Protein 7X8L (pdb70)

Structure (mmCIF, N/CA/C/O backbone):
data_7X8L
#
_entry.id   7X8L
#
_cell.length_a   44.850
_cell.length_b   91.670
_cell.length_c   110.820
_cell.angle_alpha   90.000
_cell.angle_beta   90.000
_cell.angle_gamma   90.000
#
_symmetry.space_group_name_H-M   'P 21 21 21'
#
loop_
_entity.id
_entity.type
_entity.pdbx_description
1 polymer 'Carboxylic ester hydrolase'
2 water water
#
loop_
_atom_site.group_PDB
_atom_site.id
_atom_site.type_symbol
_atom_site.label_atom_id
_atom_site.label_alt_id
_atom_site.label_comp_id
_atom_site.label_asym_id
_atom_site.label_entity_id
_atom_site.label_seq_id
_atom_site.pdbx_PDB_ins_code
_atom_site.Cartn_x
_atom_site.Cartn_y
_atom_site.Cartn_z
_atom_site.occupancy
_atom_site.B_iso_or_equiv
_atom_site.auth_seq_id
_atom_site.auth_comp_id
_atom_site.auth_asym_id
_atom_site.auth_atom_id
_atom_site.pdbx_PDB_model_num
ATOM 1 N N . PRO A 1 1 ? 28.23490 -34.53174 -13.97954 1.000 29.08363 0 PRO A N 1
ATOM 2 C CA . PRO A 1 1 ? 26.94322 -35.12749 -13.62781 1.000 30.48540 0 PRO A CA 1
ATOM 3 C C . PRO A 1 1 ? 26.09780 -35.42936 -14.86195 1.000 29.61309 0 PRO A C 1
ATOM 4 O O . PRO A 1 1 ? 25.89542 -34.52576 -15.67292 1.000 25.96382 0 PRO A O 1
ATOM 8 N N . MET A 1 2 ? 25.61341 -36.66382 -15.00370 1.000 24.38169 1 MET A N 1
ATOM 9 C CA . MET A 1 2 ? 24.82813 -37.0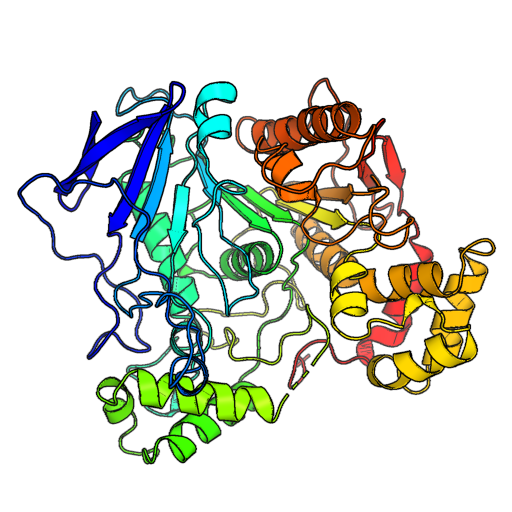6438 -16.16833 1.000 21.80984 1 MET A CA 1
ATOM 10 C C . MET A 1 2 ? 23.34832 -37.12442 -15.81646 1.000 28.50946 1 MET A C 1
ATOM 11 O O . MET A 1 2 ? 22.95791 -37.82419 -14.87311 1.000 28.36975 1 MET A O 1
ATOM 16 N N . ALA A 1 3 ? 22.53165 -36.39772 -16.57709 1.000 22.17658 2 ALA A N 1
ATOM 17 C CA . ALA A 1 3 ? 21.08345 -36.41723 -16.44079 1.000 21.42998 2 ALA A CA 1
ATOM 18 C C . ALA A 1 3 ? 20.44922 -36.93838 -17.72317 1.000 20.93698 2 ALA A C 1
ATOM 19 O O . ALA A 1 3 ? 20.98755 -36.75470 -18.81759 1.000 23.48415 2 ALA A O 1
ATOM 21 N N . ARG A 1 4 ? 19.28380 -37.56023 -17.59277 1.000 18.43097 3 ARG A N 1
ATOM 22 C CA . ARG A 1 4 ? 18.54028 -38.02173 -18.75676 1.000 24.83104 3 ARG A CA 1
ATOM 23 C C . ARG A 1 4 ? 17.47979 -36.99599 -19.13901 1.000 21.40505 3 ARG A C 1
ATOM 24 O O . ARG A 1 4 ? 16.84263 -36.39263 -18.27250 1.000 24.29124 3 ARG A O 1
ATOM 32 N N . THR A 1 5 ? 17.31543 -36.76982 -20.43546 1.000 18.04065 4 THR A N 1
ATOM 33 C CA . THR A 1 5 ? 16.19534 -35.99010 -20.93763 1.000 15.86666 4 THR A CA 1
ATOM 34 C C . THR A 1 5 ? 15.41440 -36.83801 -21.93090 1.000 18.29609 4 THR A C 1
ATOM 35 O O . THR A 1 5 ? 15.89557 -37.86911 -22.41133 1.000 19.27302 4 THR A O 1
ATOM 39 N N . ARG A 1 6 ? 14.18768 -36.40156 -22.21951 1.000 15.37440 5 ARG A N 1
ATOM 40 C CA . ARG A 1 6 ? 13.35016 -37.07490 -23.21127 1.000 22.98719 5 ARG A CA 1
ATOM 41 C C . ARG A 1 6 ? 14.03751 -37.20744 -24.57518 1.000 23.05786 5 ARG A C 1
ATOM 42 O O . ARG A 1 6 ? 13.67725 -38.09622 -25.36071 1.000 18.34692 5 ARG A O 1
ATOM 50 N N . TYR A 1 7 ? 15.02001 -36.35655 -24.87168 1.000 17.93963 6 TYR A N 1
ATOM 51 C CA . TYR A 1 7 ? 15.66753 -36.31787 -26.17723 1.000 16.66637 6 TYR A CA 1
ATOM 52 C C . TYR A 1 7 ? 17.10845 -36.79290 -26.11503 1.000 19.15373 6 TYR A C 1
ATOM 53 O O . TYR A 1 7 ? 17.81289 -36.72243 -27.12700 1.000 21.12137 6 TYR A O 1
ATOM 62 N N . GLY A 1 8 ? 17.56490 -37.28013 -24.95612 1.000 16.66579 7 GLY A N 1
ATOM 63 C CA . GLY A 1 8 ? 18.91013 -37.78462 -24.82194 1.000 19.21153 7 GLY A CA 1
ATOM 64 C C . GLY A 1 8 ? 19.63840 -37.29123 -23.58622 1.000 20.66534 7 GLY A C 1
ATOM 65 O O . GLY A 1 8 ? 19.25865 -36.29703 -22.95417 1.000 17.82514 7 GLY A O 1
ATOM 66 N N . PRO A 1 9 ? 20.71971 -37.97878 -23.23290 1.000 18.04251 8 PRO A N 1
ATOM 67 C CA . PRO A 1 9 ? 21.44580 -37.64503 -22.00074 1.000 18.36097 8 PRO A CA 1
ATOM 68 C C . PRO A 1 9 ? 22.29084 -36.38735 -22.13638 1.000 22.97083 8 PRO A C 1
ATOM 69 O O . PRO A 1 9 ? 22.77698 -36.03739 -23.21951 1.000 18.71840 8 PRO A O 1
ATOM 73 N N . VAL A 1 10 ? 22.46493 -35.69819 -20.99921 1.000 16.58623 9 VAL A N 1
ATOM 74 C CA . VAL A 1 10 ? 23.27991 -34.49081 -20.93885 1.000 14.27476 9 VAL A CA 1
ATOM 75 C C . VAL A 1 10 ? 24.22009 -34.58438 -19.74310 1.000 15.58255 9 VAL A C 1
ATOM 76 O O . VAL A 1 10 ? 23.89277 -35.19521 -18.72157 1.000 18.54765 9 VAL A O 1
ATOM 80 N N . ILE A 1 11 ? 25.39926 -33.98101 -19.88492 1.000 16.41558 10 ILE A N 1
ATOM 81 C CA . ILE A 1 11 ? 26.40760 -33.92763 -18.82949 1.000 19.24807 10 ILE A CA 1
ATOM 82 C C . ILE A 1 11 ? 26.56059 -32.48573 -18.37765 1.000 18.45519 10 ILE A C 1
ATOM 83 O O . ILE A 1 11 ? 26.82541 -31.59428 -19.19637 1.000 16.63951 10 ILE A O 1
ATOM 88 N N . GLY A 1 12 ? 26.40951 -32.25965 -17.07287 1.000 16.49158 11 GLY A N 1
ATOM 89 C CA . GLY A 1 12 ? 26.66731 -30.97174 -16.47722 1.000 18.30046 11 GLY A CA 1
ATOM 90 C C . GLY A 1 12 ? 27.97918 -30.92852 -15.71506 1.000 17.69628 11 GLY A C 1
ATOM 91 O O . GLY A 1 12 ? 28.80512 -31.83939 -15.78019 1.000 19.12859 11 GLY A O 1
ATOM 92 N N . LYS A 1 13 ? 28.16125 -29.82916 -14.98278 1.000 18.96529 12 LYS A N 1
ATOM 93 C CA . LYS A 1 13 ? 29.33685 -29.61069 -14.15006 1.000 19.86744 12 LYS A CA 1
ATOM 94 C C . LYS A 1 13 ? 28.90281 -29.29277 -12.72594 1.000 20.40990 12 LYS A C 1
ATOM 95 O O . LYS A 1 13 ? 27.86088 -28.66822 -12.50560 1.000 16.54049 12 LYS A O 1
ATOM 101 N N . VAL A 1 14 ? 29.71318 -29.69899 -11.75634 1.000 15.89873 13 VAL A N 1
ATOM 102 C CA . VAL A 1 14 ? 29.45203 -29.33308 -10.36744 1.000 14.41103 13 VAL A CA 1
ATOM 103 C C . VAL A 1 14 ? 30.06133 -27.96363 -10.12688 1.000 18.49552 13 VAL A C 1
ATOM 104 O O . VAL A 1 14 ? 31.26171 -27.76412 -10.34589 1.000 23.38409 13 VAL A O 1
ATOM 108 N N . GLU A 1 15 ? 29.23962 -27.01344 -9.68379 1.000 15.27789 14 GLU A N 1
ATOM 109 C CA . GLU A 1 15 ? 29.68214 -25.64731 -9.43608 1.000 15.91033 14 GLU A CA 1
ATOM 110 C C . GLU A 1 15 ? 29.14462 -25.17522 -8.09494 1.000 19.72038 14 GLU A C 1
ATOM 111 O O . GLU A 1 15 ? 27.92918 -25.03753 -7.93654 1.000 17.77815 14 GLU A O 1
ATOM 113 N N . GLN A 1 16 ? 30.04520 -24.90136 -7.14477 1.000 18.59484 15 GLN A N 1
ATOM 114 C CA . GLN A 1 16 ? 29.66716 -24.33945 -5.84580 1.000 16.97575 15 GLN A CA 1
ATOM 115 C C . GLN A 1 16 ? 28.56109 -25.16030 -5.17832 1.000 18.80764 15 GLN A C 1
ATOM 116 O O . GLN A 1 16 ? 27.59005 -24.61715 -4.64998 1.000 19.12951 15 GLN A O 1
ATOM 122 N N . GLY A 1 17 ? 28.70248 -26.49067 -5.20997 1.000 16.53963 16 GLY A N 1
ATOM 123 C CA . GLY A 1 17 ? 27.74299 -27.38348 -4.57715 1.000 14.63313 16 GLY A CA 1
ATOM 124 C C . GLY A 1 17 ? 26.51991 -27.71803 -5.40865 1.000 16.67059 16 GLY A C 1
ATOM 125 O O . GLY A 1 17 ? 25.77458 -28.64069 -5.04463 1.000 17.67784 16 GLY A O 1
ATOM 126 N N . ALA A 1 18 ? 26.29107 -27.02121 -6.51688 1.000 16.56735 17 ALA A N 1
ATOM 127 C CA . ALA A 1 18 ? 25.12616 -27.25661 -7.35150 1.000 14.12266 17 ALA A CA 1
ATOM 128 C C . ALA A 1 18 ? 25.55176 -27.89289 -8.67059 1.000 12.33168 17 ALA A C 1
ATOM 129 O O . ALA A 1 18 ? 26.72517 -27.88191 -9.04065 1.000 16.72968 17 ALA A O 1
ATOM 131 N N . LEU A 1 19 ? 24.58156 -28.46590 -9.36953 1.000 13.02975 18 LEU A N 1
ATOM 132 C CA . LEU A 1 19 ? 24.81912 -29.07328 -10.67205 1.000 13.39149 18 LEU A CA 1
ATOM 133 C C . LEU A 1 19 ? 24.34826 -28.08003 -11.72350 1.000 17.63303 18 LEU A C 1
ATOM 134 O O . LEU A 1 19 ? 23.19851 -27.63344 -11.67984 1.000 15.29232 18 LEU A O 1
ATOM 139 N N . ALA A 1 20 ? 25.23614 -27.72166 -12.64948 1.000 12.73122 19 ALA A N 1
ATOM 140 C CA . ALA A 1 20 ? 24.95155 -26.70041 -13.65012 1.000 11.21099 19 ALA A CA 1
ATOM 141 C C . ALA A 1 20 ? 24.94902 -27.34098 -15.03560 1.000 15.22678 19 ALA A C 1
ATOM 142 O O . ALA A 1 20 ? 25.90141 -28.03815 -15.40233 1.000 13.33482 19 ALA A O 1
ATOM 144 N N . PHE A 1 21 ? 23.87181 -27.11498 -15.78751 1.000 13.35024 20 PHE A N 1
ATOM 145 C CA . PHE A 1 21 ? 23.71183 -27.58848 -17.16030 1.000 10.89241 20 PHE A CA 1
ATOM 146 C C . PHE A 1 21 ? 23.41686 -26.36966 -18.02485 1.000 12.86451 20 PHE A C 1
ATOM 147 O O . PHE A 1 21 ? 22.50162 -25.60207 -17.71387 1.000 13.21260 20 PHE A O 1
ATOM 155 N N . LYS A 1 22 ? 24.20428 -26.15818 -19.07718 1.000 12.98048 21 LYS A N 1
ATOM 156 C CA . LYS A 1 22 ? 24.00257 -24.98563 -19.92396 1.000 14.20473 21 LYS A CA 1
ATOM 157 C C . LYS A 1 22 ? 23.85489 -25.41478 -21.37389 1.000 15.02916 21 LYS A C 1
ATOM 158 O O . LYS A 1 22 ? 24.53543 -26.34157 -21.82886 1.000 14.07576 21 LYS A O 1
ATOM 164 N N . GLY A 1 23 ? 22.92881 -24.76748 -22.07751 1.000 12.86047 22 GLY A N 1
ATOM 165 C CA . GLY A 1 23 ? 22.74403 -25.04775 -23.48985 1.000 15.70081 22 GLY A CA 1
ATOM 166 C C . GLY A 1 23 ? 22.08154 -26.36305 -23.84644 1.000 14.18830 22 GLY A C 1
ATOM 167 O O . GLY A 1 23 ? 22.40293 -26.94011 -24.89294 1.000 13.89056 22 GLY A O 1
ATOM 168 N N . ILE A 1 24 ? 21.13046 -26.82936 -23.03966 1.000 13.24722 23 ILE A N 1
ATOM 169 C CA . ILE A 1 24 ? 20.38939 -28.05712 -23.32822 1.000 15.18204 23 ILE A CA 1
ATOM 170 C C . ILE A 1 24 ? 19.36744 -27.75740 -24.41754 1.000 12.59640 23 ILE A C 1
ATOM 171 O O . ILE A 1 24 ? 18.51819 -26.87651 -24.22952 1.000 12.17757 23 ILE A O 1
ATOM 176 N N . PRO A 1 25 ? 19.37614 -28.46380 -25.54888 1.000 13.01816 24 PRO A N 1
ATOM 177 C CA . PRO A 1 25 ? 18.36386 -28.19073 -26.58215 1.000 15.41259 24 PRO A CA 1
ATOM 178 C C . PRO A 1 25 ? 16.97106 -28.58908 -26.10750 1.000 13.06213 24 PRO A C 1
ATOM 179 O O . PRO A 1 25 ? 16.76148 -29.69527 -25.60230 1.000 14.28834 24 PRO A O 1
ATOM 183 N N . TYR A 1 26 ? 16.02039 -27.67022 -26.25740 1.000 13.42212 25 TYR A N 1
ATOM 184 C CA . TYR A 1 26 ? 14.61871 -27.99448 -26.04202 1.000 11.50466 25 TYR A CA 1
ATOM 185 C C . TYR A 1 26 ? 13.77367 -27.83740 -27.29490 1.000 14.51312 25 TYR A C 1
ATOM 186 O O . TYR A 1 26 ? 12.61715 -28.27468 -27.28900 1.000 12.49748 25 TYR A O 1
ATOM 195 N N . GLY A 1 27 ? 14.31421 -27.23693 -28.35936 1.000 11.55899 26 GLY A N 1
ATOM 196 C CA . GLY A 1 27 ? 13.61149 -27.16520 -29.62730 1.000 12.69180 26 GLY A CA 1
ATOM 197 C C . GLY A 1 27 ? 14.56085 -27.34232 -30.79569 1.000 16.60295 26 GLY A C 1
ATOM 198 O O . GLY A 1 27 ? 15.78375 -27.24180 -30.65626 1.000 16.58205 26 GLY A O 1
ATOM 199 N N . ALA A 1 28 ? 13.96448 -27.60349 -31.96436 1.000 14.13979 27 ALA A N 1
ATOM 200 C CA . ALA A 1 28 ? 14.70466 -27.73799 -33.21706 1.000 13.61935 27 ALA A CA 1
ATOM 201 C C . ALA A 1 28 ? 15.16536 -26.36901 -33.72149 1.000 13.68109 27 ALA A C 1
ATOM 202 O O . ALA A 1 28 ? 14.65808 -25.33423 -33.27440 1.000 15.90215 27 ALA A O 1
ATOM 204 N N . PRO A 1 29 ? 16.13130 -26.33329 -34.64994 1.000 18.08280 28 PRO A N 1
ATOM 205 C CA . PRO A 1 29 ? 16.49489 -25.05669 -35.28395 1.000 16.40810 28 PRO A CA 1
ATOM 206 C C . PRO A 1 29 ? 15.27640 -24.38785 -35.90034 1.000 15.90148 28 PRO A C 1
ATOM 207 O O . PRO A 1 29 ? 14.37008 -25.05930 -36.39867 1.000 18.60924 28 PRO A O 1
ATOM 211 N N . THR A 1 30 ? 15.25669 -23.05164 -35.86423 1.000 17.63330 29 THR A N 1
ATOM 212 C CA . THR A 1 30 ? 14.12584 -22.28849 -36.38327 1.000 14.34351 29 THR A CA 1
ATOM 213 C C . THR A 1 30 ? 14.38778 -21.63659 -37.74571 1.000 16.30777 29 THR A C 1
ATOM 214 O O . THR A 1 30 ? 13.54232 -20.87149 -38.21341 1.000 17.68172 29 THR A O 1
ATOM 218 N N . SER A 1 31 ? 15.50802 -21.93267 -38.40398 1.000 19.68712 30 SER A N 1
ATOM 219 C CA . SER A 1 31 ? 15.71975 -21.44120 -39.76505 1.000 20.44520 30 SER A CA 1
ATOM 220 C C . SER A 1 31 ? 14.87258 -22.23392 -40.76703 1.000 19.81384 30 SER A C 1
ATOM 221 O O . SER A 1 31 ? 14.20544 -23.21153 -40.42390 1.000 18.20307 30 SER A O 1
ATOM 224 N N . GLY A 1 32 ? 14.88677 -21.78715 -42.02690 1.000 20.77840 31 GLY A N 1
ATOM 225 C CA . GLY A 1 32 ? 14.22974 -22.55965 -43.07893 1.000 23.22459 31 GLY A CA 1
ATOM 226 C C . GLY A 1 32 ? 12.73672 -22.71433 -42.84128 1.000 18.50686 31 GLY A C 1
ATOM 227 O O . GLY A 1 32 ? 12.02599 -21.75107 -42.53003 1.000 19.20073 31 GLY A O 1
ATOM 228 N N . SER A 1 33 ? 12.24710 -23.95045 -42.95990 1.000 17.83257 32 SER A N 1
ATOM 229 C CA . SER A 1 33 ? 10.81887 -24.19754 -42.79007 1.000 18.99767 32 SER A CA 1
ATOM 230 C C . SER A 1 33 ? 10.32893 -23.91659 -41.37318 1.000 19.50156 32 SER A C 1
ATOM 231 O O . SER A 1 33 ? 9.11234 -23.83301 -41.16454 1.000 17.58408 32 SER A O 1
ATOM 234 N N . GLY A 1 34 ? 11.23479 -23.76258 -40.40226 1.000 16.35550 33 GLY A N 1
ATOM 235 C CA . GLY A 1 34 ? 10.85538 -23.32310 -39.06583 1.000 16.88136 33 GLY A CA 1
ATOM 236 C C . GLY A 1 34 ? 10.68194 -21.82263 -38.90102 1.000 17.57281 33 GLY A C 1
ATOM 237 O O . GLY A 1 34 ? 10.19339 -21.38148 -37.85318 1.000 14.29047 33 GLY A O 1
ATOM 238 N N . ARG A 1 35 ? 11.05449 -21.02006 -39.90312 1.000 13.06081 34 ARG A N 1
ATOM 239 C CA . ARG A 1 35 ? 11.09008 -19.57836 -39.68285 1.000 14.50217 34 ARG A CA 1
ATOM 240 C C . ARG A 1 35 ? 9.68135 -18.98774 -39.64555 1.000 15.46816 34 ARG A C 1
ATOM 241 O O . ARG A 1 35 ? 8.84463 -19.28045 -40.50320 1.000 15.65556 34 ARG A O 1
ATOM 249 N N . PHE A 1 36 ? 9.42112 -18.16411 -38.62145 1.000 13.51575 35 PHE A N 1
ATOM 250 C CA . PHE A 1 36 ? 8.11106 -17.58853 -38.31536 1.000 13.03592 35 PHE A CA 1
ATOM 251 C C . PHE A 1 36 ? 7.01809 -18.63940 -38.07585 1.000 15.85613 35 PHE A C 1
ATOM 252 O O . PHE A 1 36 ? 5.82585 -18.30988 -38.12341 1.000 15.88757 35 PHE A O 1
ATOM 260 N N . MET A 1 37 ? 7.38850 -19.88304 -37.79184 1.000 13.93359 36 MET A N 1
ATOM 261 C CA . MET A 1 37 ? 6.49498 -20.96439 -37.37626 1.000 14.39060 36 MET A CA 1
ATOM 262 C C . MET A 1 37 ? 6.73529 -21.39946 -35.93896 1.000 15.39409 36 MET A C 1
ATOM 263 O O . MET A 1 37 ? 7.78043 -21.09807 -35.35590 1.000 14.61123 36 MET A O 1
ATOM 268 N N . PRO A 1 38 ? 5.75630 -22.06034 -35.31844 1.000 14.30039 37 PRO A N 1
ATOM 269 C CA . PRO A 1 38 ? 5.94088 -22.49312 -33.93725 1.000 14.00786 37 PRO A CA 1
ATOM 270 C C . PRO A 1 38 ? 7.12784 -23.42722 -33.82825 1.000 13.60672 37 PRO A C 1
ATOM 271 O O . PRO A 1 38 ? 7.52472 -24.07958 -34.81513 1.000 15.61250 37 PRO A O 1
ATOM 275 N N . PRO A 1 39 ? 7.74008 -23.50455 -32.64992 1.000 14.73441 38 PRO A N 1
ATOM 276 C CA . PRO A 1 39 ? 8.85255 -24.43113 -32.43188 1.000 15.77268 38 PRO A CA 1
ATOM 277 C C . PRO A 1 39 ? 8.37098 -25.86680 -32.45963 1.000 12.74366 38 PRO A C 1
ATOM 278 O O . PRO A 1 39 ? 7.18392 -26.15575 -32.28899 1.000 14.64048 38 PRO A O 1
ATOM 282 N N . THR A 1 40 ? 9.32318 -26.77043 -32.63144 1.000 13.52164 39 THR A N 1
ATOM 283 C CA . THR A 1 40 ? 9.09647 -28.20349 -32.51693 1.000 15.15425 39 THR A CA 1
ATOM 284 C C . THR A 1 40 ? 10.17495 -28.77327 -31.61472 1.000 15.71227 39 THR A C 1
ATOM 285 O O . THR A 1 40 ? 11.24066 -28.16547 -31.44777 1.000 14.73801 39 THR A O 1
ATOM 289 N N . PRO A 1 41 ? 9.94271 -29.94598 -31.03063 1.000 17.37756 40 PRO A N 1
ATOM 290 C CA . PRO A 1 41 ? 10.98084 -30.57939 -30.21514 1.000 20.19014 40 PRO A CA 1
ATOM 291 C C . PRO A 1 41 ? 12.20349 -30.89730 -31.05430 1.000 14.96546 40 PRO A C 1
ATOM 292 O O . PRO A 1 41 ? 12.10858 -31.04941 -32.28833 1.000 16.02500 40 PRO A O 1
ATOM 296 N N . PRO A 1 42 ? 13.36917 -31.00778 -30.42336 1.000 14.59312 41 PRO A N 1
ATOM 297 C CA . PRO A 1 42 ? 14.59429 -31.27779 -31.17326 1.000 12.87562 41 PRO A CA 1
ATOM 298 C C . PRO A 1 42 ? 14.66523 -32.73744 -31.59111 1.000 16.77431 41 PRO A C 1
ATOM 299 O O . PRO A 1 42 ? 14.01338 -33.60808 -31.01839 1.000 16.80397 41 PRO A O 1
ATOM 303 N N . GLN A 1 43 ? 15.47446 -32.99523 -32.60462 1.000 17.21929 42 GLN A N 1
ATOM 304 C CA . GLN A 1 43 ? 15.79022 -34.38065 -32.92037 1.000 20.56819 42 GLN A CA 1
ATOM 305 C C . GLN A 1 43 ? 16.62281 -34.98471 -31.79307 1.000 18.50007 42 GLN A C 1
ATOM 306 O O . GLN A 1 43 ? 17.57580 -34.34835 -31.31906 1.000 22.13692 42 GLN A O 1
ATOM 312 N N . PRO A 1 44 ? 16.29854 -36.19006 -31.33716 1.000 18.29842 43 PRO A N 1
ATOM 313 C CA . PRO A 1 44 ? 17.02948 -36.77684 -30.21015 1.000 18.72057 43 PRO A CA 1
ATOM 314 C C . PRO A 1 44 ? 18.46996 -37.10507 -30.56312 1.000 22.91885 43 PRO A C 1
ATOM 315 O O . PRO A 1 44 ? 18.81622 -37.35256 -31.72590 1.000 20.83967 43 PRO A O 1
ATOM 319 N N . TRP A 1 45 ? 19.30712 -37.12343 -29.52812 1.000 19.23955 44 TRP A N 1
ATOM 320 C CA . TRP A 1 45 ? 20.70322 -37.51559 -29.63830 1.000 23.39801 44 TRP A CA 1
ATOM 321 C C . TRP A 1 45 ? 20.94887 -38.78259 -28.83345 1.000 19.87174 44 TRP A C 1
ATOM 322 O O . TRP A 1 45 ? 20.27149 -39.05570 -27.83836 1.000 25.12640 44 TRP A O 1
ATOM 333 N N . SER A 1 46 ? 21.93701 -39.55613 -29.26558 1.000 23.11804 45 SER A N 1
ATOM 334 C CA . SER A 1 46 ? 22.24449 -40.82177 -28.61285 1.000 25.62175 45 SER A CA 1
ATOM 335 C C . SER A 1 46 ? 23.40070 -40.70713 -27.62790 1.000 26.90334 45 SER A C 1
ATOM 336 O O . SER A 1 46 ? 23.30019 -41.17291 -26.49162 1.000 32.91616 45 SER A O 1
ATOM 339 N N . THR A 1 47 ? 24.43164 -40.08889 -27.99991 1.000 23.59923 46 THR A N 1
ATOM 340 C CA . THR A 1 47 ? 25.52641 -40.03193 -27.03951 1.000 21.58236 46 THR A CA 1
ATOM 341 C C . THR A 1 47 ? 25.42489 -38.76683 -26.18601 1.000 19.36374 46 THR A C 1
ATOM 342 O O . THR A 1 47 ? 24.88536 -37.75192 -26.64048 1.000 19.87816 46 THR A O 1
ATOM 346 N N . PRO A 1 48 ? 25.92634 -38.80338 -24.94797 1.000 20.14339 47 PRO A N 1
ATOM 347 C CA . PRO A 1 48 ? 25.69393 -37.68146 -24.02055 1.000 20.82560 47 PRO A CA 1
ATOM 348 C C . PRO A 1 48 ? 26.20508 -36.35553 -24.56308 1.000 22.49146 47 PRO A C 1
ATOM 349 O O . PRO A 1 48 ? 27.31160 -36.26224 -25.09906 1.000 24.01187 47 PRO A O 1
ATOM 353 N N . LEU A 1 49 ? 25.37850 -35.32077 -24.42696 1.000 18.03302 48 LEU A N 1
ATOM 354 C CA . LEU A 1 49 ? 25.72452 -33.99090 -24.89803 1.000 22.72320 48 LEU A CA 1
ATOM 355 C C . LEU A 1 49 ? 26.33530 -33.21813 -23.74064 1.000 23.82241 48 LEU A C 1
ATOM 356 O O . LEU A 1 49 ? 25.75961 -33.17503 -22.65117 1.000 22.84154 48 LEU A O 1
ATOM 361 N N . ARG A 1 50 ? 27.49486 -32.61021 -23.97743 1.000 22.09099 49 ARG A N 1
ATOM 362 C CA . ARG A 1 50 ? 28.19845 -31.88357 -22.92151 1.000 23.13002 49 ARG A CA 1
ATOM 363 C C . ARG A 1 50 ? 27.57916 -30.50282 -22.78892 1.000 20.77007 49 ARG A C 1
ATOM 364 O O . ARG A 1 50 ? 27.79290 -29.63036 -23.62805 1.000 22.35804 49 ARG A O 1
ATOM 372 N N . ALA A 1 51 ? 26.80544 -30.30305 -21.72166 1.000 15.58096 50 ALA A N 1
ATOM 373 C CA . ALA A 1 51 ? 26.06001 -29.05751 -21.53153 1.000 17.69060 50 ALA A CA 1
ATOM 374 C C . ALA A 1 51 ? 26.89852 -28.12645 -20.66194 1.000 16.15228 50 ALA A C 1
ATOM 375 O O . ALA A 1 51 ? 26.55886 -27.78465 -19.52695 1.000 15.19136 50 ALA A O 1
ATOM 377 N N . PHE A 1 52 ? 28.02638 -27.71674 -21.23186 1.000 17.16256 51 PHE A N 1
ATOM 378 C CA . PHE A 1 52 ? 29.02709 -26.95922 -20.50055 1.000 20.03374 51 PHE A CA 1
ATOM 379 C C . PHE A 1 52 ? 28.99141 -25.46577 -20.79152 1.000 19.80768 51 PHE A C 1
ATOM 380 O O . PHE A 1 52 ? 29.55731 -24.69372 -20.01426 1.000 25.03572 51 PHE A O 1
ATOM 388 N N . ASP A 1 53 ? 28.35850 -25.03658 -21.88258 1.000 16.48511 52 ASP A N 1
ATOM 389 C CA . ASP A 1 53 ? 28.40128 -23.63395 -22.28364 1.000 19.35351 52 ASP A CA 1
ATOM 390 C C . ASP A 1 53 ? 27.00350 -23.13271 -22.61264 1.000 16.54989 52 ASP A C 1
ATOM 391 O O . ASP A 1 53 ? 26.15298 -23.89619 -23.06842 1.000 15.88061 52 ASP A O 1
ATOM 396 N N . TYR A 1 54 ? 26.77199 -21.83862 -22.37262 1.000 17.10048 53 TYR A N 1
ATOM 397 C CA . TYR A 1 54 ? 25.52459 -21.21457 -22.79920 1.000 14.66005 53 TYR A CA 1
ATOM 398 C C . TYR A 1 54 ? 25.33207 -21.41765 -24.29803 1.000 17.95170 53 TYR A C 1
ATOM 399 O O . TYR A 1 54 ? 26.29579 -21.39753 -25.06624 1.000 17.38683 53 TYR A O 1
ATOM 408 N N . GLY A 1 55 ? 24.07534 -21.62334 -24.70574 1.000 15.78338 54 GLY A N 1
ATOM 409 C CA . GLY A 1 55 ? 23.75067 -21.82664 -26.09454 1.000 15.00827 54 GLY A CA 1
ATOM 410 C C . GLY A 1 55 ? 23.78396 -20.53129 -26.88966 1.000 15.69620 54 GLY A C 1
ATOM 411 O O . GLY A 1 55 ? 24.03079 -19.44076 -26.35214 1.000 16.20200 54 GLY A O 1
ATOM 412 N N . PRO A 1 56 ? 23.52528 -20.64349 -28.19451 1.000 15.24663 55 PRO A N 1
ATOM 413 C CA . PRO A 1 56 ? 23.60406 -19.46662 -29.06890 1.000 19.77984 55 PRO A CA 1
ATOM 414 C C . PRO A 1 56 ? 22.61136 -18.37888 -28.68540 1.000 15.86110 55 PRO A C 1
ATOM 415 O O . PRO A 1 56 ? 21.46868 -18.64523 -28.31761 1.000 16.45283 55 PRO A O 1
ATOM 419 N N . THR A 1 57 ? 23.06489 -17.13575 -28.80452 1.000 17.42616 56 THR A N 1
ATOM 420 C CA . THR A 1 57 ? 22.21063 -15.96872 -28.62120 1.000 19.09495 56 THR A CA 1
ATOM 421 C C . THR A 1 57 ? 21.21814 -15.84895 -29.77781 1.000 15.34717 56 THR A C 1
ATOM 422 O O . THR A 1 57 ? 21.56933 -16.09631 -30.93176 1.000 17.49095 56 THR A O 1
ATOM 426 N N . ALA A 1 58 ? 19.97501 -15.46379 -29.48249 1.000 15.11370 57 ALA A N 1
ATOM 427 C CA . ALA A 1 58 ? 19.01172 -15.25257 -30.55985 1.000 14.92827 57 ALA A CA 1
ATOM 428 C C . ALA A 1 58 ? 19.42080 -14.06082 -31.43486 1.000 15.00566 57 ALA A C 1
ATOM 429 O O . ALA A 1 58 ? 19.96279 -13.07279 -30.93204 1.000 15.37502 57 ALA A O 1
ATOM 431 N N . PRO A 1 59 ? 19.14673 -14.12019 -32.74349 1.000 15.13042 58 PRO A N 1
ATOM 432 C CA . PRO A 1 59 ? 19.55347 -13.02563 -33.64202 1.000 12.90373 58 PRO A CA 1
ATOM 433 C C . PRO A 1 59 ? 18.99207 -11.68806 -33.17740 1.000 13.36635 58 PRO A C 1
ATOM 434 O O . PRO A 1 59 ? 17.80093 -11.57137 -32.87351 1.000 15.22680 58 PRO A O 1
ATOM 438 N N . GLN A 1 60 ? 19.85114 -10.66297 -33.12503 1.000 13.11876 59 GLN A N 1
ATOM 439 C CA . GLN A 1 60 ? 19.33997 -9.38961 -32.62293 1.000 13.60462 59 GLN A CA 1
ATOM 440 C C . GLN A 1 60 ? 20.19746 -8.19622 -33.03135 1.000 17.38647 59 GLN A C 1
ATOM 441 O O . GLN A 1 60 ? 19.77330 -7.04910 -32.86523 1.000 20.30608 59 GLN A O 1
ATOM 447 N N . SER A 1 61 ? 21.39429 -8.45513 -33.54700 1.000 19.51214 60 SER A N 1
ATOM 448 C CA . SER A 1 61 ? 22.33847 -7.40139 -33.89386 1.000 24.86433 60 SER A CA 1
ATOM 449 C C . SER A 1 61 ? 22.09340 -6.86790 -35.30593 1.000 24.75171 60 SER A C 1
ATOM 450 O O . SER A 1 61 ? 21.53423 -7.54588 -36.17100 1.000 23.75501 60 SER A O 1
ATOM 453 N N . ASP A 1 62 ? 22.52945 -5.63054 -35.53018 1.000 23.52621 61 ASP A N 1
ATOM 454 C CA . ASP A 1 62 ? 22.48694 -5.04709 -36.86908 1.000 30.13656 61 ASP A CA 1
ATOM 455 C C . ASP A 1 62 ? 23.68238 -5.53584 -37.67528 1.000 34.58314 61 ASP A C 1
ATOM 456 O O . ASP A 1 62 ? 24.82690 -5.27486 -37.28339 1.000 34.64359 61 ASP A O 1
ATOM 461 N N . PRO A 1 63 ? 23.46868 -6.23219 -38.79789 1.000 32.22373 62 PRO A N 1
ATOM 462 C CA . PRO A 1 63 ? 24.61041 -6.73274 -39.58696 1.000 39.22252 62 PRO A CA 1
ATOM 463 C C . PRO A 1 63 ? 25.54912 -5.63431 -40.06933 1.000 45.58741 62 PRO A C 1
ATOM 464 O O . PRO A 1 63 ? 26.71448 -5.92447 -40.36643 1.000 46.08100 62 PRO A O 1
ATOM 468 N N . GLN A 1 64 ? 25.07844 -4.38595 -40.15803 1.000 42.06850 63 GLN A N 1
ATOM 469 C CA . GLN A 1 64 ? 25.95612 -3.28615 -40.54980 1.000 51.77818 63 GLN A CA 1
ATOM 470 C C . GLN A 1 64 ? 27.01971 -3.02919 -39.49201 1.000 57.56465 63 GLN A C 1
ATOM 471 O O . GLN A 1 64 ? 28.17747 -2.74350 -39.82122 1.000 61.89629 63 GLN A O 1
ATOM 477 N N . ASP A 1 65 ? 26.63927 -3.12564 -38.21473 1.000 55.69149 64 ASP A N 1
ATOM 478 C CA . ASP A 1 65 ? 27.56139 -2.83143 -37.12441 1.000 55.61154 64 ASP A CA 1
ATOM 479 C C . ASP A 1 65 ? 28.69625 -3.84466 -37.05043 1.000 56.08514 64 ASP A C 1
ATOM 480 O O . ASP A 1 65 ? 29.80203 -3.50081 -36.61952 1.000 59.73795 64 ASP A O 1
ATOM 485 N N . ALA A 1 66 ? 28.44955 -5.08695 -37.46635 1.000 57.36528 65 ALA A N 1
ATOM 486 C CA . ALA A 1 66 ? 29.47032 -6.12542 -37.41164 1.000 62.74674 65 ALA A CA 1
ATOM 487 C C . ALA A 1 66 ? 30.51051 -6.00468 -38.51912 1.000 68.33267 65 ALA A C 1
ATOM 488 O O . ALA A 1 66 ? 31.55904 -6.65509 -38.43308 1.000 67.68768 65 ALA A O 1
ATOM 490 N N . LEU A 1 67 ? 30.25101 -5.20071 -39.54964 1.000 71.23771 66 LEU A N 1
ATOM 491 C CA . LEU A 1 67 ? 31.20770 -5.01622 -40.63303 1.000 69.37427 66 LEU A CA 1
ATOM 492 C C . LEU A 1 67 ? 32.24173 -3.96215 -40.25280 1.000 70.86810 66 LEU A C 1
ATOM 493 O O . LEU A 1 67 ? 31.89506 -2.89798 -39.72708 1.000 67.44927 66 LEU A O 1
ATOM 498 N N . GLU A 1 68 ? 33.51423 -4.26854 -40.52001 1.000 72.19369 67 GLU A N 1
ATOM 499 C CA . GLU A 1 68 ? 34.63297 -3.35461 -40.27527 1.000 72.62357 67 GLU A CA 1
ATOM 500 C C . GLU A 1 68 ? 34.69512 -2.89456 -38.82090 1.000 68.27151 67 GLU A C 1
ATOM 501 O O . GLU A 1 68 ? 35.11551 -1.77065 -38.53456 1.000 67.12420 67 GLU A O 1
ATOM 507 N N . SER A 1 69 ? 34.28035 -3.75004 -37.89066 1.000 65.37490 68 SER A N 1
ATOM 508 C CA . SER A 1 69 ? 34.32629 -3.42780 -36.47358 1.000 62.90281 68 SER A CA 1
ATOM 509 C C . SER A 1 69 ? 35.24632 -4.40201 -35.74869 1.000 56.79485 68 SER A C 1
ATOM 510 O O . SER A 1 69 ? 35.59340 -5.46979 -36.26624 1.000 49.14413 68 SER A O 1
ATOM 513 N N . GLY A 1 70 ? 35.64035 -4.01368 -34.53531 1.000 50.56730 69 GLY A N 1
ATOM 514 C CA . GLY A 1 70 ? 36.55374 -4.79482 -33.72655 1.000 38.57114 69 GLY A CA 1
ATOM 515 C C . GLY A 1 70 ? 35.94264 -5.54388 -32.56465 1.000 44.96050 69 GLY A C 1
ATOM 516 O O . GLY A 1 70 ? 36.68896 -6.01815 -31.69650 1.000 35.85362 69 GLY A O 1
ATOM 517 N N . ALA A 1 71 ? 34.61874 -5.67281 -32.50299 1.000 46.84753 70 ALA A N 1
ATOM 518 C CA . ALA A 1 71 ? 33.98215 -6.42431 -31.42996 1.000 49.30835 70 ALA A CA 1
ATOM 519 C C . ALA A 1 71 ? 34.01182 -7.92217 -31.72170 1.000 51.68468 70 ALA A C 1
ATOM 520 O O . ALA A 1 71 ? 33.94139 -8.35648 -32.87756 1.000 47.66691 70 ALA A O 1
ATOM 522 N N . ALA A 1 72 ? 34.13206 -8.71217 -30.65278 1.000 50.47820 71 ALA A N 1
ATOM 523 C CA . ALA A 1 72 ? 34.01243 -10.16025 -30.77105 1.000 50.51000 71 ALA A CA 1
ATOM 524 C C . ALA A 1 72 ? 32.64066 -10.52289 -31.32576 1.000 53.02197 71 ALA A C 1
ATOM 525 O O . ALA A 1 72 ? 31.62329 -9.96742 -30.90214 1.000 54.32191 71 ALA A O 1
ATOM 527 N N . ASP A 1 73 ? 32.61628 -11.43903 -32.29282 1.000 54.03381 72 ASP A N 1
ATOM 528 C CA . ASP A 1 73 ? 31.34921 -11.86907 -32.87050 1.000 57.44985 72 ASP A CA 1
ATOM 529 C C . ASP A 1 73 ? 30.43140 -12.42482 -31.78779 1.000 55.99544 72 ASP A C 1
ATOM 530 O O . ASP A 1 73 ? 30.87140 -13.13661 -30.87877 1.000 49.24496 72 ASP A O 1
ATOM 535 N N . ALA A 1 74 ? 29.14319 -12.08299 -31.88585 1.000 56.07488 73 ALA A N 1
ATOM 536 C CA . ALA A 1 74 ? 28.17543 -12.54540 -30.89897 1.000 51.29146 73 ALA A CA 1
ATOM 537 C C . ALA A 1 74 ? 27.80700 -14.01232 -31.08557 1.000 50.83713 73 ALA A C 1
ATOM 538 O O . ALA A 1 74 ? 27.32744 -14.63845 -30.13391 1.000 46.77891 73 ALA A O 1
ATOM 540 N N . ARG A 1 75 ? 28.03404 -14.57406 -32.27579 1.000 50.45856 74 ARG A N 1
ATOM 541 C CA . ARG A 1 75 ? 27.61898 -15.94075 -32.59692 1.000 48.69300 74 ARG A CA 1
ATOM 542 C C . ARG A 1 75 ? 26.12756 -16.13369 -32.31799 1.000 37.66881 74 ARG A C 1
ATOM 543 O O . ARG A 1 75 ? 25.70316 -17.08936 -31.66345 1.000 45.64335 74 ARG A O 1
ATOM 551 N N . GLU A 1 76 ? 25.33243 -15.18608 -32.80701 1.000 27.14971 75 GLU A N 1
ATOM 552 C CA . GLU A 1 76 ? 23.88320 -15.32157 -32.80995 1.000 26.29922 75 GLU A CA 1
ATOM 553 C C . GLU A 1 76 ? 23.47271 -16.34454 -33.86203 1.000 26.03869 75 GLU A C 1
ATOM 554 O O . GLU A 1 76 ? 24.16072 -16.53335 -34.86646 1.000 22.51477 75 GLU A O 1
ATOM 560 N N . SER A 1 77 ? 22.34744 -17.01734 -33.62578 1.000 19.74327 76 SER A N 1
ATOM 561 C CA . SER A 1 77 ? 21.95933 -18.11782 -34.50258 1.000 16.70995 76 SER A CA 1
ATOM 562 C C . SER A 1 77 ? 20.45796 -18.35858 -34.39720 1.000 18.79774 76 SER A C 1
ATOM 563 O O . SER A 1 77 ? 19.86040 -18.17592 -33.33489 1.000 18.82208 76 SER A O 1
ATOM 566 N N . GLU A 1 78 ? 19.85259 -18.77888 -35.51014 1.000 16.16026 77 GLU A N 1
ATOM 567 C CA . GLU A 1 78 ? 18.46537 -19.23534 -35.44977 1.000 17.93704 77 GLU A CA 1
ATOM 568 C C . GLU A 1 78 ? 18.30906 -20.58139 -34.74558 1.000 19.59313 77 GLU A C 1
ATOM 569 O O . GLU A 1 78 ? 17.17545 -21.00273 -34.50142 1.000 19.52817 77 GLU A O 1
ATOM 575 N N . ASP A 1 79 ? 19.40535 -21.25289 -34.40472 1.000 17.74601 78 ASP A N 1
ATOM 576 C CA . ASP A 1 79 ? 19.34143 -22.48058 -33.60332 1.000 16.15239 78 ASP A CA 1
ATOM 577 C C . ASP A 1 79 ? 19.53794 -22.12648 -32.12536 1.000 20.96325 78 ASP A C 1
ATOM 578 O O . ASP A 1 79 ? 20.51248 -22.49809 -31.47555 1.000 22.19452 78 ASP A O 1
ATOM 583 N N . CYS A 1 80 ? 18.56558 -21.39127 -31.58449 1.000 16.40164 79 CYS A N 1
ATOM 584 C CA . CYS A 1 80 ? 18.74151 -20.77630 -30.27155 1.000 15.03210 79 CYS A CA 1
ATOM 585 C C . CYS A 1 80 ? 17.78343 -21.30181 -29.20728 1.000 17.04760 79 CYS A C 1
ATOM 586 O O . CYS A 1 80 ? 17.69698 -20.70165 -28.12339 1.000 12.80796 79 CYS A O 1
ATOM 589 N N . LEU A 1 81 ? 17.07931 -22.40843 -29.45955 1.000 12.12715 80 LEU A N 1
ATOM 590 C CA . LEU A 1 81 ? 16.13221 -22.93100 -28.47247 1.000 11.89787 80 LEU A CA 1
ATOM 591 C C . LEU A 1 81 ? 16.87262 -23.89911 -27.54753 1.000 13.22549 80 LEU A C 1
ATOM 592 O O . LEU A 1 81 ? 16.77540 -25.12268 -27.66464 1.000 13.45533 80 LEU A O 1
ATOM 597 N N . THR A 1 82 ? 17.65313 -23.31685 -26.62180 1.000 12.21250 81 THR A N 1
ATOM 598 C CA . THR A 1 82 ? 18.34946 -24.07411 -25.58326 1.000 11.14472 81 THR A CA 1
ATOM 599 C C . THR A 1 82 ? 18.01432 -23.45858 -24.23203 1.000 8.92242 81 THR A C 1
ATOM 600 O O . THR A 1 82 ? 17.61589 -22.29680 -24.13994 1.000 11.47644 81 THR A O 1
ATOM 604 N N . LEU A 1 83 ? 18.19118 -24.24256 -23.17266 1.000 11.40173 82 LEU A N 1
ATOM 605 C CA . LEU A 1 83 ? 17.90828 -23.72828 -21.83886 1.000 10.69829 82 LEU A CA 1
ATOM 606 C C . LEU A 1 83 ? 19.00098 -24.18099 -20.88355 1.000 10.06947 82 LEU A C 1
ATOM 607 O O . LEU A 1 83 ? 19.77814 -25.09422 -21.18073 1.000 11.90182 82 LEU A O 1
ATOM 612 N N . ASN A 1 84 ? 19.05117 -23.51372 -19.72898 1.000 10.22565 83 ASN A N 1
ATOM 613 C CA . ASN A 1 84 ? 20.02754 -23.78605 -18.68583 1.000 10.13595 83 ASN A CA 1
ATOM 614 C C . ASN A 1 84 ? 19.28466 -24.27867 -17.45210 1.000 12.82721 83 ASN A C 1
ATOM 615 O O . ASN A 1 84 ? 18.18232 -23.80491 -17.16711 1.000 9.84307 83 ASN A O 1
ATOM 620 N N . VAL A 1 85 ? 19.87792 -25.23436 -16.73288 1.000 9.48543 84 VAL A N 1
ATOM 621 C CA . VAL A 1 85 ? 19.30342 -25.73599 -15.48546 1.000 10.13944 84 VAL A CA 1
ATOM 622 C C . VAL A 1 85 ? 20.37431 -25.69255 -14.40439 1.000 12.02041 84 VAL A C 1
ATOM 623 O O . VAL A 1 85 ? 21.48550 -26.18437 -14.61439 1.000 12.05928 84 VAL A O 1
ATOM 627 N N . TRP A 1 86 ? 20.03621 -25.13463 -13.23855 1.000 12.01795 85 TRP A N 1
ATOM 628 C CA . TRP A 1 86 ? 20.86648 -25.25150 -12.04478 1.000 10.57901 85 TRP A CA 1
ATOM 629 C C . TRP A 1 86 ? 20.05754 -25.95345 -10.95938 1.000 11.26305 85 TRP A C 1
ATOM 630 O O . TRP A 1 86 ? 18.93720 -25.53216 -10.66794 1.000 11.12942 85 TRP A O 1
ATOM 641 N N . THR A 1 87 ? 20.61764 -27.00546 -10.35906 1.000 9.25350 86 THR A N 1
ATOM 642 C CA . THR A 1 87 ? 19.84556 -27.84004 -9.43418 1.000 11.76615 86 THR A CA 1
ATOM 643 C C . THR A 1 87 ? 20.75003 -28.42377 -8.36283 1.000 12.04890 86 THR A C 1
ATOM 644 O O . THR A 1 87 ? 21.92248 -28.71102 -8.63055 1.000 12.45222 86 THR A O 1
ATOM 648 N N . PRO A 1 88 ? 20.24692 -28.57390 -7.13030 1.000 12.34593 87 PRO A N 1
ATOM 649 C CA . PRO A 1 88 ? 21.02137 -29.29626 -6.11170 1.000 15.42959 87 PRO A CA 1
ATOM 650 C C . PRO A 1 88 ? 21.13151 -30.78560 -6.38644 1.000 13.94387 87 PRO A C 1
ATOM 651 O O . PRO A 1 88 ? 22.03356 -31.41863 -5.82786 1.000 21.80423 87 PRO A O 1
ATOM 655 N N . SER A 1 89 ? 20.27329 -31.37099 -7.22329 1.000 18.54125 88 SER A N 1
ATOM 656 C CA . SER A 1 89 ? 20.21828 -32.83151 -7.26902 1.000 16.05849 88 SER A CA 1
ATOM 657 C C . SER A 1 89 ? 19.55535 -33.33572 -8.54746 1.000 22.13109 88 SER A C 1
ATOM 658 O O . SER A 1 89 ? 18.83218 -32.60677 -9.22903 1.000 19.72591 88 SER A O 1
ATOM 661 N N . LEU A 1 90 ? 19.79193 -34.62173 -8.85936 1.000 17.84488 89 LEU A N 1
ATOM 662 C CA . LEU A 1 90 ? 19.10578 -35.23849 -9.98675 1.000 22.20819 89 LEU A CA 1
ATOM 663 C C . LEU A 1 90 ? 17.80391 -35.93567 -9.57126 1.000 19.64956 89 LEU A C 1
ATOM 664 O O . LEU A 1 90 ? 17.05340 -35.40366 -8.75118 1.000 32.05392 89 LEU A O 1
ATOM 669 N N . ASN A 1 91 ? 17.48934 -37.08961 -10.15696 1.000 22.79104 90 ASN A N 1
ATOM 670 C CA . ASN A 1 91 ? 16.19499 -37.74280 -9.93323 1.000 19.36996 90 ASN A CA 1
ATOM 671 C C . ASN A 1 91 ? 16.16740 -38.40159 -8.55039 1.000 24.69090 90 ASN A C 1
ATOM 672 O O . ASN A 1 91 ? 16.39226 -39.60762 -8.38789 1.000 25.03614 90 ASN A O 1
ATOM 677 N N . ASP A 1 92 ? 15.84826 -37.59732 -7.53028 1.000 18.55071 91 ASP A N 1
ATOM 678 C CA . ASP A 1 92 ? 15.64104 -38.13808 -6.18944 1.000 20.41887 91 ASP A CA 1
ATOM 679 C C . ASP A 1 92 ? 14.21813 -37.96782 -5.67750 1.000 27.10484 91 ASP A C 1
ATOM 680 O O . ASP A 1 92 ? 13.94119 -38.32067 -4.52067 1.000 21.99535 91 ASP A O 1
ATOM 685 N N . GLN A 1 93 ? 13.31726 -37.42678 -6.49497 1.000 23.50688 92 GLN A N 1
ATOM 686 C CA . GLN A 1 93 ? 11.89157 -37.30440 -6.18239 1.000 24.83293 92 GLN A CA 1
ATOM 687 C C . GLN A 1 93 ? 11.61206 -36.41955 -4.96221 1.000 27.60869 92 GLN A C 1
ATOM 688 O O . GLN A 1 93 ? 10.54546 -36.53997 -4.34212 1.000 25.64101 92 GLN A O 1
ATOM 694 N N . ARG A 1 94 ? 12.52590 -35.50578 -4.60515 1.000 20.35928 93 ARG A N 1
ATOM 695 C CA . ARG A 1 94 ? 12.27510 -34.58601 -3.49213 1.000 19.72395 93 ARG A CA 1
ATOM 696 C C . ARG A 1 94 ? 11.43024 -33.36686 -3.87296 1.000 23.64983 93 ARG A C 1
ATOM 697 O O . ARG A 1 94 ? 11.09844 -32.56611 -2.99125 1.000 19.23453 93 ARG A O 1
ATOM 705 N N . LYS A 1 95 ? 11.07180 -33.19777 -5.14370 1.000 25.01549 94 LYS A N 1
ATOM 706 C CA . LYS A 1 95 ? 10.02724 -32.24167 -5.52970 1.000 25.11786 94 LYS A CA 1
ATOM 707 C C . LYS A 1 95 ? 10.34817 -30.82415 -5.04766 1.000 20.33436 94 LYS A C 1
ATOM 708 O O . LYS A 1 95 ? 9.54507 -30.17224 -4.37150 1.000 21.15663 94 LYS A O 1
ATOM 714 N N . ARG A 1 96 ? 11.55151 -30.36097 -5.38568 1.000 17.20414 95 ARG A N 1
ATOM 715 C CA . ARG A 1 96 ? 11.94665 -28.99015 -5.10799 1.000 16.00462 95 ARG A CA 1
ATOM 716 C C . ARG A 1 96 ? 11.14546 -28.01999 -5.97518 1.000 13.40804 95 ARG A C 1
ATOM 717 O O . ARG A 1 96 ? 10.73581 -28.36199 -7.08543 1.000 14.15990 95 ARG A O 1
ATOM 725 N N . PRO A 1 97 ? 10.90967 -26.80399 -5.48577 1.000 11.02365 96 PRO A N 1
ATOM 726 C CA . PRO A 1 97 ? 10.25597 -25.78069 -6.32024 1.000 12.29571 96 PRO A CA 1
ATOM 727 C C . PRO A 1 97 ? 11.08439 -25.47523 -7.55632 1.000 12.76984 96 PRO A C 1
ATOM 728 O O . PRO A 1 97 ? 12.31152 -25.39246 -7.49108 1.000 12.65321 96 PRO A O 1
ATOM 732 N N . VAL A 1 98 ? 10.40345 -25.26011 -8.68262 1.000 8.46222 97 VAL A N 1
ATOM 733 C CA . VAL A 1 98 ? 11.06867 -24.95857 -9.94582 1.000 10.12003 97 VAL A CA 1
ATOM 734 C C . VAL A 1 98 ? 10.76823 -23.50721 -10.27205 1.000 10.93030 97 VAL A C 1
ATOM 735 O O . VAL A 1 98 ? 9.60066 -23.10818 -10.30379 1.000 12.73897 97 VAL A O 1
ATOM 739 N N . MET A 1 99 ? 11.81300 -22.72723 -10.48244 1.000 8.93905 98 MET A N 1
ATOM 740 C CA . MET A 1 99 ? 11.71121 -21.31040 -10.81013 1.000 8.67808 98 MET A CA 1
ATOM 741 C C . MET A 1 99 ? 12.25680 -21.11091 -12.21442 1.000 10.35157 98 MET A C 1
ATOM 742 O O . MET A 1 99 ? 13.45366 -21.29238 -12.45700 1.000 10.71790 98 MET A O 1
ATOM 747 N N . VAL A 1 100 ? 11.37590 -20.76025 -13.13256 1.000 8.51221 99 VAL A N 1
ATOM 748 C CA . VAL A 1 100 ? 11.73362 -20.60702 -14.54154 1.000 8.13644 99 VAL A CA 1
ATOM 749 C C . VAL A 1 100 ? 11.93557 -19.11768 -14.80312 1.000 9.53116 99 VAL A C 1
ATOM 750 O O . VAL A 1 100 ? 10.97209 -18.34704 -14.86043 1.000 12.17995 99 VAL A O 1
ATOM 754 N N . TRP A 1 101 ? 13.19053 -18.72872 -14.98864 1.000 10.25100 100 TRP A N 1
ATOM 755 C CA . TRP A 1 101 ? 13.59590 -17.33783 -15.16413 1.000 7.17180 100 TRP A CA 1
ATOM 756 C C . TRP A 1 101 ? 13.51767 -16.94356 -16.64231 1.000 12.06327 100 TRP A C 1
ATOM 757 O O . TRP A 1 101 ? 14.14642 -17.58261 -17.50109 1.000 10.59609 100 TRP A O 1
ATOM 768 N N . LEU A 1 102 ? 12.75855 -15.89444 -16.94157 1.000 10.60556 101 LEU A N 1
ATOM 769 C CA . LEU A 1 102 ? 12.63706 -15.40086 -18.31217 1.000 12.59641 101 LEU A CA 1
ATOM 770 C C . LEU A 1 102 ? 13.45843 -14.12560 -18.43671 1.000 11.13611 101 LEU A C 1
ATOM 771 O O . LEU A 1 102 ? 13.17832 -13.13428 -17.75242 1.000 12.03567 101 LEU A O 1
ATOM 776 N N . HIS A 1 103 ? 14.47365 -14.15523 -19.29864 1.000 13.35737 102 HIS A N 1
ATOM 777 C CA . HIS A 1 103 ? 15.45803 -13.08141 -19.31285 1.000 12.70408 102 HIS A CA 1
ATOM 778 C C . HIS A 1 103 ? 14.86079 -11.77952 -19.84502 1.000 15.74714 102 HIS A C 1
ATOM 779 O O . HIS A 1 103 ? 13.81837 -11.75892 -20.50620 1.000 14.87100 102 HIS A O 1
ATOM 786 N N . GLY A 1 104 ? 15.56394 -10.69002 -19.55407 1.000 14.83387 103 GLY A N 1
ATOM 787 C CA . GLY A 1 104 ? 15.12949 -9.35467 -19.91708 1.000 14.76982 103 GLY A CA 1
ATOM 788 C C . GLY A 1 104 ? 15.69262 -8.88592 -21.24914 1.000 23.52454 103 GLY A C 1
ATOM 789 O O . GLY A 1 104 ? 16.34127 -9.62621 -21.99064 1.000 23.88967 103 GLY A O 1
ATOM 790 N N . GLY A 1 105 ? 15.43876 -7.60952 -21.54383 1.000 31.43822 104 GLY A N 1
ATOM 791 C CA . GLY A 1 105 ? 15.82053 -7.02701 -22.81386 1.000 28.33327 104 GLY A CA 1
ATOM 792 C C . GLY A 1 105 ? 14.60911 -6.77516 -23.68541 1.000 32.47315 104 GLY A C 1
ATOM 793 O O . GLY A 1 105 ? 14.64733 -7.01714 -24.89849 1.000 35.18899 104 GLY A O 1
ATOM 794 N N . GLY A 1 106 ? 13.52949 -6.28208 -23.07710 1.000 30.40746 105 GLY A N 1
ATOM 795 C CA . GLY A 1 106 ? 12.25669 -6.21687 -23.78121 1.000 27.30079 105 GLY A CA 1
ATOM 796 C C . GLY A 1 106 ? 11.88114 -7.57875 -24.33417 1.000 29.34332 105 GLY A C 1
ATOM 797 O O . GLY A 1 106 ? 12.15793 -8.62304 -23.72778 1.000 25.74888 105 GLY A O 1
ATOM 798 N N . LEU A 1 107 ? 11.24525 -7.57434 -25.50656 1.000 31.71316 106 LEU A N 1
ATOM 799 C CA . LEU A 1 107 ? 11.02566 -8.77897 -26.29965 1.000 27.47836 106 LEU A CA 1
ATOM 800 C C . LEU A 1 107 ? 12.02186 -8.89809 -27.44935 1.000 30.25040 106 LEU A C 1
ATOM 801 O O . LEU A 1 107 ? 11.76803 -9.64367 -28.41038 1.000 21.14826 106 LEU A O 1
ATOM 806 N N . TRP A 1 108 ? 13.15741 -8.19134 -27.36529 1.000 21.47384 107 TRP A N 1
ATOM 807 C CA . TRP A 1 108 ? 13.93676 -7.87858 -28.55534 1.000 24.69600 107 TRP A CA 1
ATOM 808 C C . TRP A 1 108 ? 15.43810 -8.11786 -28.43374 1.000 27.45064 107 TRP A C 1
ATOM 809 O O . TRP A 1 108 ? 16.09026 -8.25236 -29.48151 1.000 19.62070 107 TRP A O 1
ATOM 820 N N . ARG A 1 109 ? 16.00375 -8.20840 -27.21394 1.000 24.38931 108 ARG A N 1
ATOM 821 C CA . ARG A 1 109 ? 17.45027 -8.18005 -26.99257 1.000 27.40674 108 ARG A CA 1
ATOM 822 C C . ARG A 1 109 ? 17.87203 -9.15008 -25.88568 1.000 24.29045 108 ARG A C 1
ATOM 823 O O . ARG A 1 109 ? 17.05225 -9.65820 -25.11554 1.000 24.20322 108 ARG A O 1
ATOM 831 N N . LEU A 1 110 ? 19.18965 -9.36114 -25.80062 1.000 28.35706 109 LEU A N 1
ATOM 832 C CA . LEU A 1 110 ? 19.86507 -10.06964 -24.71518 1.000 17.13927 109 LEU A CA 1
ATOM 833 C C . LEU A 1 110 ? 19.66142 -11.58410 -24.73628 1.000 15.66144 109 LEU A C 1
ATOM 834 O O . LEU A 1 110 ? 19.44459 -12.18372 -25.79580 1.000 15.63887 109 LEU A O 1
ATOM 839 N N . SER A 1 111 ? 19.77261 -12.20928 -23.56805 1.000 15.37320 110 SER A N 1
ATOM 840 C CA . SER A 1 111 ? 19.80662 -13.66727 -23.46806 1.000 11.81910 110 SER A CA 1
ATOM 841 C C . SER A 1 111 ? 19.84657 -14.08963 -22.00172 1.000 11.68180 110 SER A C 1
ATOM 842 O O . SER A 1 111 ? 19.88947 -13.24612 -21.10335 1.000 15.40698 110 SER A O 1
ATOM 845 N N . ALA A 1 112 ? 19.88145 -15.39201 -21.75004 1.000 11.90434 111 ALA A N 1
ATOM 846 C CA . ALA A 1 112 ? 19.93674 -15.86645 -20.36949 1.000 12.82007 111 ALA A CA 1
ATOM 847 C C . ALA A 1 112 ? 21.36107 -15.96994 -19.81877 1.000 15.26765 111 ALA A C 1
ATOM 848 O O . ALA A 1 112 ? 21.53592 -16.34469 -18.65047 1.000 14.10545 111 ALA A O 1
ATOM 850 N N . ALA A 1 113 ? 22.37773 -15.62127 -20.60201 1.000 13.12062 112 ALA A N 1
ATOM 851 C CA . ALA A 1 113 ? 23.76048 -15.76476 -20.16239 1.000 16.61381 112 ALA A CA 1
ATOM 852 C C . ALA A 1 113 ? 24.15299 -14.66115 -19.17977 1.000 15.91688 112 ALA A C 1
ATOM 853 O O . ALA A 1 113 ? 23.50653 -13.61535 -19.09312 1.000 16.60379 112 ALA A O 1
ATOM 855 N N . GLY A 1 114 ? 25.24773 -14.89383 -18.45159 1.000 17.33628 113 GLY A N 1
ATOM 856 C CA . GLY A 1 114 ? 25.77360 -13.87978 -17.54847 1.000 17.62916 113 GLY A CA 1
ATOM 857 C C . GLY A 1 114 ? 25.73143 -14.23351 -16.06643 1.000 20.94118 113 GLY A C 1
ATOM 858 O O . GLY A 1 114 ? 24.75299 -14.82014 -15.58705 1.000 17.35534 113 GLY A O 1
ATOM 859 N N . ASP A 1 115 ? 26.79679 -13.87468 -15.32900 1.000 20.74021 114 ASP A N 1
ATOM 860 C CA . ASP A 1 115 ? 26.87595 -14.21704 -13.90942 1.000 20.77263 114 ASP A CA 1
ATOM 861 C C . ASP A 1 115 ? 25.73692 -13.60074 -13.11600 1.000 15.93369 114 ASP A C 1
ATOM 862 O O . ASP A 1 115 ? 25.23392 -14.21300 -12.16638 1.000 19.38419 114 ASP A O 1
ATOM 867 N N . TYR A 1 116 ? 25.35455 -12.37173 -13.44872 1.000 16.25346 115 TYR A N 1
ATOM 868 C CA . TYR A 1 116 ? 24.35261 -11.68284 -12.64812 1.000 19.71179 115 TYR A CA 1
ATOM 869 C C . TYR A 1 116 ? 23.02540 -12.42428 -12.60762 1.000 17.93532 115 TYR A C 1
ATOM 870 O O . TYR A 1 116 ? 22.23863 -12.19458 -11.68199 1.000 16.38376 115 TYR A O 1
ATOM 879 N N . GLN A 1 117 ? 22.75473 -13.30108 -13.58243 1.000 14.66025 116 GLN A N 1
ATOM 880 C CA . GLN A 1 117 ? 21.48169 -14.01748 -13.61929 1.000 13.23612 116 GLN A CA 1
ATOM 881 C C . GLN A 1 117 ? 21.64409 -15.53880 -13.64843 1.000 14.68941 116 GLN A C 1
ATOM 882 O O . GLN A 1 117 ? 20.70657 -16.24083 -14.02357 1.000 14.77970 116 GLN A O 1
ATOM 888 N N . ALA A 1 118 ? 22.80203 -16.06202 -13.23899 1.000 14.76192 117 ALA A N 1
ATOM 889 C CA . ALA A 1 118 ? 22.98740 -17.50204 -13.09852 1.000 15.18756 117 ALA A CA 1
ATOM 890 C C . ALA A 1 118 ? 22.21878 -18.02966 -11.89231 1.000 13.67018 117 ALA A C 1
ATOM 891 O O . ALA A 1 118 ? 22.01619 -17.32046 -10.90281 1.000 17.51194 117 ALA A O 1
ATOM 893 N N . GLY A 1 119 ? 21.79016 -19.28524 -11.97593 1.000 12.05417 118 GLY A N 1
ATOM 894 C CA . GLY A 1 119 ? 21.02360 -19.89305 -10.90579 1.000 14.09983 118 GLY A CA 1
ATOM 895 C C . GLY A 1 119 ? 21.81942 -20.66686 -9.87756 1.000 14.51652 118 GLY A C 1
ATOM 896 O O . GLY A 1 119 ? 21.21472 -21.36851 -9.05749 1.000 12.58470 118 GLY A O 1
ATOM 897 N N . THR A 1 120 ? 23.15062 -20.55255 -9.88977 1.000 14.98736 119 THR A N 1
ATOM 898 C CA . THR A 1 120 ? 24.00096 -21.36769 -9.00790 1.000 17.18261 119 THR A CA 1
ATOM 899 C C . THR A 1 120 ? 23.65373 -21.17750 -7.53183 1.000 17.77716 119 THR A C 1
ATOM 900 O O . THR A 1 120 ? 23.47724 -22.15165 -6.78190 1.000 16.03114 119 THR A O 1
ATOM 904 N N . HIS A 1 121 ? 23.59546 -19.92385 -7.08958 1.000 16.38638 120 HIS A N 1
ATOM 905 C CA . HIS A 1 121 ? 23.36543 -19.63884 -5.67997 1.000 18.11095 120 HIS A CA 1
ATOM 906 C C . HIS A 1 121 ? 21.95666 -20.02182 -5.24784 1.000 19.86516 120 HIS A C 1
ATOM 907 O O . HIS A 1 121 ? 21.77762 -20.60492 -4.17045 1.000 16.93319 120 HIS A O 1
ATOM 914 N N . LEU A 1 122 ? 20.94429 -19.69972 -6.06264 1.000 14.72800 121 LEU A N 1
ATOM 915 C CA . LEU A 1 122 ? 19.58591 -20.15791 -5.76986 1.000 15.11841 121 LEU A CA 1
ATOM 916 C C . LEU A 1 122 ? 19.54147 -21.65666 -5.53769 1.000 15.92878 121 LEU A C 1
ATOM 917 O O . LEU A 1 122 ? 18.87417 -22.13701 -4.61648 1.000 14.94979 121 LEU A O 1
ATOM 922 N N . ALA A 1 123 ? 20.20257 -22.42023 -6.41247 1.000 14.85472 122 ALA A N 1
ATOM 923 C CA . ALA A 1 123 ? 20.16567 -23.87120 -6.30440 1.000 16.80423 122 ALA A CA 1
ATOM 924 C C . ALA A 1 123 ? 20.84983 -24.34530 -5.03059 1.000 17.39809 122 ALA A C 1
ATOM 925 O O . ALA A 1 123 ? 20.26957 -25.10161 -4.24966 1.000 19.75453 122 ALA A O 1
ATOM 927 N N . ALA A 1 124 ? 22.08880 -23.91890 -4.80853 1.000 17.18657 123 ALA A N 1
ATOM 928 C CA . ALA A 1 124 ? 22.85161 -24.45265 -3.68169 1.000 23.28589 123 ALA A CA 1
ATOM 929 C C . ALA A 1 124 ? 22.30228 -23.95639 -2.34727 1.000 20.42266 123 ALA A C 1
ATOM 930 O O . ALA A 1 124 ? 22.17349 -24.73180 -1.38946 1.000 21.87169 123 ALA A O 1
ATOM 932 N N . HIS A 1 125 ? 21.95237 -22.67989 -2.27075 1.000 16.93161 124 HIS A N 1
ATOM 933 C CA . HIS A 1 125 ? 21.58676 -22.08148 -0.99352 1.000 21.79156 124 HIS A CA 1
ATOM 934 C C . HIS A 1 125 ? 20.12354 -22.27127 -0.63620 1.000 20.69710 124 HIS A C 1
ATOM 935 O O . HIS A 1 125 ? 19.79405 -22.37856 0.55132 1.000 18.77738 124 HIS A O 1
ATOM 942 N N . SER A 1 126 ? 19.23239 -22.27401 -1.62231 1.000 18.97474 125 SER A N 1
ATOM 943 C CA . SER A 1 126 ? 17.80049 -22.29039 -1.36375 1.000 17.27379 125 SER A CA 1
ATOM 944 C C . SER A 1 126 ? 17.12368 -23.59098 -1.76449 1.000 17.56471 125 SER A C 1
ATOM 945 O O . SER A 1 126 ? 15.90250 -23.71199 -1.59432 1.000 16.88056 125 SER A O 1
ATOM 948 N N . ASP A 1 127 ? 17.86984 -24.56182 -2.28921 1.000 12.79881 126 ASP A N 1
ATOM 949 C CA . ASP A 1 127 ? 17.31043 -25.87896 -2.60239 1.000 14.08999 126 ASP A CA 1
ATOM 950 C C . ASP A 1 127 ? 16.16805 -25.75962 -3.61258 1.000 19.62812 126 ASP A C 1
ATOM 951 O O . ASP A 1 127 ? 15.13477 -26.42642 -3.50842 1.000 18.29467 126 ASP A O 1
ATOM 956 N N . VAL A 1 128 ? 16.35193 -24.88385 -4.59838 1.000 14.23725 127 VAL A N 1
ATOM 957 C CA . VAL A 1 128 ? 15.38332 -24.74253 -5.67390 1.000 14.94530 127 VAL A CA 1
ATOM 958 C C . VAL A 1 128 ? 16.06069 -25.11777 -6.98243 1.000 13.74546 127 VAL A C 1
ATOM 959 O O . VAL A 1 128 ? 17.28771 -25.13605 -7.09935 1.000 15.04454 127 VAL A O 1
ATOM 963 N N . VAL A 1 129 ? 15.24043 -25.45420 -7.96086 1.000 9.98479 128 VAL A N 1
ATOM 964 C CA . VAL A 1 129 ? 15.71537 -25.72852 -9.31326 1.000 8.92352 128 VAL A CA 1
ATOM 965 C C . VAL A 1 129 ? 15.40359 -24.50672 -10.17611 1.000 10.78609 128 VAL A C 1
ATOM 966 O O . VAL A 1 129 ? 14.23721 -24.11158 -10.29992 1.000 13.10381 128 VAL A O 1
ATOM 970 N N . MET A 1 130 ? 16.43477 -23.88283 -10.75997 1.000 10.11922 129 MET A N 1
ATOM 971 C CA A MET A 1 130 ? 16.25392 -22.71157 -11.61781 0.600 10.42124 129 MET A CA 1
ATOM 972 C CA B MET A 1 130 ? 16.26154 -22.71343 -11.61335 0.400 10.36952 129 MET A CA 1
ATOM 973 C C . MET A 1 130 ? 16.50622 -23.10057 -13.06691 1.000 11.14528 129 MET A C 1
ATOM 974 O O . MET A 1 130 ? 17.51199 -23.75653 -13.37638 1.000 10.35619 129 MET A O 1
ATOM 983 N N . VAL A 1 131 ? 15.59391 -22.69464 -13.94388 1.000 8.80360 130 VAL A N 1
ATOM 984 C CA . VAL A 1 131 ? 15.65124 -22.99350 -15.37807 1.000 8.95063 130 VAL A CA 1
ATOM 985 C C . VAL A 1 131 ? 15.58240 -21.66046 -16.10997 1.000 11.12341 130 VAL A C 1
ATOM 986 O O . VAL A 1 131 ? 14.73426 -20.82608 -15.78871 1.000 11.10060 130 VAL A O 1
ATOM 990 N N . SER A 1 132 ? 16.47558 -21.42993 -17.07145 1.000 12.05917 131 SER A N 1
ATOM 991 C CA . SER A 1 132 ? 16.37505 -20.20256 -17.86179 1.000 8.72765 131 SER A CA 1
ATOM 992 C C . SER A 1 132 ? 16.51146 -20.55316 -19.33788 1.000 12.28511 131 SER A C 1
ATOM 993 O O . SER A 1 132 ? 17.56654 -21.06972 -19.75931 1.000 10.40945 131 SER A O 1
ATOM 996 N N . PRO A 1 133 ? 15.47219 -20.33750 -20.13519 1.000 11.31123 132 PRO A N 1
ATOM 997 C CA . PRO A 1 133 ? 15.55047 -20.60096 -21.57317 1.000 13.14101 132 PRO A CA 1
ATOM 998 C C . PRO A 1 133 ? 15.92470 -19.37368 -22.38612 1.000 10.19313 132 PRO A C 1
ATOM 999 O O . PRO A 1 133 ? 15.59610 -18.23715 -22.04462 1.000 12.21504 132 PRO A O 1
ATOM 1003 N N . ASN A 1 134 ? 16.62934 -19.62615 -23.48593 1.000 11.32175 133 ASN A N 1
ATOM 1004 C CA . ASN A 1 134 ? 16.70022 -18.68072 -24.59386 1.000 11.18647 133 ASN A CA 1
ATOM 1005 C C . ASN A 1 134 ? 15.55147 -19.00196 -25.54563 1.000 12.87262 133 ASN A C 1
ATOM 1006 O O . ASN A 1 134 ? 14.98666 -20.10011 -25.50217 1.000 14.38495 133 ASN A O 1
ATOM 1011 N N . HIS A 1 135 ? 15.21607 -18.04208 -26.41010 1.000 12.05595 134 HIS A N 1
ATOM 1012 C CA . HIS A 1 135 ? 14.07574 -18.15775 -27.31613 1.000 12.53008 134 HIS A CA 1
ATOM 1013 C C . HIS A 1 135 ? 14.20160 -17.07004 -28.38600 1.000 13.21277 134 HIS A C 1
ATOM 1014 O O . HIS A 1 135 ? 14.96306 -16.11014 -28.23861 1.000 11.65707 134 HIS A O 1
ATOM 1021 N N . ARG A 1 136 ? 13.42346 -17.20786 -29.45344 1.000 13.79189 135 ARG A N 1
ATOM 1022 C CA . ARG A 1 136 ? 13.45990 -16.17434 -30.49539 1.000 10.87984 135 ARG A CA 1
ATOM 1023 C C . ARG A 1 136 ? 13.03363 -14.80349 -29.96836 1.000 11.72468 135 ARG A C 1
ATOM 1024 O O . ARG A 1 136 ? 12.19315 -14.68471 -29.07005 1.000 13.02524 135 ARG A O 1
ATOM 1032 N N . LEU A 1 137 ? 13.61332 -13.75255 -30.56533 1.000 9.70093 136 LEU A N 1
ATOM 1033 C CA . LEU A 1 137 ? 13.35498 -12.37104 -30.17778 1.000 12.22929 136 LEU A CA 1
ATOM 1034 C C . LEU A 1 137 ? 12.95055 -11.55811 -31.40143 1.000 13.25178 136 LEU A C 1
ATOM 1035 O O . LEU A 1 137 ? 13.09433 -12.00191 -32.54618 1.000 13.10379 136 LEU A O 1
ATOM 1040 N N . ASN A 1 138 ? 12.43480 -10.35198 -31.12758 1.000 11.65929 137 ASN A N 1
ATOM 1041 C CA . ASN A 1 138 ? 12.14978 -9.30125 -32.10795 1.000 15.48306 137 ASN A CA 1
ATOM 1042 C C . ASN A 1 138 ? 11.43560 -9.83461 -33.36368 1.000 12.56704 137 ASN A C 1
ATOM 1043 O O . ASN A 1 138 ? 10.34693 -10.40697 -33.24244 1.000 12.96313 137 ASN A O 1
ATOM 1048 N N . VAL A 1 139 ? 11.98455 -9.62795 -34.56436 1.000 10.72275 138 VAL A N 1
ATOM 1049 C CA . VAL A 1 139 ? 11.19011 -9.91538 -35.76535 1.000 13.44916 138 VAL A CA 1
ATOM 1050 C C . VAL A 1 139 ? 11.03901 -11.42284 -35.99766 1.000 13.46341 138 VAL A C 1
ATOM 1051 O O . VAL A 1 139 ? 10.00304 -11.87627 -36.49880 1.000 15.52096 138 VAL A O 1
ATOM 1055 N N . LEU A 1 140 ? 12.04780 -12.22191 -35.64581 1.000 13.90781 139 LEU A N 1
ATOM 1056 C CA . LEU A 1 140 ? 11.92523 -13.67275 -35.79210 1.000 14.25238 139 LEU A CA 1
ATOM 1057 C C . LEU A 1 140 ? 10.89786 -14.25916 -34.83422 1.000 12.78600 139 LEU A C 1
ATOM 1058 O O . LEU A 1 140 ? 10.37318 -15.35279 -35.09039 1.000 14.41722 139 LEU A O 1
ATOM 1063 N N . ALA A 1 141 ? 10.61618 -13.56382 -33.73960 1.000 11.97703 140 ALA A N 1
ATOM 1064 C CA . ALA A 1 141 ? 9.66659 -14.00628 -32.72970 1.000 13.54711 140 ALA A CA 1
ATOM 1065 C C . ALA A 1 141 ? 8.24593 -13.53697 -32.99212 1.000 12.92578 140 ALA A C 1
ATOM 1066 O O . ALA A 1 141 ? 7.29955 -14.22215 -32.58277 1.000 12.47502 140 ALA A O 1
ATOM 1068 N N . HIS A 1 142 ? 8.06728 -12.35749 -33.62661 1.000 10.26388 141 HIS A N 1
ATOM 1069 C CA . HIS A 1 142 ? 6.80485 -11.63629 -33.53418 1.000 11.37448 141 HIS A CA 1
ATOM 1070 C C . HIS A 1 142 ? 6.36059 -11.00173 -34.85483 1.000 15.57399 141 HIS A C 1
ATOM 1071 O O . HIS A 1 142 ? 5.60794 -10.02210 -34.83967 1.000 16.10021 141 HIS A O 1
ATOM 1078 N N . ALA A 1 143 ? 6.79088 -11.53808 -35.99477 1.000 13.70859 142 ALA A N 1
ATOM 1079 C CA . ALA A 1 143 ? 6.29375 -11.03822 -37.28104 1.000 16.42164 142 ALA A CA 1
ATOM 1080 C C . ALA A 1 143 ? 4.85007 -11.48428 -37.49448 1.000 16.34963 142 ALA A C 1
ATOM 1081 O O . ALA A 1 143 ? 4.52113 -12.65803 -37.30770 1.000 17.29038 142 ALA A O 1
ATOM 1083 N N . TYR A 1 144 ? 3.98054 -10.55402 -37.88841 1.000 13.39666 143 TYR A N 1
ATOM 1084 C CA . TYR A 1 144 ? 2.55448 -10.85764 -38.03503 1.000 16.01138 143 TYR A CA 1
ATOM 1085 C C . TYR A 1 144 ? 2.30377 -11.18635 -39.50620 1.000 19.54180 143 TYR A C 1
ATOM 1086 O O . TYR A 1 144 ? 2.03798 -10.30275 -40.32427 1.000 14.91101 143 TYR A O 1
ATOM 1095 N N . LEU A 1 145 ? 2.40208 -12.47424 -39.84295 1.000 15.79271 144 LEU A N 1
ATOM 1096 C CA . LEU A 1 145 ? 2.26345 -12.94667 -41.21774 1.000 16.77944 144 LEU A CA 1
ATOM 1097 C C . LEU A 1 145 ? 0.96653 -13.71694 -41.45064 1.000 15.78148 144 LEU A C 1
ATOM 1098 O O . LEU A 1 145 ? 0.77046 -14.23770 -42.55515 1.000 17.74482 144 LEU A O 1
ATOM 1103 N N . ASP A 1 146 ? 0.05803 -13.73852 -40.46158 1.000 16.50531 145 ASP A N 1
ATOM 1104 C CA . ASP A 1 146 ? -1.15244 -14.56960 -40.51014 1.000 14.86025 145 ASP A CA 1
ATOM 1105 C C . ASP A 1 146 ? -1.96635 -14.34349 -41.78024 1.000 19.87857 145 ASP A C 1
ATOM 1106 O O . ASP A 1 146 ? -2.46481 -15.29662 -42.39568 1.000 18.35689 145 ASP A O 1
ATOM 1111 N N . GLU A 1 147 ? -2.14598 -13.08646 -42.17132 1.000 20.28997 146 GLU A N 1
ATOM 1112 C CA . GLU A 1 147 ? -3.08008 -12.77291 -43.24206 1.000 22.23593 146 GLU A CA 1
ATOM 1113 C C . GLU A 1 147 ? -2.47718 -12.95237 -44.62930 1.000 20.13274 146 GLU A C 1
ATOM 1114 O O . GLU A 1 147 ? -3.20345 -12.82951 -45.62413 1.000 25.87357 146 GLU A O 1
ATOM 1120 N N . TYR A 1 148 ? -1.17864 -13.24970 -44.72326 1.000 18.71173 147 TYR A N 1
ATOM 1121 C CA . TYR A 1 148 ? -0.53620 -13.50727 -46.00988 1.000 22.05519 147 TYR A CA 1
ATOM 1122 C C . TYR A 1 148 ? -0.61437 -14.96650 -46.42962 1.000 21.33882 147 TYR A C 1
ATOM 1123 O O . TYR A 1 148 ? -0.60389 -15.25699 -47.62920 1.000 17.59545 147 TYR A O 1
ATOM 1132 N N . ASP A 1 149 ? -0.64464 -15.88931 -45.47232 1.000 19.26445 148 ASP A N 1
ATOM 1133 C CA . ASP A 1 149 ? -0.66788 -17.31478 -45.77935 1.000 18.88374 148 ASP A CA 1
ATOM 1134 C C . ASP A 1 149 ? -1.18976 -18.03412 -44.53963 1.000 17.34338 148 ASP A C 1
ATOM 1135 O O . ASP A 1 149 ? -0.73324 -17.75757 -43.42592 1.000 20.51318 148 ASP A O 1
ATOM 1140 N N . PRO A 1 150 ? -2.15880 -18.93750 -44.70743 1.000 20.95235 149 PRO A N 1
ATOM 1141 C CA . PRO A 1 150 ? -2.77386 -19.61328 -43.54917 1.000 23.66692 149 PRO A CA 1
ATOM 1142 C C . PRO A 1 150 ? -1.79028 -20.40363 -42.70510 1.000 18.65338 149 PRO A C 1
ATOM 1143 O O . PRO A 1 150 ? -2.06460 -20.64180 -41.51628 1.000 18.22920 149 PRO A O 1
ATOM 1147 N N . ALA A 1 151 ? -0.66602 -20.83568 -43.28675 1.000 17.03647 150 ALA A N 1
ATOM 1148 C CA . ALA A 1 151 ? 0.33228 -21.59177 -42.53703 1.000 13.96049 150 ALA A CA 1
ATOM 1149 C C . ALA A 1 151 ? 0.93908 -20.79041 -41.39645 1.000 17.06404 150 ALA A C 1
ATOM 1150 O O . ALA A 1 151 ? 1.49604 -21.37963 -40.46494 1.000 17.29160 150 ALA A O 1
ATOM 1152 N N . PHE A 1 152 ? 0.85085 -19.46390 -41.45210 1.000 17.67731 151 PHE A N 1
ATOM 1153 C CA . PHE A 1 152 ? 1.49879 -18.59525 -40.47948 1.000 15.60736 151 PHE A CA 1
ATOM 1154 C C . PHE A 1 152 ? 0.54164 -18.08492 -39.41201 1.000 17.61262 151 PHE A C 1
ATOM 1155 O O . PHE A 1 152 ? 0.86919 -17.11655 -38.71747 1.000 17.26026 151 PHE A O 1
ATOM 1163 N N . ALA A 1 153 ? -0.61346 -18.72992 -39.22880 1.000 17.35617 152 ALA A N 1
ATOM 1164 C CA . ALA A 1 153 ? -1.50590 -18.33010 -38.14709 1.000 16.58812 152 ALA A CA 1
ATOM 1165 C C . ALA A 1 153 ? -0.78644 -18.43073 -36.80043 1.000 19.64052 152 ALA A C 1
ATOM 1166 O O . ALA A 1 153 ? -0.18397 -19.45837 -36.47418 1.000 19.96884 152 ALA A O 1
ATOM 1168 N N . GLY A 1 154 ? -0.83436 -17.35475 -36.01711 1.000 13.95963 153 GLY A N 1
ATOM 1169 C CA . GLY A 1 154 ? -0.11019 -17.32140 -34.76022 1.000 15.51720 153 GLY A CA 1
ATOM 1170 C C . GLY A 1 154 ? 1.33955 -16.86932 -34.83783 1.000 17.16740 153 GLY A C 1
ATOM 1171 O O . GLY A 1 154 ? 2.00732 -16.81706 -33.79035 1.000 15.18384 153 GLY A O 1
ATOM 1172 N N . SER A 1 155 ? 1.83811 -16.50743 -36.02841 1.000 12.58288 154 SER A N 1
ATOM 1173 C CA . SER A 1 155 ? 3.25896 -16.19601 -36.20056 1.000 13.11283 154 SER A CA 1
ATOM 1174 C C . SER A 1 155 ? 3.74767 -15.09784 -35.25386 1.000 12.80182 154 SER A C 1
ATOM 1175 O O . SER A 1 155 ? 4.92399 -15.09804 -34.86902 1.000 14.26817 154 SER A O 1
ATOM 1178 N N . SER A 1 156 ? 2.88710 -14.14986 -34.86956 1.000 12.13293 155 SER A N 1
ATOM 1179 C CA . SER A 1 156 ? 3.41219 -13.05784 -34.04835 1.000 12.66695 155 SER A CA 1
ATOM 1180 C C . SER A 1 156 ? 3.68832 -13.49568 -32.61396 1.000 13.62298 155 SER A C 1
ATOM 1181 O O . SER A 1 156 ? 4.28294 -12.73533 -31.84977 1.000 14.21138 155 SER A O 1
ATOM 1184 N N . SER A 1 157 ? 3.29904 -14.71206 -32.25137 1.000 14.05826 156 SER A N 1
ATOM 1185 C CA . SER A 1 157 ? 3.59993 -15.28424 -30.94739 1.000 13.51266 156 SER A CA 1
ATOM 1186 C C . SER A 1 157 ? 4.59942 -16.43038 -31.01730 1.000 15.61524 156 SER A C 1
ATOM 1187 O O . SER A 1 157 ? 4.74355 -17.16052 -30.03212 1.000 13.81218 156 SER A O 1
ATOM 1190 N N . ALA A 1 158 ? 5.28578 -16.61883 -32.15408 1.000 14.16841 157 ALA A N 1
ATOM 1191 C CA . ALA A 1 158 ? 6.23248 -17.72992 -32.26924 1.000 14.19052 157 ALA A CA 1
ATOM 1192 C C . ALA A 1 158 ? 7.24817 -17.71610 -31.12870 1.000 14.79549 157 ALA A C 1
ATOM 1193 O O . ALA A 1 158 ? 7.52736 -18.75302 -30.51688 1.000 13.87276 157 ALA A O 1
ATOM 1195 N N . GLY A 1 159 ? 7.77091 -16.53786 -30.78012 1.000 11.90050 158 GLY A N 1
ATOM 1196 C CA . GLY A 1 159 ? 8.75311 -16.49649 -29.70338 1.000 11.45158 158 GLY A CA 1
ATOM 1197 C C . GLY A 1 159 ? 8.19533 -16.75245 -28.31400 1.000 14.46778 158 GLY A C 1
ATOM 1198 O O . GLY A 1 159 ? 8.95277 -17.15658 -27.42491 1.000 15.22149 158 GLY A O 1
ATOM 1199 N N . MET A 1 160 ? 6.89640 -16.50519 -28.10452 1.000 12.94125 159 MET A N 1
ATOM 1200 C CA . MET A 1 160 ? 6.21771 -16.89448 -26.87120 1.000 11.32941 159 MET A CA 1
ATOM 1201 C C . MET A 1 160 ? 5.90785 -18.38512 -26.85199 1.000 12.49561 159 MET A C 1
ATOM 1202 O O . MET A 1 160 ? 5.95043 -19.00613 -25.78699 1.000 12.72439 159 MET A O 1
ATOM 1207 N N . LEU A 1 161 ? 5.57540 -18.96611 -28.01580 1.000 10.34903 160 LEU A N 1
ATOM 1208 C CA . LEU A 1 161 ? 5.38649 -20.41482 -28.08299 1.000 11.81191 160 LEU A CA 1
ATOM 1209 C C . LEU A 1 161 ? 6.69019 -21.15480 -27.83492 1.000 10.35538 160 LEU A C 1
ATOM 1210 O O . LEU A 1 161 ? 6.66092 -22.28960 -27.36298 1.000 10.87769 160 LEU A O 1
ATOM 1215 N N . ASP A 1 162 ? 7.83699 -20.54417 -28.16460 1.000 9.84097 161 ASP A N 1
ATOM 1216 C CA . ASP A 1 162 ? 9.12036 -21.08414 -27.72300 1.000 10.23086 161 ASP A CA 1
ATOM 1217 C C . ASP A 1 162 ? 9.11623 -21.30451 -26.21059 1.000 12.45925 161 ASP A C 1
ATOM 1218 O O . ASP A 1 162 ? 9.48949 -22.37755 -25.72099 1.000 10.47719 161 ASP A O 1
ATOM 1223 N N . LEU A 1 163 ? 8.68965 -20.29021 -25.45651 1.000 12.52173 162 LEU A N 1
ATOM 1224 C CA . LEU A 1 163 ? 8.67598 -20.40695 -23.99818 1.000 7.97409 162 LEU A CA 1
ATOM 1225 C C . LEU A 1 163 ? 7.68136 -21.46590 -23.53891 1.000 11.70888 162 LEU A C 1
ATOM 1226 O O . LEU A 1 163 ? 7.92263 -22.15641 -22.53778 1.000 11.58029 162 LEU A O 1
ATOM 1231 N N . VAL A 1 164 ? 6.56893 -21.62206 -24.25765 1.000 12.96419 163 VAL A N 1
ATOM 1232 C CA . VAL A 1 164 ? 5.62613 -22.68767 -23.94056 1.000 8.42228 163 VAL A CA 1
ATOM 1233 C C . VAL A 1 164 ? 6.29764 -24.04430 -24.10707 1.000 11.85745 163 VAL A C 1
ATOM 1234 O O . VAL A 1 164 ? 6.15266 -24.93575 -23.26103 1.000 10.20657 163 VAL A O 1
ATOM 1238 N N . LEU A 1 165 ? 7.04302 -24.22148 -25.20789 1.000 11.99669 164 LEU A N 1
ATOM 1239 C CA . LEU A 1 165 ? 7.75574 -25.47753 -25.41298 1.000 12.34374 164 LEU A CA 1
ATOM 1240 C C . LEU A 1 165 ? 8.79890 -25.69834 -24.32270 1.000 12.08832 164 LEU A C 1
ATOM 1241 O O . LEU A 1 165 ? 9.04241 -26.84097 -23.91718 1.000 10.44854 164 LEU A O 1
ATOM 1246 N N . ALA A 1 166 ? 9.44522 -24.62040 -23.85778 1.000 10.15048 165 ALA A N 1
ATOM 1247 C CA . ALA A 1 166 ? 10.36314 -24.75455 -22.72877 1.000 10.60470 165 ALA A CA 1
ATOM 1248 C C . ALA A 1 166 ? 9.61252 -25.19646 -21.47633 1.000 11.91192 165 ALA A C 1
ATOM 1249 O O . ALA A 1 166 ? 10.09411 -26.05663 -20.73365 1.000 11.03005 165 ALA A O 1
ATOM 1251 N N . LEU A 1 167 ? 8.41239 -24.64752 -21.24492 1.000 10.65962 166 LEU A N 1
ATOM 1252 C CA . LEU A 1 167 ? 7.63382 -25.10933 -20.09872 1.000 10.69360 166 LEU A CA 1
ATOM 1253 C C . LEU A 1 167 ? 7.15686 -26.55370 -20.26263 1.000 11.44742 166 LEU A C 1
ATOM 1254 O O . LEU A 1 167 ? 7.01511 -27.25614 -19.25291 1.000 10.35441 166 LEU A O 1
ATOM 1259 N N . LYS A 1 168 ? 6.85502 -27.01390 -21.48982 1.000 9.23944 167 LYS A N 1
ATOM 1260 C CA . LYS A 1 168 ? 6.58229 -28.45108 -21.66646 1.000 12.60390 167 LYS A CA 1
ATOM 1261 C C . LYS A 1 168 ? 7.81894 -29.28471 -21.37814 1.000 11.31987 167 LYS A C 1
ATOM 1262 O O . LYS A 1 168 ? 7.70592 -30.41482 -20.88697 1.000 14.20597 167 LYS A O 1
ATOM 1268 N N . TRP A 1 169 ? 9.00455 -28.77756 -21.74151 1.000 10.08134 168 TRP A N 1
ATOM 1269 C CA . TRP A 1 169 ? 10.23707 -29.48018 -21.39879 1.000 12.97040 168 TRP A CA 1
ATOM 1270 C C . TRP A 1 169 ? 10.33673 -29.66961 -19.88612 1.000 12.72280 168 TRP A C 1
ATOM 1271 O O . TRP A 1 169 ? 10.66533 -30.76395 -19.41484 1.000 11.93178 168 TRP A O 1
ATOM 1282 N N . VAL A 1 170 ? 10.02548 -28.61702 -19.11752 1.000 10.80292 169 VAL A N 1
ATOM 1283 C CA . VAL A 1 170 ? 10.05870 -28.69629 -17.65329 1.000 11.25528 169 VAL A CA 1
ATOM 1284 C C . VAL A 1 170 ? 9.08966 -29.76638 -17.15260 1.000 11.57463 169 VAL A C 1
ATOM 1285 O O . VAL A 1 170 ? 9.44483 -30.63050 -16.33217 1.000 11.31867 169 VAL A O 1
ATOM 1289 N N . ARG A 1 171 ? 7.84909 -29.72086 -17.63770 1.000 11.75623 170 ARG A N 1
ATOM 1290 C CA . ARG A 1 171 ? 6.83717 -30.69685 -17.24664 1.000 13.83832 170 ARG A CA 1
ATOM 1291 C C . ARG A 1 171 ? 7.34499 -32.11718 -17.43576 1.000 13.58152 170 ARG A C 1
ATOM 1292 O O . ARG A 1 171 ? 7.20253 -32.96869 -16.55172 1.000 14.47578 170 ARG A O 1
ATOM 1300 N N . ASP A 1 172 ? 7.97067 -32.37778 -18.58271 1.000 13.19593 171 ASP A N 1
ATOM 1301 C CA . ASP A 1 172 ? 8.36271 -33.73465 -18.94495 1.000 13.90678 171 ASP A CA 1
ATOM 1302 C C . ASP A 1 172 ? 9.70740 -34.15053 -18.36344 1.000 14.92083 171 ASP A C 1
ATOM 1303 O O . ASP A 1 172 ? 9.95219 -35.35117 -18.22330 1.000 18.24905 171 ASP A O 1
ATOM 1308 N N . ASN A 1 173 ? 10.57205 -33.20683 -17.99565 1.000 11.24680 172 ASN A N 1
ATOM 1309 C CA . ASN A 1 173 ? 11.96347 -33.51826 -17.67724 1.000 12.26650 172 ASN A CA 1
ATOM 1310 C C . ASN A 1 173 ? 12.44540 -33.08708 -16.29411 1.000 15.52113 172 ASN A C 1
ATOM 1311 O O . ASN A 1 173 ? 13.48126 -33.59312 -15.84328 1.000 13.59068 172 ASN A O 1
ATOM 1316 N N . ILE A 1 174 ? 11.78249 -32.13948 -15.62709 1.000 11.73936 173 ILE A N 1
ATOM 1317 C CA . ILE A 1 174 ? 12.40616 -31.56754 -14.43309 1.000 11.36975 173 ILE A CA 1
ATOM 1318 C C . ILE A 1 174 ? 12.53373 -32.55086 -13.26758 1.000 9.89781 173 ILE A C 1
ATOM 1319 O O . ILE A 1 174 ? 13.39394 -32.34727 -12.40799 1.000 13.86002 173 ILE A O 1
ATOM 1324 N N . GLU A 1 175 ? 11.73639 -33.62078 -13.21782 1.000 15.36898 174 GLU A N 1
ATOM 1325 C CA . GLU A 1 175 ? 11.94694 -34.63085 -12.17584 1.000 14.25144 174 GLU A CA 1
ATOM 1326 C C . GLU A 1 175 ? 13.34497 -35.23696 -12.26495 1.000 16.74385 174 GLU A C 1
ATOM 1327 O O . GLU A 1 175 ? 13.94631 -35.56911 -11.23385 1.000 17.51754 174 GLU A O 1
ATOM 1333 N N . GLU A 1 176 ? 13.89304 -35.34939 -13.48042 1.000 14.14662 175 GLU A N 1
ATOM 1334 C CA A GLU A 1 176 ? 15.26425 -35.81549 -13.65068 0.453 17.16581 175 GLU A CA 1
ATOM 1335 C CA B GLU A 1 176 ? 15.25982 -35.83713 -13.61866 0.547 17.16480 175 GLU A CA 1
ATOM 1336 C C . GLU A 1 176 ? 16.28478 -34.85334 -13.06104 1.000 18.45259 175 GLU A C 1
ATOM 1337 O O . GLU A 1 176 ? 17.42097 -35.25344 -12.78097 1.000 17.79556 175 GLU A O 1
ATOM 1348 N N . PHE A 1 177 ? 15.90775 -33.59314 -12.86670 1.000 13.13050 176 PHE A N 1
ATOM 1349 C CA . PHE A 1 177 ? 16.78913 -32.57815 -12.32319 1.000 12.30306 176 PHE A CA 1
ATOM 1350 C C . PHE A 1 177 ? 16.35213 -32.17514 -10.91280 1.000 14.65670 176 PHE A C 1
ATOM 1351 O O . PHE A 1 177 ? 16.60200 -31.04904 -10.47876 1.000 13.37359 176 PHE A O 1
ATOM 1359 N N . GLY A 1 178 ? 15.67162 -33.08175 -10.20874 1.000 12.67863 177 GLY A N 1
ATOM 1360 C CA . GLY A 1 178 ? 15.31505 -32.89802 -8.81020 1.000 16.57269 177 GLY A CA 1
ATOM 1361 C C . GLY A 1 178 ? 14.14941 -31.96832 -8.53728 1.000 19.39643 177 GLY A C 1
ATOM 1362 O O . GLY A 1 178 ? 13.93649 -31.58990 -7.37745 1.000 14.35667 177 GLY A O 1
ATOM 1363 N N . GLY A 1 179 ? 13.37332 -31.59618 -9.55194 1.000 18.23110 178 GLY A N 1
ATOM 1364 C CA . GLY A 1 179 ? 12.31930 -30.62278 -9.37616 1.000 13.54843 178 GLY A CA 1
ATOM 1365 C C . GLY A 1 179 ? 10.92199 -31.22445 -9.35413 1.000 14.44981 178 GLY A C 1
ATOM 1366 O O . GLY A 1 179 ? 10.69129 -32.35871 -9.78637 1.000 14.40346 178 GLY A O 1
ATOM 1367 N N . ASP A 1 180 ? 9.97868 -30.41815 -8.86099 1.000 13.48636 179 ASP A N 1
ATOM 1368 C CA . ASP A 1 180 ? 8.56221 -30.74880 -8.85587 1.000 13.57464 179 ASP A CA 1
ATOM 1369 C C . ASP A 1 180 ? 7.86665 -30.14575 -10.07292 1.000 15.73555 179 ASP A C 1
ATOM 1370 O O . ASP A 1 180 ? 7.65500 -28.92285 -10.10800 1.000 15.90174 179 ASP A O 1
ATOM 1375 N N . PRO A 1 181 ? 7.43843 -30.94288 -11.05613 1.000 14.94043 180 PRO A N 1
ATOM 1376 C CA . PRO A 1 181 ? 6.71194 -30.36378 -12.19972 1.000 14.69165 180 PRO A CA 1
ATOM 1377 C C . PRO A 1 181 ? 5.35230 -29.80668 -11.82351 1.000 16.42364 180 PRO A C 1
ATOM 1378 O O . PRO A 1 181 ? 4.72809 -29.13542 -12.65365 1.000 16.02178 180 PRO A O 1
ATOM 1382 N N . ASP A 1 182 ? 4.87310 -30.05235 -10.60095 1.000 13.88882 181 ASP A N 1
ATOM 1383 C CA . ASP A 1 182 ? 3.59953 -29.51149 -10.15389 1.000 16.65640 181 ASP A CA 1
ATOM 1384 C C . ASP A 1 182 ? 3.76030 -28.23671 -9.33202 1.000 14.41269 181 ASP A C 1
ATOM 1385 O O . ASP A 1 182 ? 2.77556 -27.74794 -8.77604 1.000 16.29976 181 ASP A O 1
ATOM 1390 N N . ASN A 1 183 ? 4.98294 -27.68669 -9.23343 1.000 12.38444 182 ASN A N 1
ATOM 1391 C CA . ASN A 1 183 ? 5.22534 -26.42854 -8.51861 1.000 10.64700 182 ASN A CA 1
ATOM 1392 C C . ASN A 1 183 ? 6.21439 -25.57358 -9.32681 1.000 13.45119 182 ASN A C 1
ATOM 1393 O O . ASN A 1 183 ? 7.37640 -25.41211 -8.95522 1.000 14.57354 182 ASN A O 1
ATOM 1398 N N . VAL A 1 184 ? 5.74019 -25.00456 -10.43710 1.000 13.54541 183 VAL A N 1
ATOM 1399 C CA . VAL A 1 184 ? 6.56811 -24.21743 -11.35602 1.000 10.10757 183 VAL A CA 1
ATOM 1400 C C . VAL A 1 184 ? 6.17490 -22.75687 -11.21429 1.000 9.85895 183 VAL A C 1
ATOM 1401 O O . VAL A 1 184 ? 5.00439 -22.40955 -11.40991 1.000 11.18917 183 VAL A O 1
ATOM 1405 N N . THR A 1 185 ? 7.14696 -21.90496 -10.89894 1.000 9.83259 184 THR A N 1
ATOM 1406 C CA . THR A 1 185 ? 6.95693 -20.45567 -10.88198 1.000 10.52652 184 THR A CA 1
ATOM 1407 C C . THR A 1 185 ? 7.64256 -19.85751 -12.09924 1.000 10.63639 184 THR A C 1
ATOM 1408 O O . THR A 1 185 ? 8.82492 -20.11118 -12.32218 1.000 13.44227 184 THR A O 1
ATOM 1412 N N . ILE A 1 186 ? 6.93150 -19.03361 -12.87097 1.000 9.73415 185 ILE A N 1
ATOM 1413 C CA . ILE A 1 186 ? 7.58314 -18.27080 -13.93638 1.000 7.78325 185 ILE A CA 1
ATOM 1414 C C . ILE A 1 186 ? 7.86184 -16.87691 -13.40329 1.000 9.95856 185 ILE A C 1
ATOM 1415 O O . ILE A 1 186 ? 7.01346 -16.28871 -12.72483 1.000 10.87348 185 ILE A O 1
ATOM 1420 N N . PHE A 1 187 ? 9.07445 -16.38006 -13.63206 1.000 12.03486 186 PHE A N 1
ATOM 1421 C CA . PHE A 1 187 ? 9.40382 -15.05045 -13.14144 1.000 9.60074 186 PHE A CA 1
ATOM 1422 C C . PHE A 1 187 ? 10.35540 -14.36056 -14.08876 1.000 12.45258 186 PHE A C 1
ATOM 1423 O O . PHE A 1 187 ? 11.10494 -14.99577 -14.82780 1.000 10.15939 186 PHE A O 1
ATOM 1431 N N . GLY A 1 188 ? 10.30125 -13.03633 -14.07272 1.000 8.82879 187 GLY A N 1
ATOM 1432 C CA . GLY A 1 188 ? 11.15372 -12.30661 -14.97800 1.000 13.35803 187 GLY A CA 1
ATOM 1433 C C . GLY A 1 188 ? 11.15264 -10.85326 -14.60353 1.000 12.38539 187 GLY A C 1
ATOM 1434 O O . GLY A 1 188 ? 10.25501 -10.37963 -13.90591 1.000 12.68591 187 GLY A O 1
ATOM 1435 N N . GLN A 1 189 ? 12.17680 -10.15809 -15.07671 1.000 12.76464 188 GLN A N 1
ATOM 1436 C CA . GLN A 1 189 ? 12.34403 -8.73441 -14.85610 1.000 12.31301 188 GLN A CA 1
ATOM 1437 C C . GLN A 1 189 ? 12.38379 -8.03388 -16.21155 1.000 12.88235 188 GLN A C 1
ATOM 1438 O O . GLN A 1 189 ? 12.91661 -8.58487 -17.18262 1.000 13.29875 188 GLN A O 1
ATOM 1444 N N . SER A 1 190 ? 11.80010 -6.82765 -16.28154 1.000 12.53006 189 SER A N 1
ATOM 1445 C CA . SER A 1 190 ? 11.77556 -6.01830 -17.51359 1.000 13.82924 189 SER A CA 1
ATOM 1446 C C . SER A 1 190 ? 11.11601 -6.81554 -18.63462 1.000 13.27798 189 SER A C 1
ATOM 1447 O O . SER A 1 190 ? 9.96179 -7.24306 -18.46842 1.000 13.47283 189 SER A O 1
ATOM 1450 N N . GLY A 1 191 ? 11.77188 -7.02386 -19.77847 1.000 15.53567 190 GLY A N 1
ATOM 1451 C CA . GLY A 1 191 ? 11.18129 -7.85543 -20.81908 1.000 16.98385 190 GLY A CA 1
ATOM 1452 C C . GLY A 1 191 ? 10.78477 -9.23675 -20.32296 1.000 12.91202 190 GLY A C 1
ATOM 1453 O O . GLY A 1 191 ? 9.85034 -9.85003 -20.84887 1.000 14.72224 190 GLY A O 1
ATOM 1454 N N . GLY A 1 192 ? 11.49331 -9.74985 -19.31708 1.000 13.96286 191 GLY A N 1
ATOM 1455 C CA . GLY A 1 192 ? 11.08779 -11.00904 -18.69685 1.000 13.23388 191 GLY A CA 1
ATOM 1456 C C . GLY A 1 192 ? 9.72766 -10.91441 -18.02912 1.000 12.69760 191 GLY A C 1
ATOM 1457 O O . GLY A 1 192 ? 8.91073 -11.83598 -18.12451 1.000 10.37836 191 GLY A O 1
ATOM 1458 N N . GLY A 1 193 ? 9.45820 -9.79186 -17.35146 1.000 11.97323 192 GLY A N 1
ATOM 1459 C CA . GLY A 1 193 ? 8.12770 -9.58697 -16.79970 1.000 11.37576 192 GLY A CA 1
ATOM 1460 C C . GLY A 1 193 ? 7.06992 -9.43232 -17.88386 1.000 10.87228 192 GLY A C 1
ATOM 1461 O O . GLY A 1 193 ? 5.92707 -9.86183 -17.70967 1.000 12.02102 192 GLY A O 1
ATOM 1462 N N . GLN A 1 194 ? 7.42403 -8.80397 -19.00634 1.000 13.30648 193 GLN A N 1
ATOM 1463 C CA . GLN A 1 194 ? 6.49086 -8.73731 -20.12853 1.000 10.56271 193 GLN A CA 1
ATOM 1464 C C . GLN A 1 194 ? 6.17571 -10.13530 -20.65198 1.000 10.71258 193 GLN A C 1
ATOM 1465 O O . GLN A 1 194 ? 5.02518 -10.43810 -20.98045 1.000 11.61578 193 GLN A O 1
ATOM 1471 N N . LYS A 1 195 ? 7.18851 -11.00557 -20.72310 1.000 11.93652 194 LYS A N 1
ATOM 1472 C CA . LYS A 1 195 ? 6.95995 -12.37593 -21.17839 1.000 12.28153 194 LYS A CA 1
ATOM 1473 C C . LYS A 1 195 ? 6.03996 -13.13241 -20.21859 1.000 13.76025 194 LYS A C 1
ATOM 1474 O O . LYS A 1 195 ? 5.14465 -13.86854 -20.65984 1.000 11.11019 194 LYS A O 1
ATOM 1480 N N . VAL A 1 196 ? 6.22979 -12.94540 -18.90034 1.000 10.18628 195 VAL A N 1
ATOM 1481 C CA . VAL A 1 196 ? 5.30682 -13.52308 -17.92151 1.000 10.88515 195 VAL A CA 1
ATOM 1482 C C . VAL A 1 196 ? 3.89426 -13.01725 -18.17724 1.000 13.57451 195 VAL A C 1
ATOM 1483 O O . VAL A 1 196 ? 2.93043 -13.79149 -18.15228 1.000 14.59327 195 VAL A O 1
ATOM 1487 N N . SER A 1 197 ? 3.75264 -11.71033 -18.43516 1.000 12.43791 196 SER A N 1
ATOM 1488 C CA . SER A 1 197 ? 2.42967 -11.12457 -18.66012 1.000 13.86081 196 SER A CA 1
ATOM 1489 C C . SER A 1 197 ? 1.71405 -11.80693 -19.82096 1.000 13.73997 196 SER A C 1
ATOM 1490 O O . SER A 1 197 ? 0.52731 -12.14547 -19.71662 1.000 12.59799 196 SER A O 1
ATOM 1493 N N . PHE A 1 198 ? 2.41842 -11.99690 -20.94829 1.000 14.14868 197 PHE A N 1
ATOM 1494 C CA . PHE A 1 198 ? 1.80475 -12.64840 -22.11074 1.000 12.64324 197 PHE A CA 1
ATOM 1495 C C . PHE A 1 198 ? 1.45628 -14.10717 -21.82701 1.000 14.78524 197 PHE A C 1
ATOM 1496 O O . PHE A 1 198 ? 0.40082 -14.58477 -22.25760 1.000 13.41338 197 PHE A O 1
ATOM 1504 N N . LEU A 1 199 ? 2.31696 -14.83178 -21.10486 1.000 13.06021 198 LEU A N 1
ATOM 1505 C CA . LEU A 1 199 ? 2.03570 -16.24983 -20.84492 1.000 15.41909 198 LEU A CA 1
ATOM 1506 C C . LEU A 1 199 ? 0.78518 -16.43890 -19.99811 1.000 13.68435 198 LEU A C 1
ATOM 1507 O O . LEU A 1 199 ? 0.06914 -17.43432 -20.15038 1.000 13.43329 198 LEU A O 1
ATOM 1512 N N . MET A 1 200 ? 0.48215 -15.47196 -19.13768 1.000 14.00887 199 MET A N 1
ATOM 1513 C CA . MET A 1 200 ? -0.65373 -15.57181 -18.23899 1.000 13.13233 199 MET A CA 1
ATOM 1514 C C . MET A 1 200 ? -1.98435 -15.58117 -18.99606 1.000 15.28513 199 MET A C 1
ATOM 1515 O O . MET A 1 200 ? -2.99792 -16.02541 -18.44216 1.000 19.08432 199 MET A O 1
ATOM 1520 N N . ALA A 1 201 ? -1.98871 -15.14031 -20.25571 1.000 15.80370 200 ALA A N 1
ATOM 1521 C CA . ALA A 1 201 ? -3.19531 -15.05961 -21.07804 1.000 18.23731 200 ALA A CA 1
ATOM 1522 C C . ALA A 1 201 ? -3.18486 -16.02153 -22.26027 1.000 16.32759 200 ALA A C 1
ATOM 1523 O O . ALA A 1 201 ? -4.09826 -15.97669 -23.09592 1.000 16.02684 200 ALA A O 1
ATOM 1525 N N . MET A 1 202 ? -2.18799 -16.89016 -22.35694 1.000 14.60601 201 MET A N 1
ATOM 1526 C CA . MET A 1 202 ? -2.01913 -17.73422 -23.53890 1.000 13.01415 201 MET A CA 1
ATOM 1527 C C . MET A 1 202 ? -2.62587 -19.09752 -23.27256 1.000 16.31906 201 MET A C 1
ATOM 1528 O O . MET A 1 202 ? -2.17322 -19.79420 -22.34742 1.000 16.81173 201 MET A O 1
ATOM 1533 N N . PRO A 1 203 ? -3.64442 -19.51605 -24.02879 1.000 17.86984 202 PRO A N 1
ATOM 1534 C CA . PRO A 1 203 ? -4.20608 -20.86114 -23.80043 1.000 18.02495 202 PRO A CA 1
ATOM 1535 C C . PRO A 1 203 ? -3.17194 -21.97148 -23.88136 1.000 15.31002 202 PRO A C 1
ATOM 1536 O O . PRO A 1 203 ? -3.26228 -22.94168 -23.11679 1.000 17.05578 202 PRO A O 1
ATOM 1540 N N . ALA A 1 204 ? -2.17845 -21.85312 -24.76657 1.000 14.47546 203 ALA A N 1
ATOM 1541 C CA . ALA A 1 204 ? -1.20036 -22.92937 -24.92030 1.000 16.75058 203 ALA A CA 1
ATOM 1542 C C . ALA A 1 204 ? -0.36828 -23.13979 -23.66480 1.000 15.46889 203 ALA A C 1
ATOM 1543 O O . ALA A 1 204 ? 0.17181 -24.23634 -23.46779 1.000 15.48439 203 ALA A O 1
ATOM 1545 N N . ALA A 1 205 ? -0.25562 -22.11978 -22.81333 1.000 15.01816 204 ALA A N 1
ATOM 1546 C CA . ALA A 1 205 ? 0.58080 -22.19266 -21.62463 1.000 14.31861 204 ALA A CA 1
ATOM 1547 C C . ALA A 1 205 ? -0.17794 -22.62519 -20.38468 1.000 15.29132 204 ALA A C 1
ATOM 1548 O O . ALA A 1 205 ? 0.45137 -22.86964 -19.35683 1.000 12.51090 204 ALA A O 1
ATOM 1550 N N . ALA A 1 206 ? -1.50201 -22.69559 -20.44183 1.000 17.37218 205 ALA A N 1
ATOM 1551 C CA . ALA A 1 206 ? -2.27817 -22.93210 -19.23452 1.000 17.72925 205 ALA A CA 1
ATOM 1552 C C . ALA A 1 206 ? -1.97770 -24.31597 -18.65691 1.000 17.19759 205 ALA A C 1
ATOM 1553 O O . ALA A 1 206 ? -1.86777 -25.30662 -19.38541 1.000 18.11979 205 ALA A O 1
ATOM 1555 N N . GLY A 1 207 ? -1.79849 -24.37013 -17.33629 1.000 17.15714 206 GLY A N 1
ATOM 1556 C CA . GLY A 1 207 ? -1.42858 -25.59975 -16.66956 1.000 19.13092 206 GLY A CA 1
ATOM 1557 C C . GLY A 1 207 ? 0.05704 -25.90112 -16.62696 1.000 17.54526 206 GLY A C 1
ATOM 1558 O O . GLY A 1 207 ? 0.46643 -26.81599 -15.89814 1.000 18.48964 206 GLY A O 1
ATOM 1559 N N . LEU A 1 208 ? 0.88144 -25.15764 -17.35480 1.000 14.58627 207 LEU A N 1
ATOM 1560 C CA . LEU A 1 208 ? 2.31665 -25.41361 -17.38467 1.000 13.85258 207 LEU A CA 1
ATOM 1561 C C . LEU A 1 208 ? 3.07688 -24.55952 -16.37249 1.000 14.24883 207 LEU A C 1
ATOM 1562 O O . LEU A 1 208 ? 4.30005 -24.68009 -16.25555 1.000 16.27921 207 LEU A O 1
ATOM 1567 N N . PHE A 1 209 ? 2.37757 -23.71462 -15.62599 1.000 13.19286 208 PHE A N 1
ATOM 1568 C CA . PHE A 1 209 ? 2.98381 -23.00450 -14.51261 1.000 12.62355 208 PHE A CA 1
ATOM 1569 C C . PHE A 1 209 ? 1.90696 -22.77230 -13.46689 1.000 12.52553 208 PHE A C 1
ATOM 1570 O O . PHE A 1 209 ? 0.71142 -22.77094 -13.76737 1.000 12.86140 208 PHE A O 1
ATOM 1578 N N . HIS A 1 210 ? 2.33867 -22.56409 -12.23130 1.000 11.76843 209 HIS A N 1
ATOM 1579 C CA . HIS A 1 210 ? 1.39010 -22.46567 -11.13222 1.000 12.28158 209 HIS A CA 1
ATOM 1580 C C . HIS A 1 210 ? 1.45313 -21.15420 -10.37866 1.000 11.91774 209 HIS A C 1
ATOM 1581 O O . HIS A 1 210 ? 0.50213 -20.83645 -9.65277 1.000 12.99904 209 HIS A O 1
ATOM 1588 N N . LYS A 1 211 ? 2.54499 -20.41070 -10.50807 1.000 10.34880 210 LYS A N 1
ATOM 1589 C CA . LYS A 1 211 ? 2.75450 -19.12500 -9.85571 1.000 11.34237 210 LYS A CA 1
ATOM 1590 C C . LYS A 1 211 ? 3.54126 -18.24362 -10.80627 1.000 12.99090 210 LYS A C 1
ATOM 1591 O O . LYS A 1 211 ? 4.20636 -18.73498 -11.72480 1.000 10.45792 210 LYS A O 1
ATOM 1597 N N . ALA A 1 212 ? 3.46256 -16.93059 -10.56971 1.000 9.67169 211 ALA A N 1
ATOM 1598 C CA . ALA A 1 212 ? 4.04037 -15.93624 -11.46376 1.000 9.07049 211 ALA A CA 1
ATOM 1599 C C . ALA A 1 212 ? 4.57897 -14.74641 -10.68401 1.000 10.80531 211 ALA A C 1
ATOM 1600 O O . ALA A 1 212 ? 3.96973 -14.31139 -9.69853 1.000 11.93491 211 ALA A O 1
ATOM 1602 N N . ILE A 1 213 ? 5.72133 -14.21712 -11.13259 1.000 9.83088 212 ILE A N 1
ATOM 1603 C CA . ILE A 1 213 ? 6.29023 -12.98830 -10.58293 1.000 10.78499 212 ILE A CA 1
ATOM 1604 C C . ILE A 1 213 ? 6.62313 -12.05225 -11.73199 1.000 9.90274 212 ILE A C 1
ATOM 1605 O O . ILE A 1 213 ? 7.32409 -12.44745 -12.66877 1.000 10.78086 212 ILE A O 1
ATOM 1610 N N . ILE A 1 214 ? 6.12512 -10.81665 -11.65733 1.000 9.87666 213 ILE A N 1
ATOM 1611 C CA . ILE A 1 214 ? 6.39642 -9.76678 -12.63766 1.000 8.55467 213 ILE A CA 1
ATOM 1612 C C . ILE A 1 214 ? 7.17515 -8.66354 -11.92606 1.000 11.43885 213 ILE A C 1
ATOM 1613 O O . ILE A 1 214 ? 6.63184 -7.96984 -11.05447 1.000 10.89454 213 ILE A O 1
ATOM 1618 N N . GLN A 1 215 ? 8.45416 -8.51807 -12.27182 1.000 9.08757 214 GLN A N 1
ATOM 1619 C CA . GLN A 1 215 ? 9.37275 -7.59862 -11.60758 1.000 11.49026 214 GLN A CA 1
ATOM 1620 C C . GLN A 1 215 ? 9.74028 -6.47980 -12.58002 1.000 12.02578 214 GLN A C 1
ATOM 1621 O O . GLN A 1 215 ? 10.45294 -6.71802 -13.55689 1.000 11.13572 214 GLN A O 1
ATOM 1627 N N . SER A 1 216 ? 9.25218 -5.25679 -12.32497 1.000 13.26691 215 SER A N 1
ATOM 1628 C CA . SER A 1 216 ? 9.55117 -4.11167 -13.18495 1.000 12.33391 215 SER A CA 1
ATOM 1629 C C . SER A 1 216 ? 9.33458 -4.42463 -14.66666 1.000 14.42449 215 SER A C 1
ATOM 1630 O O . SER A 1 216 ? 10.19590 -4.15837 -15.50780 1.000 17.74433 215 SER A O 1
ATOM 1633 N N . GLY A 1 217 ? 8.18078 -4.99552 -15.00790 1.000 12.30344 216 GLY A N 1
ATOM 1634 C CA . GLY A 1 217 ? 7.94911 -5.30248 -16.40763 1.000 13.38772 216 GLY A CA 1
ATOM 1635 C C . GLY A 1 217 ? 6.52612 -5.67724 -16.77259 1.000 15.63512 216 GLY A C 1
ATOM 1636 O O . GLY A 1 217 ? 6.25529 -6.76333 -17.28463 1.000 13.46587 216 GLY A O 1
ATOM 1637 N N . PRO A 1 218 ? 5.58734 -4.76219 -16.56579 1.000 17.39651 217 PRO A N 1
ATOM 1638 C CA . PRO A 1 218 ? 4.18673 -5.05941 -16.89801 1.000 13.92015 217 PRO A CA 1
ATOM 1639 C C . PRO A 1 218 ? 3.92989 -4.95489 -18.39863 1.000 17.95635 217 PRO A C 1
ATOM 1640 O O . PRO A 1 218 ? 4.37324 -4.00825 -19.05449 1.000 15.53545 217 PRO A O 1
ATOM 1644 N N . ALA A 1 219 ? 3.19042 -5.92920 -18.95279 1.000 14.08716 218 ALA A N 1
ATOM 1645 C CA . ALA A 1 219 ? 2.65996 -5.82220 -20.31874 1.000 12.59709 218 ALA A CA 1
ATOM 1646 C C . ALA A 1 219 ? 1.16852 -6.12221 -20.29642 1.000 13.62732 218 ALA A C 1
ATOM 1647 O O . ALA A 1 219 ? 0.73501 -7.24297 -20.60783 1.000 14.68938 218 ALA A O 1
ATOM 1649 N N . PRO A 1 220 ? 0.34284 -5.13290 -19.93847 1.000 14.39535 219 PRO A N 1
ATOM 1650 C CA . PRO A 1 220 ? -1.10735 -5.35165 -19.94691 1.000 15.28685 219 PRO A CA 1
ATOM 1651 C C . PRO A 1 220 ? -1.71177 -5.31960 -21.34494 1.000 16.76109 219 PRO A C 1
ATOM 1652 O O . PRO A 1 220 ? -2.87101 -5.72929 -21.49921 1.000 15.80675 219 PRO A O 1
ATOM 1656 N N . LEU A 1 221 ? -0.94030 -4.91082 -22.36151 1.000 13.96043 220 LEU A N 1
ATOM 1657 C CA . LEU A 1 221 ? -1.41181 -4.74582 -23.73424 1.000 14.49070 220 LEU A CA 1
ATOM 1658 C C . LEU A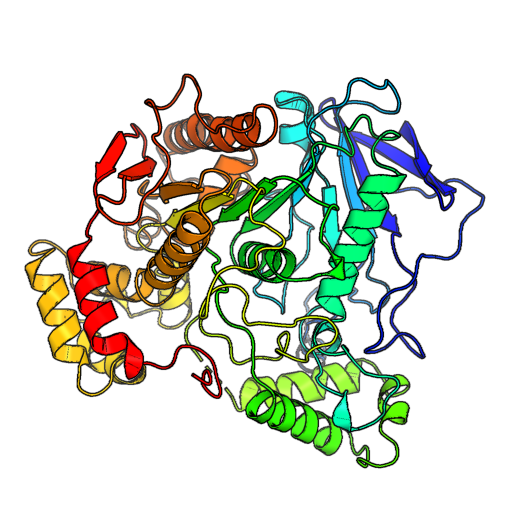 1 221 ? -0.50480 -5.46662 -24.72333 1.000 15.13576 220 LEU A C 1
ATOM 1659 O O . LEU A 1 221 ? 0.71849 -5.48537 -24.56557 1.000 15.89511 220 LEU A O 1
ATOM 1664 N N . ALA A 1 222 ? -1.11596 -6.02444 -25.76780 1.000 15.49579 221 ALA A N 1
ATOM 1665 C CA . ALA A 1 222 ? -0.43265 -6.51256 -26.94744 1.000 16.73190 221 ALA A CA 1
ATOM 1666 C C . ALA A 1 222 ? -0.69971 -5.54257 -28.10031 1.000 15.15654 221 ALA A C 1
ATOM 1667 O O . ALA A 1 222 ? -1.45581 -4.58054 -27.95951 1.000 16.45353 221 ALA A O 1
ATOM 1669 N N . LEU A 1 223 ? -0.08193 -5.80912 -29.24875 1.000 17.13409 222 LEU A N 1
ATOM 1670 C CA . LEU A 1 223 ? -0.43390 -5.06784 -30.45617 1.000 15.31282 222 LEU A CA 1
ATOM 1671 C C . LEU A 1 223 ? -1.77072 -5.55402 -30.99302 1.000 16.65716 222 LEU A C 1
ATOM 1672 O O . LEU A 1 223 ? -2.17232 -6.69973 -30.77410 1.000 18.81121 222 LEU A O 1
ATOM 1677 N N . GLU A 1 224 ? -2.46904 -4.66665 -31.69798 1.000 17.46503 223 GLU A N 1
ATOM 1678 C CA . GLU A 1 224 ? -3.64952 -5.05788 -32.45262 1.000 17.62063 223 GLU A CA 1
ATOM 1679 C C . GLU A 1 224 ? -3.31101 -5.12456 -33.94010 1.000 17.31891 223 GLU A C 1
ATOM 1680 O O . GLU A 1 224 ? -2.27567 -4.62884 -34.38208 1.000 17.10191 223 GLU A O 1
ATOM 1686 N N . LYS A 1 225 ? -4.17043 -5.80830 -34.69764 1.000 17.96078 224 LYS A N 1
ATOM 1687 C CA . LYS A 1 225 ? -3.83260 -6.13586 -36.08496 1.000 20.25988 224 LYS A CA 1
ATOM 1688 C C . LYS A 1 225 ? -3.48864 -4.92784 -36.96163 1.000 18.55554 224 LYS A C 1
ATOM 1689 O O . LYS A 1 225 ? -2.50957 -5.02299 -37.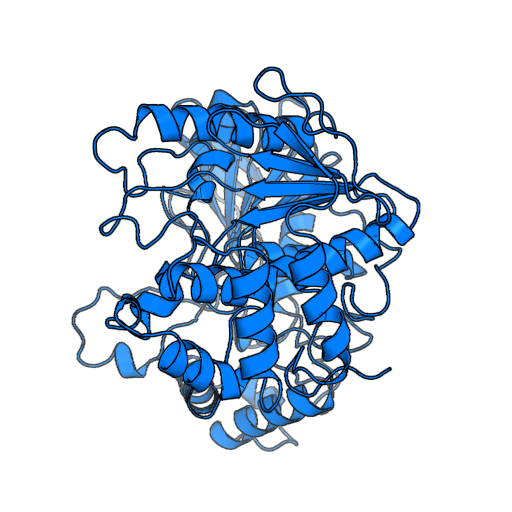72563 1.000 18.74848 224 LYS A O 1
ATOM 1695 N N . PRO A 1 226 ? -4.20787 -3.79322 -36.91608 1.000 22.41864 225 PRO A N 1
ATOM 1696 C CA . PRO A 1 226 ? -3.86853 -2.68326 -37.83803 1.000 22.62234 225 PRO A CA 1
ATOM 1697 C C . PRO A 1 226 ? -2.40397 -2.28021 -37.81922 1.000 21.13214 225 PRO A C 1
ATOM 1698 O O . PRO A 1 226 ? -1.77385 -2.20890 -38.88160 1.000 19.88615 225 PRO A O 1
ATOM 1702 N N . TYR A 1 227 ? -1.83063 -2.06478 -36.62778 1.000 18.73501 226 TYR A N 1
ATOM 1703 C CA . TYR A 1 227 ? -0.44244 -1.62650 -36.53148 1.000 17.00537 226 TYR A CA 1
ATOM 1704 C C . TYR A 1 227 ? 0.52406 -2.76197 -36.84104 1.000 19.04616 226 TYR A C 1
ATOM 1705 O O . TYR A 1 227 ? 1.58004 -2.54365 -37.44609 1.000 18.11500 226 TYR A O 1
ATOM 1714 N N . ALA A 1 228 ? 0.20375 -3.98078 -36.40007 1.000 17.59528 227 ALA A N 1
ATOM 1715 C CA . ALA A 1 228 ? 1.06686 -5.10905 -36.72402 1.000 15.12454 227 ALA A CA 1
ATOM 1716 C C . ALA A 1 228 ? 1.13505 -5.33672 -38.23324 1.000 14.23854 227 ALA A C 1
ATOM 1717 O O . ALA A 1 228 ? 2.20193 -5.65972 -38.76855 1.000 15.14705 227 ALA A O 1
ATOM 1719 N N . ARG A 1 229 ? 0.00677 -5.17200 -38.92881 1.000 16.31292 228 ARG A N 1
ATOM 1720 C CA . ARG A 1 229 ? -0.01382 -5.31443 -40.38953 1.000 19.94243 228 ARG A CA 1
ATOM 1721 C C . ARG A 1 229 ? 0.93419 -4.33360 -41.05447 1.000 21.53914 228 ARG A C 1
ATOM 1722 O O . ARG A 1 229 ? 1.59757 -4.66597 -42.04337 1.000 23.32932 228 ARG A O 1
ATOM 1730 N N . GLU A 1 230 ? 0.95643 -3.09539 -40.55681 1.000 22.18757 229 GLU A N 1
ATOM 1731 C CA . GLU A 1 230 ? 1.84646 -2.07317 -41.09493 1.000 25.06449 229 GLU A CA 1
ATOM 1732 C C . GLU A 1 230 ? 3.30084 -2.48370 -40.92593 1.000 22.18207 229 GLU A C 1
ATOM 1733 O O . GLU A 1 230 ? 4.11247 -2.30842 -41.83796 1.000 21.30027 229 GLU A O 1
ATOM 1739 N N . LEU A 1 231 ? 3.65088 -3.05382 -39.76442 1.000 20.15334 230 LEU A N 1
ATOM 1740 C CA . LEU A 1 231 ? 5.01906 -3.52000 -39.56748 1.000 17.07951 230 LEU A CA 1
ATOM 1741 C C . LEU A 1 231 ? 5.37804 -4.63055 -40.54486 1.000 13.26017 230 LEU A C 1
ATOM 1742 O O . LEU A 1 231 ? 6.45737 -4.61762 -41.14783 1.000 15.10790 230 LEU A O 1
ATOM 1747 N N . SER A 1 232 ? 4.51381 -5.63751 -40.68541 1.000 16.17431 231 SER A N 1
ATOM 1748 C CA . SER A 1 232 ? 4.91531 -6.75367 -41.53299 1.000 17.45476 231 SER A CA 1
ATOM 1749 C C . SER A 1 232 ? 4.85249 -6.38804 -43.01579 1.000 16.68273 231 SER A C 1
ATOM 1750 O O . SER A 1 232 ? 5.64258 -6.91176 -43.81025 1.000 18.92817 231 SER A O 1
ATOM 1753 N N . ALA A 1 233 ? 3.97270 -5.46013 -43.39678 1.000 18.63080 232 ALA A N 1
ATOM 1754 C CA . ALA A 1 233 ? 3.97601 -4.95481 -44.77513 1.000 18.44015 232 ALA A CA 1
ATOM 1755 C C . ALA A 1 233 ? 5.30765 -4.29390 -45.11976 1.000 19.60296 232 ALA A C 1
ATOM 1756 O O . ALA A 1 233 ? 5.85509 -4.50068 -46.21252 1.000 18.20414 232 ALA A O 1
ATOM 1758 N N . ARG A 1 234 ? 5.82866 -3.45745 -44.21084 1.000 18.54177 233 ARG A N 1
ATOM 1759 C CA . ARG A 1 234 ? 7.14044 -2.85527 -44.42853 1.000 17.52481 233 ARG A CA 1
ATOM 1760 C C . ARG A 1 234 ? 8.22789 -3.90766 -44.52519 1.000 17.93991 233 ARG A C 1
ATOM 1761 O O . ARG A 1 234 ? 9.13800 -3.79561 -45.35369 1.000 19.36211 233 ARG A O 1
ATOM 1769 N N . LEU A 1 235 ? 8.15795 -4.94353 -43.68335 1.000 17.02314 234 LEU A N 1
ATOM 1770 C CA . LEU A 1 235 ? 9.17978 -5.98411 -43.71071 1.000 17.40546 234 LEU A CA 1
ATOM 1771 C C . LEU A 1 235 ? 9.21659 -6.69265 -45.06506 1.000 19.08632 234 LEU A C 1
ATOM 1772 O O . LEU A 1 235 ? 10.28572 -6.87008 -45.65876 1.000 18.34810 234 LEU A O 1
ATOM 1777 N N . LEU A 1 236 ? 8.05294 -7.10850 -45.56973 1.000 15.29214 235 LEU A N 1
ATOM 1778 C CA . LEU A 1 236 ? 8.01778 -7.79812 -46.85806 1.000 16.61971 235 LEU A CA 1
ATOM 1779 C C . LEU A 1 236 ? 8.50906 -6.89324 -47.98592 1.000 20.94051 235 LEU A C 1
ATOM 1780 O O . LEU A 1 236 ? 9.29380 -7.32327 -48.83868 1.000 19.18249 235 LEU A O 1
ATOM 1785 N N . THR A 1 237 ? 8.06626 -5.63444 -47.99550 1.000 18.79069 236 THR A N 1
ATOM 1786 C CA . THR A 1 237 ? 8.48157 -4.70245 -49.05116 1.000 18.55750 236 THR A CA 1
ATOM 1787 C C . THR A 1 237 ? 9.99312 -4.52547 -49.05940 1.000 19.78410 236 THR A C 1
ATOM 1788 O O . THR A 1 237 ? 10.64103 -4.60856 -50.11036 1.000 20.82111 236 THR A O 1
ATOM 1792 N N . LEU A 1 238 ? 10.57413 -4.27284 -47.88419 1.000 21.52732 237 LEU A N 1
ATOM 1793 C CA . LEU A 1 238 ? 12.01148 -4.07813 -47.78134 1.000 17.78286 237 LEU A CA 1
ATOM 1794 C C . LEU A 1 238 ? 12.79936 -5.31938 -48.15502 1.000 18.46634 237 LEU A C 1
ATOM 1795 O O . LEU A 1 238 ? 13.97289 -5.19890 -48.52193 1.000 24.99462 237 LEU A O 1
ATOM 1800 N N . LEU A 1 239 ? 12.19844 -6.51003 -48.06569 1.000 17.27627 238 LEU A N 1
ATOM 1801 C CA . LEU A 1 239 ? 12.87778 -7.73838 -48.46730 1.000 20.15526 238 LEU A CA 1
ATOM 1802 C C . LEU A 1 239 ? 12.55496 -8.15390 -49.89288 1.000 20.59296 238 LEU A C 1
ATOM 1803 O O . LEU A 1 239 ? 12.99202 -9.23120 -50.32500 1.000 23.66126 238 LEU A O 1
ATOM 1808 N N . ASP A 1 240 ? 11.76239 -7.36032 -50.60853 1.000 18.35921 239 ASP A N 1
ATOM 1809 C CA . ASP A 1 240 ? 11.44807 -7.60585 -52.02521 1.000 21.54913 239 ASP A CA 1
ATOM 1810 C C . ASP A 1 240 ? 10.67968 -8.92268 -52.18651 1.000 24.88252 239 ASP A C 1
ATOM 1811 O O . ASP A 1 240 ? 10.93514 -9.71980 -53.09420 1.000 25.77025 239 ASP A O 1
ATOM 1816 N N . ILE A 1 241 ? 9.71913 -9.15122 -51.29790 1.000 20.15533 240 ILE A N 1
ATOM 1817 C CA . ILE A 1 241 ? 8.90298 -10.35827 -51.28762 1.000 21.17323 240 ILE A CA 1
ATOM 1818 C C . ILE A 1 241 ? 7.45533 -9.95168 -51.52981 1.000 23.86759 240 ILE A C 1
ATOM 1819 O O . ILE A 1 241 ? 6.87334 -9.23188 -50.71224 1.000 24.18041 240 ILE A O 1
ATOM 1824 N N . PRO A 1 242 ? 6.83591 -10.37601 -52.63208 1.000 27.35545 241 PRO A N 1
ATOM 1825 C CA . PRO A 1 242 ? 5.43761 -10.00569 -52.88259 1.000 25.16914 241 PRO A CA 1
ATOM 1826 C C . PRO A 1 242 ? 4.49385 -10.71068 -51.91989 1.000 33.74587 241 PRO A C 1
ATOM 1827 O O . PRO A 1 242 ? 4.77346 -11.81231 -51.43377 1.000 30.32263 241 PRO A O 1
ATOM 1831 N N . LYS A 1 243 ? 3.35906 -10.05109 -51.64877 1.000 36.06456 242 LYS A N 1
ATOM 1832 C CA . LYS A 1 243 ? 2.35883 -10.59352 -50.73039 1.000 38.47004 242 LYS A CA 1
ATOM 1833 C C . LYS A 1 243 ? 1.96795 -12.01324 -51.11188 1.000 37.07359 242 LYS A C 1
ATOM 1834 O O . LYS A 1 243 ? 1.61452 -12.82077 -50.24162 1.000 38.96377 242 LYS A O 1
ATOM 1840 N N . ASN A 1 244 ? 2.04146 -12.32793 -52.40637 1.000 35.59992 243 ASN A N 1
ATOM 1841 C CA . ASN A 1 244 ? 1.56706 -13.59786 -52.93717 1.000 46.89753 243 ASN A CA 1
ATOM 1842 C C . ASN A 1 244 ? 2.49848 -14.74864 -52.59431 1.000 38.79017 243 ASN A C 1
ATOM 1843 O O . ASN A 1 244 ? 2.05481 -15.90086 -52.52512 1.000 49.01000 243 ASN A O 1
ATOM 1848 N N . ARG A 1 245 ? 3.78813 -14.47177 -52.41840 1.000 33.31134 244 ARG A N 1
ATOM 1849 C CA . ARG A 1 245 ? 4.76292 -15.54021 -52.24624 1.000 34.77278 244 ARG A CA 1
ATOM 1850 C C . ARG A 1 245 ? 5.48796 -15.37322 -50.91690 1.000 23.49032 244 ARG A C 1
ATOM 1851 O O . ARG A 1 245 ? 6.71671 -15.50012 -50.84177 1.000 21.19497 244 ARG A O 1
ATOM 1859 N N . VAL A 1 246 ? 4.71348 -15.10602 -49.86528 1.000 24.54158 245 VAL A N 1
ATOM 1860 C CA . VAL A 1 246 ? 5.27965 -14.78322 -48.55919 1.000 23.09537 245 VAL A CA 1
ATOM 1861 C C . VAL A 1 246 ? 6.14638 -15.91918 -48.03393 1.000 24.13885 245 VAL A C 1
ATOM 1862 O O . VAL A 1 246 ? 7.09862 -15.67675 -47.28151 1.000 19.76855 245 VAL A O 1
ATOM 1866 N N . ARG A 1 247 ? 5.86780 -17.17269 -48.43662 1.000 19.50142 246 ARG A N 1
ATOM 1867 C CA . ARG A 1 247 ? 6.68167 -18.28154 -47.94226 1.000 20.85031 246 ARG A CA 1
ATOM 1868 C C . ARG A 1 247 ? 8.15086 -18.13423 -48.31154 1.000 21.98297 246 ARG A C 1
ATOM 1869 O O . ARG A 1 247 ? 9.00707 -18.73772 -47.65498 1.000 19.70142 246 ARG A O 1
ATOM 1871 N N . ASP A 1 248 ? 8.46793 -17.36934 -49.36251 1.000 20.43324 247 ASP A N 1
ATOM 1872 C CA . ASP A 1 248 ? 9.86903 -17.16172 -49.71711 1.000 19.00011 247 ASP A CA 1
ATOM 1873 C C . ASP A 1 248 ? 10.65502 -16.45768 -48.61463 1.000 21.44912 247 ASP A C 1
ATOM 1874 O O . ASP A 1 248 ? 11.88701 -16.55014 -48.60384 1.000 21.69159 247 ASP A O 1
ATOM 1879 N N . ILE A 1 249 ? 9.97993 -15.74967 -47.70031 1.000 21.11823 248 ILE A N 1
ATOM 1880 C CA . ILE A 1 249 ? 10.67132 -15.13791 -46.56651 1.000 20.32766 248 ILE A CA 1
ATOM 1881 C C . ILE A 1 249 ? 11.42385 -16.16819 -45.73528 1.000 20.06206 248 ILE A C 1
ATOM 1882 O O . ILE A 1 249 ? 12.37538 -15.81337 -45.03041 1.000 23.61351 248 ILE A O 1
ATOM 1887 N N . GLN A 1 250 ? 11.03920 -17.44361 -45.81071 1.000 18.65677 249 GLN A N 1
ATOM 1888 C CA . GLN A 1 250 ? 11.70357 -18.44747 -44.98503 1.000 20.78482 249 GLN A CA 1
ATOM 1889 C C . GLN A 1 250 ? 13.09135 -18.80258 -45.49411 1.000 29.34221 249 GLN A C 1
ATOM 1890 O O . GLN A 1 250 ? 13.87720 -19.39186 -44.74336 1.000 28.36428 249 GLN A O 1
ATOM 1896 N N . ASN A 1 251 ? 13.41693 -18.46470 -46.74281 1.000 28.64240 250 ASN A N 1
ATOM 1897 C CA . ASN A 1 251 ? 14.68905 -18.86843 -47.32049 1.000 29.10871 250 ASN A CA 1
ATOM 1898 C C . ASN A 1 251 ? 15.62957 -17.71170 -47.63607 1.000 28.60558 250 ASN A C 1
ATOM 1899 O O . ASN A 1 251 ? 16.72976 -17.95514 -48.14563 1.000 32.07183 250 ASN A O 1
ATOM 1904 N N . VAL A 1 252 ? 15.25492 -16.47369 -47.32668 1.000 26.71973 251 VAL A N 1
ATOM 1905 C CA . VAL A 1 252 ? 16.17569 -15.34886 -47.48210 1.000 26.08616 251 VAL A CA 1
ATOM 1906 C C . VAL A 1 252 ? 17.22630 -15.41313 -46.37665 1.000 26.06558 251 VAL A C 1
ATOM 1907 O O . VAL A 1 252 ? 16.94852 -15.94387 -45.28791 1.000 30.34986 251 VAL A O 1
ATOM 1911 N N . PRO A 1 253 ? 18.44058 -14.90379 -46.61032 1.000 23.27785 252 PRO A N 1
ATOM 1912 C CA . PRO A 1 253 ? 19.48309 -14.96749 -45.57754 1.000 26.29290 252 PRO A CA 1
ATOM 1913 C C . PRO A 1 253 ? 19.06866 -14.22272 -44.31793 1.000 23.91621 252 PRO A C 1
ATOM 1914 O O . PRO A 1 253 ? 18.32305 -13.23744 -44.36067 1.000 22.36107 252 PRO A O 1
ATOM 1918 N N . LEU A 1 254 ? 19.59253 -14.69757 -43.18794 1.000 21.87265 253 LEU A N 1
ATOM 1919 C CA . LEU A 1 254 ? 19.29538 -14.06526 -41.90285 1.000 22.85107 253 LEU A CA 1
ATOM 1920 C C . LEU A 1 254 ? 19.74620 -12.60836 -41.87653 1.000 23.15481 253 LEU A C 1
ATOM 1921 O O . LEU A 1 254 ? 19.04254 -11.74066 -41.34137 1.000 21.82095 253 LEU A O 1
ATOM 1926 N N . ASP A 1 255 ? 20.91236 -12.31558 -42.45693 1.000 24.94151 254 ASP A N 1
ATOM 1927 C CA . ASP A 1 255 ? 21.38156 -10.93249 -42.52044 1.000 27.41598 254 ASP A CA 1
ATOM 1928 C C . ASP A 1 255 ? 20.36717 -10.01430 -43.19089 1.000 28.84738 254 ASP A C 1
ATOM 1929 O O . ASP A 1 255 ? 20.16797 -8.87816 -42.74665 1.000 25.91356 254 ASP A O 1
ATOM 1934 N N . ALA A 1 256 ? 19.73078 -10.47126 -44.27455 1.000 24.73931 255 ALA A N 1
ATOM 1935 C CA . ALA A 1 256 ? 18.74705 -9.62296 -44.94050 1.000 22.39544 255 ALA A CA 1
ATOM 1936 C C . ALA A 1 256 ? 17.56169 -9.33032 -44.02893 1.000 22.11380 255 ALA A C 1
ATOM 1937 O O . ALA A 1 256 ? 17.03042 -8.21321 -44.03620 1.000 20.27691 255 ALA A O 1
ATOM 1939 N N . ILE A 1 257 ? 17.11828 -10.34040 -43.26503 1.000 22.29069 256 ILE A N 1
ATOM 1940 C CA . ILE A 1 257 ? 16.03553 -10.17056 -42.29242 1.000 21.96004 256 ILE A CA 1
ATOM 1941 C C . ILE A 1 257 ? 16.41398 -9.13124 -41.24992 1.000 14.18485 256 ILE A C 1
ATOM 1942 O O . ILE A 1 257 ? 15.63305 -8.23288 -40.92449 1.000 18.49256 256 ILE A O 1
ATOM 1947 N N . MET A 1 258 ? 17.60211 -9.27806 -40.66916 1.000 18.93494 257 MET A N 1
ATOM 1948 C CA . MET A 1 258 ? 18.00475 -8.39794 -39.57869 1.000 16.91862 257 MET A CA 1
ATOM 1949 C C . MET A 1 258 ? 18.28049 -6.98208 -40.06895 1.000 22.01714 257 MET A C 1
ATOM 1950 O O . MET A 1 258 ? 18.01638 -6.02053 -39.34132 1.000 20.29265 257 MET A O 1
ATOM 1955 N N . ARG A 1 259 ? 18.76655 -6.82710 -41.30628 1.000 22.34755 258 ARG A N 1
ATOM 1956 C CA . ARG A 1 259 ? 18.92960 -5.48813 -41.87037 1.000 20.51117 258 ARG A CA 1
ATOM 1957 C C . ARG A 1 259 ? 17.57943 -4.80227 -42.03764 1.000 22.20268 258 ARG A C 1
ATOM 1958 O O . ARG A 1 259 ? 17.40950 -3.63308 -41.67259 1.000 21.03207 258 ARG A O 1
ATOM 1966 N N . ALA A 1 260 ? 16.60811 -5.51596 -42.61540 1.000 20.51610 259 ALA A N 1
ATOM 1967 C CA . ALA A 1 260 ? 15.27475 -4.95499 -42.79374 1.000 19.17324 259 ALA A CA 1
ATOM 1968 C C . ALA A 1 260 ? 14.65915 -4.55795 -41.45851 1.000 19.29767 259 ALA A C 1
ATOM 1969 O O . ALA A 1 260 ? 14.00930 -3.50672 -41.35271 1.000 21.60518 259 ALA A O 1
ATOM 1971 N N . TYR A 1 261 ? 14.84485 -5.39815 -40.43416 1.000 19.57043 260 TYR A N 1
ATOM 1972 C CA . TYR A 1 261 ? 14.31795 -5.11305 -39.10382 1.000 16.12635 260 TYR A CA 1
ATOM 1973 C C . TYR A 1 261 ? 14.82587 -3.77465 -38.59251 1.000 20.06502 260 TYR A C 1
ATOM 1974 O O . TYR A 1 261 ? 14.04940 -2.94907 -38.10312 1.000 20.21528 260 TYR A O 1
ATOM 1983 N N . TYR A 1 262 ? 16.13086 -3.53475 -38.71769 1.000 19.01901 261 TYR A N 1
ATOM 1984 C CA . TYR A 1 262 ? 16.68410 -2.28724 -38.20452 1.000 24.20171 261 TYR A CA 1
ATOM 1985 C C . TYR A 1 262 ? 16.27214 -1.10283 -39.06428 1.000 25.96192 261 TYR A C 1
ATOM 1986 O O . TYR A 1 262 ? 16.19630 0.02863 -38.56971 1.000 25.11013 261 TYR A O 1
ATOM 1995 N N . GLN A 1 263 ? 15.99459 -1.34422 -40.34432 1.000 21.34444 262 GLN A N 1
ATOM 1996 C CA . GLN A 1 263 ? 15.47579 -0.28160 -41.19295 1.000 26.24713 262 GLN A CA 1
ATOM 1997 C C . GLN A 1 263 ? 14.15074 0.21826 -40.63443 1.000 27.34932 262 GLN A C 1
ATOM 1998 O O . GLN A 1 263 ? 13.92763 1.42793 -40.50792 1.000 29.90676 262 GLN A O 1
ATOM 2004 N N . ILE A 1 264 ? 13.28939 -0.71705 -40.22647 1.000 22.74066 263 ILE A N 1
ATOM 2005 C CA . ILE A 1 264 ? 12.00378 -0.38500 -39.62233 1.000 27.27562 263 ILE A CA 1
ATOM 2006 C C . ILE A 1 264 ? 12.20222 0.20977 -38.23373 1.000 31.38643 263 ILE A C 1
ATOM 2007 O O . ILE A 1 264 ? 11.53146 1.17580 -37.85446 1.000 30.42683 263 ILE A O 1
ATOM 2012 N N . PHE A 1 265 ? 13.10101 -0.38582 -37.44336 1.000 28.84465 264 PHE A N 1
ATOM 2013 C CA . PHE A 1 265 ? 13.34405 0.08010 -36.07754 1.000 30.67786 264 PHE A CA 1
ATOM 2014 C C . PHE A 1 265 ? 13.78728 1.53972 -36.06500 1.000 37.42959 264 PHE A C 1
ATOM 2015 O O . PHE A 1 265 ? 13.37959 2.31461 -35.19053 1.000 38.71764 264 PHE A O 1
ATOM 2023 N N . GLU A 1 266 ? 14.60429 1.93872 -37.04080 1.000 36.12725 265 GLU A N 1
ATOM 2024 C CA . GLU A 1 266 ? 15.01486 3.33708 -37.14499 1.000 42.31594 265 GLU A CA 1
ATOM 2025 C C . GLU A 1 266 ? 13.81400 4.25794 -37.32125 1.000 49.98494 265 GLU A C 1
ATOM 2026 O O . GLU A 1 266 ? 13.63494 5.21432 -36.55738 1.000 48.82753 265 GLU A O 1
ATOM 2032 N N . GLU A 1 267 ? 12.96649 3.97928 -38.31428 1.000 44.99381 266 GLU A N 1
ATOM 2033 C CA . GLU A 1 267 ? 11.85937 4.87817 -38.62248 1.000 46.46650 266 GLU A CA 1
ATOM 2034 C C . GLU A 1 267 ? 10.73881 4.78935 -37.59301 1.000 46.78960 266 GLU A C 1
ATOM 2035 O O . GLU A 1 267 ? 9.57134 5.02125 -37.92113 1.000 58.78557 266 GLU A O 1
ATOM 2041 N N . LEU A 1 268 ? 11.08062 4.46091 -36.35084 1.000 57.19122 267 LEU A N 1
ATOM 2042 C CA . LEU A 1 268 ? 10.11727 4.44635 -35.25461 1.000 52.76940 267 LEU A CA 1
ATOM 2043 C C . LEU A 1 268 ? 10.81388 4.89153 -33.96642 1.000 52.79451 267 LEU A C 1
ATOM 2044 O O . LEU A 1 268 ? 10.19491 4.98543 -32.90561 1.000 54.18017 267 LEU A O 1
ATOM 2049 N N . GLY A 1 272 ? 9.23314 6.96269 -27.91109 1.000 47.17410 271 GLY A N 1
ATOM 2050 C CA . GLY A 1 272 ? 9.37781 5.53061 -27.69278 1.000 52.12662 271 GLY A CA 1
ATOM 2051 C C . GLY A 1 272 ? 9.70852 5.14609 -26.25815 1.000 45.13421 271 GLY A C 1
ATOM 2052 O O . GLY A 1 272 ? 10.76462 4.56907 -25.98448 1.000 43.33824 271 GLY A O 1
ATOM 2053 N N . VAL A 1 273 ? 8.79683 5.45442 -25.34012 1.000 43.04172 272 VAL A N 1
ATOM 2054 C CA . VAL A 1 273 ? 9.04985 5.26045 -23.91668 1.000 29.85566 272 VAL A CA 1
ATOM 2055 C C . VAL A 1 273 ? 8.90369 3.78034 -23.57629 1.000 31.10925 272 VAL A C 1
ATOM 2056 O O . VAL A 1 273 ? 7.96809 3.10601 -24.03271 1.000 27.84396 272 VAL A O 1
ATOM 2060 N N . MET A 1 274 ? 9.86431 3.25212 -22.81672 1.000 30.01624 273 MET A N 1
ATOM 2061 C CA . MET A 1 274 ? 9.87617 1.81942 -22.55645 1.000 23.63924 273 MET A CA 1
ATOM 2062 C C . MET A 1 274 ? 8.63633 1.41323 -21.77933 1.000 25.14122 273 MET A C 1
ATOM 2063 O O . MET A 1 274 ? 8.19548 2.12039 -20.86749 1.000 26.14805 273 MET A O 1
ATOM 2068 N N . GLY A 1 275 ? 8.07322 0.26298 -22.15087 1.000 20.97386 274 GLY A N 1
ATOM 2069 C CA . GLY A 1 275 ? 6.84951 -0.23685 -21.57167 1.000 23.78826 274 GLY A CA 1
ATOM 2070 C C . GLY A 1 275 ? 5.62108 -0.00621 -22.42716 1.000 19.87233 274 GLY A C 1
ATOM 2071 O O . GLY A 1 275 ? 4.62637 -0.71888 -22.26642 1.000 22.57162 274 GLY A O 1
ATOM 2072 N N . VAL A 1 276 ? 5.65682 0.99177 -23.30398 1.000 18.60071 275 VAL A N 1
ATOM 2073 C CA . VAL A 1 276 ? 4.60784 1.22192 -24.28619 1.000 15.72723 275 VAL A CA 1
ATOM 2074 C C . VAL A 1 276 ? 5.08927 0.55981 -25.56123 1.000 17.15273 275 VAL A C 1
ATOM 2075 O O . VAL A 1 276 ? 6.03085 1.03850 -26.20264 1.000 18.89054 275 VAL A O 1
ATOM 2079 N N . ILE A 1 277 ? 4.48408 -0.57085 -25.90567 1.000 16.42601 276 ILE A N 1
ATOM 2080 C CA . ILE A 1 277 ? 5.03466 -1.39859 -26.96787 1.000 17.13881 276 ILE A CA 1
ATOM 2081 C C . ILE A 1 277 ? 4.82141 -0.73212 -28.32320 1.000 21.47957 276 ILE A C 1
ATOM 2082 O O . ILE A 1 277 ? 3.71204 -0.28660 -28.64347 1.000 19.87753 276 ILE A O 1
ATOM 2087 N N . GLN A 1 278 ? 5.89190 -0.66965 -29.13955 1.000 20.79219 277 GLN A N 1
ATOM 2088 C CA . GLN A 1 278 ? 5.75618 -0.21339 -30.51938 1.000 19.20834 277 GLN A CA 1
ATOM 2089 C C . GLN A 1 278 ? 6.58766 -1.00332 -31.52492 1.000 24.90136 277 GLN A C 1
ATOM 2090 O O . GLN A 1 278 ? 6.46836 -0.74595 -32.72824 1.000 31.39490 277 GLN A O 1
ATOM 2096 N N . ASP A 1 279 ? 7.42063 -1.93717 -31.08410 1.000 19.35402 278 ASP A N 1
ATOM 2097 C CA . ASP A 1 279 ? 8.19382 -2.79607 -31.96294 1.000 18.95631 278 ASP A CA 1
ATOM 2098 C C . ASP A 1 279 ? 7.37790 -4.05669 -32.27503 1.000 16.77335 278 ASP A C 1
ATOM 2099 O O . ASP A 1 279 ? 6.24916 -4.22113 -31.80368 1.000 19.87037 278 ASP A O 1
ATOM 2104 N N . PHE A 1 280 ? 7.93220 -4.94102 -33.10419 1.000 18.09842 279 PHE A N 1
ATOM 2105 C CA . PHE A 1 280 ? 7.32308 -6.25557 -33.31963 1.000 15.62067 279 PHE A CA 1
ATOM 2106 C C . PHE A 1 280 ? 7.02456 -6.91958 -31.97806 1.000 16.09872 279 PHE A C 1
ATOM 2107 O O . PHE A 1 280 ? 7.90446 -7.02384 -31.12467 1.000 18.28908 279 PHE A O 1
ATOM 2115 N N . ALA A 1 281 ? 5.78925 -7.37567 -31.80307 1.000 13.39843 280 ALA A N 1
ATOM 2116 C CA . ALA A 1 281 ? 5.35094 -7.93294 -30.52801 1.000 16.25188 280 ALA A CA 1
ATOM 2117 C C . ALA A 1 281 ? 4.15335 -8.83670 -30.79189 1.000 12.31683 280 ALA A C 1
ATOM 2118 O O . ALA A 1 281 ? 3.58780 -8.82491 -31.89418 1.000 15.92733 280 ALA A O 1
ATOM 2120 N N . PRO A 1 282 ? 3.73940 -9.63238 -29.80609 1.000 13.95751 281 PRO A N 1
ATOM 2121 C CA . PRO A 1 282 ? 2.54128 -10.45729 -29.99316 1.000 15.04789 281 PRO A CA 1
ATOM 2122 C C . PRO A 1 282 ? 1.32751 -9.60347 -30.32055 1.000 14.17517 281 PRO A C 1
ATOM 2123 O O . PRO A 1 282 ? 1.19558 -8.46553 -29.86035 1.000 14.93060 281 PRO A O 1
ATOM 2127 N N . VAL A 1 283 ? 0.44383 -10.17697 -31.13137 1.000 17.10117 282 VAL A N 1
ATOM 2128 C CA . VAL A 1 283 ? -0.78141 -9.53871 -31.59304 1.000 16.71812 282 VAL A CA 1
ATOM 2129 C C . VAL A 1 283 ? -1.97313 -10.26753 -30.99038 1.000 21.09727 282 VAL A C 1
ATOM 2130 O O . VAL A 1 283 ? -1.94523 -11.49182 -30.82975 1.000 17.40324 282 VAL A O 1
ATOM 2134 N N . VAL A 1 284 ? -3.02794 -9.52493 -30.66728 1.000 14.55376 283 VAL A N 1
ATOM 2135 C CA . VAL A 1 284 ? -4.28938 -10.17898 -30.33981 1.000 17.76372 283 VAL A CA 1
ATOM 2136 C C . VAL A 1 284 ? -4.82681 -10.77868 -31.63164 1.000 24.81889 283 VAL A C 1
ATOM 2137 O O . VAL A 1 284 ? -5.43272 -10.07371 -32.44745 1.000 20.82159 283 VAL A O 1
ATOM 2141 N N . ASP A 1 285 ? -4.58454 -12.07667 -31.83267 1.000 21.77030 284 ASP A N 1
ATOM 2142 C CA . ASP A 1 285 ? -4.80526 -12.72778 -33.12269 1.000 22.94739 284 ASP A CA 1
ATOM 2143 C C . ASP A 1 285 ? -5.81794 -13.86645 -33.09116 1.000 26.86228 284 ASP A C 1
ATOM 2144 O O . ASP A 1 285 ? -6.04820 -14.48397 -34.13696 1.000 28.17611 284 ASP A O 1
ATOM 2149 N N . ASP A 1 286 ? -6.40722 -14.18027 -31.93172 1.000 26.84478 285 ASP A N 1
ATOM 2150 C CA . ASP A 1 286 ? -7.43209 -15.22360 -31.79023 1.000 28.30340 285 ASP A CA 1
ATOM 2151 C C . ASP A 1 286 ? -6.91374 -16.62853 -32.11280 1.000 33.08257 285 ASP A C 1
ATOM 2152 O O . ASP A 1 286 ? -7.71212 -17.54655 -32.35138 1.000 27.90175 285 ASP A O 1
ATOM 2157 N N . VAL A 1 287 ? -5.59339 -16.81785 -32.13047 1.000 23.55738 286 VAL A N 1
ATOM 2158 C CA . VAL A 1 287 ? -4.98546 -18.12168 -32.37180 1.000 22.65563 286 VAL A CA 1
ATOM 2159 C C . VAL A 1 287 ? -4.10546 -18.45633 -31.17505 1.000 28.04289 286 VAL A C 1
ATOM 2160 O O . VAL A 1 287 ? -4.37327 -19.40945 -30.43126 1.000 23.06173 286 VAL A O 1
ATOM 2164 N N . ALA A 1 288 ? -3.05533 -17.66584 -30.97480 1.000 19.07175 287 ALA A N 1
ATOM 2165 C CA . ALA A 1 288 ? -2.16369 -17.84441 -29.84198 1.000 16.95128 287 ALA A CA 1
ATOM 2166 C C . ALA A 1 288 ? -2.49766 -16.92217 -28.68144 1.000 19.54959 287 ALA A C 1
ATOM 2167 O O . ALA A 1 288 ? -2.29901 -17.30008 -27.52211 1.000 19.69302 287 ALA A O 1
ATOM 2169 N N . LEU A 1 289 ? -3.02709 -15.73511 -28.97163 1.000 17.63758 288 LEU A N 1
ATOM 2170 C CA . LEU A 1 289 ? -3.34034 -14.72858 -27.96060 1.000 19.47379 288 LEU A CA 1
ATOM 2171 C C . LEU A 1 289 ? -4.75908 -14.22190 -28.19226 1.000 20.53194 288 LEU A C 1
ATOM 2172 O O . LEU A 1 289 ? -4.99458 -13.43421 -29.12425 1.000 17.97401 288 LEU A O 1
ATOM 2177 N N . PRO A 1 290 ? -5.73112 -14.65729 -27.38459 1.000 20.55765 289 PRO A N 1
ATOM 2178 C CA . PRO A 1 290 ? -7.13070 -14.27856 -27.62279 1.000 21.73272 289 PRO A CA 1
ATOM 2179 C C . PRO A 1 290 ? -7.55424 -12.94255 -27.03894 1.000 25.94724 289 PRO A C 1
ATOM 2180 O O . PRO A 1 290 ? -8.65614 -12.47864 -27.36237 1.000 22.06561 289 PRO A O 1
ATOM 2184 N N . GLN A 1 291 ? -6.74182 -12.33111 -26.17722 1.000 19.95515 290 GLN A N 1
ATOM 2185 C CA . GLN A 1 291 ? -7.07026 -11.03961 -25.59361 1.000 16.32873 290 GLN A CA 1
ATOM 2186 C C . GLN A 1 291 ? -5.77964 -10.29468 -25.29772 1.000 19.40804 290 GLN A C 1
ATOM 2187 O O . GLN A 1 291 ? -4.70040 -10.88548 -25.24853 1.000 17.27818 290 GLN A O 1
ATOM 2193 N N . HIS A 1 292 ? -5.90250 -8.99345 -25.06861 1.000 14.16598 291 HIS A N 1
ATOM 2194 C CA . HIS A 1 292 ? -4.83044 -8.29355 -24.38304 1.000 16.03019 291 HIS A CA 1
ATOM 2195 C C . HIS A 1 292 ? -4.59176 -8.99201 -23.04619 1.000 15.38733 291 HIS A C 1
ATOM 2196 O O . HIS A 1 292 ? -5.54768 -9.46751 -22.42228 1.000 14.58656 291 HIS A O 1
ATOM 2203 N N . PRO A 1 293 ? -3.33637 -9.09509 -22.58995 1.000 16.64933 292 PRO A N 1
ATOM 2204 C CA . PRO A 1 293 ? -3.07416 -9.78174 -21.30951 1.000 17.96826 292 PRO A CA 1
ATOM 2205 C C . PRO A 1 293 ? -3.94356 -9.32093 -20.14980 1.000 14.92509 292 PRO A C 1
ATOM 2206 O O . PRO A 1 293 ? -4.52747 -10.16877 -19.46211 1.000 16.79679 292 PRO A O 1
ATOM 2210 N N . PHE A 1 294 ? -4.06250 -8.00790 -19.91878 1.000 14.95816 293 PHE A N 1
ATOM 2211 C CA . PHE A 1 294 ? -4.80118 -7.51706 -18.75377 1.000 15.33982 293 PHE A CA 1
ATOM 2212 C C . PHE A 1 294 ? -5.69461 -6.30531 -19.00495 1.000 16.73060 293 PHE A C 1
ATOM 2213 O O . PHE A 1 294 ? -6.64973 -6.12641 -18.23922 1.000 18.06536 293 PHE A O 1
ATOM 2221 N N . TRP A 1 295 ? -5.46815 -5.50571 -20.05605 1.000 12.39529 294 TRP A N 1
ATOM 2222 C CA . TRP A 1 295 ? -6.08987 -4.17666 -20.14170 1.000 18.70642 294 TRP A CA 1
ATOM 2223 C C . TRP A 1 295 ? -7.60835 -4.25662 -20.12178 1.000 25.06861 294 TRP A C 1
ATOM 2224 O O . TRP A 1 295 ? -8.27017 -3.45012 -19.45666 1.000 23.69246 294 TRP A O 1
ATOM 2235 N N . ASN A 1 296 ? -8.17912 -5.22107 -20.83663 1.000 19.50109 295 ASN A N 1
ATOM 2236 C CA . ASN A 1 296 ? -9.62406 -5.39592 -20.89354 1.000 22.38126 295 ASN A CA 1
ATOM 2237 C C . ASN A 1 296 ? -10.10917 -6.46696 -19.92919 1.000 20.48278 295 ASN A C 1
ATOM 2238 O O . ASN A 1 296 ? -11.20401 -7.01130 -20.10932 1.000 25.65635 295 ASN A O 1
ATOM 2243 N N . GLY A 1 297 ? -9.31823 -6.77734 -18.90479 1.000 20.62013 296 GLY A N 1
ATOM 2244 C CA . GLY A 1 297 ? -9.65833 -7.84157 -17.99271 1.000 20.93696 296 GLY A CA 1
ATOM 2245 C C . GLY A 1 297 ? -8.59243 -8.91529 -18.00195 1.000 17.73916 296 GLY A C 1
ATOM 2246 O O . GLY A 1 297 ? -8.04937 -9.25658 -19.06088 1.000 22.12275 296 GLY A O 1
ATOM 2247 N N . ALA A 1 298 ? -8.29369 -9.45728 -16.82622 1.000 19.36724 297 ALA A N 1
ATOM 2248 C CA . ALA A 1 298 ? -7.31975 -10.53533 -16.72345 1.000 17.68585 297 ALA A CA 1
ATOM 2249 C C . ALA A 1 298 ? -7.88601 -11.81927 -17.32281 1.000 21.80772 297 ALA A C 1
ATOM 2250 O O . ALA A 1 298 ? -9.09658 -12.05956 -17.31543 1.000 23.11902 297 ALA A O 1
ATOM 2252 N N . SER A 1 299 ? -6.99906 -12.64865 -17.85746 1.000 21.61023 298 SER A N 1
ATOM 2253 C CA . SER A 1 299 ? -7.44060 -13.90883 -18.43947 1.000 16.81179 298 SER A CA 1
ATOM 2254 C C . SER A 1 299 ? -7.90334 -14.84877 -17.33686 1.000 19.03054 298 SER A C 1
ATOM 2255 O O . SER A 1 299 ? -7.18375 -15.03640 -16.35421 1.000 18.62730 298 SER A O 1
ATOM 2258 N N . PRO A 1 300 ? -9.08962 -15.45185 -17.45575 1.000 20.33215 299 PRO A N 1
ATOM 2259 C CA . PRO A 1 300 ? -9.50072 -16.43951 -16.44764 1.000 22.59505 299 PRO A CA 1
ATOM 2260 C C . PRO A 1 300 ? -8.62358 -17.67388 -16.43773 1.000 18.89858 299 PRO A C 1
ATOM 2261 O O . PRO A 1 300 ? -8.68804 -18.42117 -15.46679 1.000 21.03172 299 PRO A O 1
ATOM 2265 N N . LEU A 1 301 ? -7.81934 -17.90290 -17.48983 1.000 18.41559 300 LEU A N 1
ATOM 2266 C CA . LEU A 1 301 ? -6.85280 -19.00204 -17.49414 1.000 19.81317 300 LEU A CA 1
ATOM 2267 C C . LEU A 1 301 ? -5.96764 -19.01045 -16.25131 1.000 17.63120 300 LEU A C 1
ATOM 2268 O O . LEU A 1 301 ? -5.59173 -20.08319 -15.75813 1.000 20.95482 300 LEU A O 1
ATOM 2273 N N . SER A 1 302 ? -5.59319 -17.82925 -15.74739 1.000 18.69717 301 SER A N 1
ATOM 2274 C CA . SER A 1 302 ? -4.68381 -17.72113 -14.60970 1.000 18.32336 301 SER A CA 1
ATOM 2275 C C . SER A 1 302 ? -5.38923 -17.25665 -13.34253 1.000 20.32308 301 SER A C 1
ATOM 2276 O O . SER A 1 302 ? -4.73990 -16.71672 -12.44188 1.000 17.87455 301 SER A O 1
ATOM 2279 N N . ARG A 1 303 ? -6.70391 -17.46998 -13.25019 1.000 19.04865 302 ARG A N 1
ATOM 2280 C CA . ARG A 1 303 ? -7.43810 -17.12474 -12.03229 1.000 18.40414 302 ARG A CA 1
ATOM 2281 C C . ARG A 1 303 ? -6.78641 -17.70680 -10.77872 1.000 18.26754 302 ARG A C 1
ATOM 2282 O O . ARG A 1 303 ? -6.75860 -17.06316 -9.72183 1.000 21.19711 302 ARG A O 1
ATOM 2290 N N . ASP A 1 304 ? -6.26592 -18.93197 -10.85956 1.000 18.71220 303 ASP A N 1
ATOM 2291 C CA . ASP A 1 304 ? -5.75745 -19.59339 -9.66601 1.000 18.82440 303 ASP A CA 1
ATOM 2292 C C . ASP A 1 304 ? -4.23491 -19.57732 -9.59333 1.000 16.90722 303 ASP A C 1
ATOM 2293 O O . ASP A 1 304 ? -3.64000 -20.37119 -8.85132 1.000 20.49221 303 ASP A O 1
ATOM 2298 N N . VAL A 1 305 ? -3.60077 -18.66673 -10.32619 1.000 14.97193 304 VAL A N 1
ATOM 2299 C CA . VAL A 1 305 ? -2.15232 -18.48727 -10.30937 1.000 12.77542 304 VAL A CA 1
ATOM 2300 C C . VAL A 1 305 ? -1.84541 -17.33611 -9.34912 1.000 13.14575 304 VAL A C 1
ATOM 2301 O O . VAL A 1 305 ? -2.17282 -16.18185 -9.66985 1.000 15.93711 304 VAL A O 1
ATOM 2305 N N . PRO A 1 306 ? -1.26567 -17.58907 -8.17173 1.000 12.96577 305 PRO A N 1
ATOM 2306 C CA . PRO A 1 306 ? -0.83764 -16.46275 -7.32135 1.000 12.55366 305 PRO A CA 1
ATOM 2307 C C . PRO A 1 306 ? 0.19976 -15.62702 -8.05399 1.000 13.29952 305 PRO A C 1
ATOM 2308 O O . PRO A 1 306 ? 1.01091 -16.15403 -8.81877 1.000 12.08852 305 PRO A O 1
ATOM 2312 N N . LEU A 1 307 ? 0.13685 -14.30988 -7.84576 1.000 12.33881 306 LEU A N 1
ATOM 2313 C CA . LEU A 1 307 ? 0.99228 -13.34533 -8.53455 1.000 10.54296 306 LEU A CA 1
ATOM 2314 C C . LEU A 1 307 ? 1.68557 -12.42611 -7.53782 1.000 13.10284 306 LEU A C 1
ATOM 2315 O O . LEU A 1 307 ? 1.02400 -11.83461 -6.67814 1.000 14.73797 306 LEU A O 1
ATOM 2320 N N . MET A 1 308 ? 3.00336 -12.27300 -7.67530 1.000 8.93751 307 MET A N 1
ATOM 2321 C CA . MET A 1 308 ? 3.75870 -11.23907 -6.97571 1.000 9.99769 307 MET A CA 1
ATOM 2322 C C . MET A 1 308 ? 4.21624 -10.24810 -8.04420 1.000 13.06643 307 MET A C 1
ATOM 2323 O O . MET A 1 308 ? 4.68516 -10.66132 -9.11095 1.000 11.64282 307 MET A O 1
ATOM 2328 N N . ILE A 1 309 ? 4.04206 -8.95268 -7.79651 1.000 11.99560 308 ILE A N 1
ATOM 2329 C CA . ILE A 1 309 ? 4.28902 -7.96810 -8.84923 1.000 8.97052 308 ILE A CA 1
ATOM 2330 C C . ILE A 1 309 ? 4.74569 -6.66811 -8.20612 1.000 11.43705 308 ILE A C 1
ATOM 2331 O O . ILE A 1 309 ? 4.29917 -6.32530 -7.11086 1.000 11.93079 308 ILE A O 1
ATOM 2336 N N . GLY A 1 310 ? 5.65376 -5.95826 -8.86674 1.000 9.10390 309 GLY A N 1
ATOM 2337 C CA . GLY A 1 310 ? 6.04502 -4.65662 -8.34949 1.000 10.33819 309 GLY A CA 1
ATOM 2338 C C . GLY A 1 310 ? 7.03298 -3.99055 -9.27772 1.000 10.16915 309 GLY A C 1
ATOM 2339 O O . GLY A 1 310 ? 7.26009 -4.45032 -10.39883 1.000 11.23916 309 GLY A O 1
ATOM 2340 N N . CYS A 1 311 ? 7.60492 -2.88675 -8.80349 1.000 11.42858 310 CYS A N 1
ATOM 2341 C CA . CYS A 1 311 ? 8.59389 -2.15525 -9.58254 1.000 11.36898 310 CYS A CA 1
ATOM 2342 C C . CYS A 1 311 ? 9.45192 -1.33312 -8.62537 1.000 10.74621 310 CYS A C 1
ATOM 2343 O O . CYS A 1 311 ? 9.24129 -1.35261 -7.40800 1.000 10.23576 310 CYS A O 1
ATOM 2346 N N . THR A 1 312 ? 10.46248 -0.65033 -9.17465 1.000 11.40087 311 THR A N 1
ATOM 2347 C CA . THR A 1 312 ? 11.31963 0.21060 -8.36274 1.000 12.45486 311 THR A CA 1
ATOM 2348 C C . THR A 1 312 ? 10.76976 1.63180 -8.35255 1.000 15.59128 311 THR A C 1
ATOM 2349 O O . THR A 1 312 ? 9.91150 1.99568 -9.15951 1.000 16.98553 311 THR A O 1
ATOM 2353 N N . ARG A 1 313 ? 11.28815 2.45066 -7.43256 1.000 12.83459 312 ARG A N 1
ATOM 2354 C CA . ARG A 1 313 ? 10.70534 3.77736 -7.24397 1.000 13.01685 312 ARG A CA 1
ATOM 2355 C C . ARG A 1 313 ? 11.05493 4.73093 -8.38369 1.000 16.75641 312 ARG A C 1
ATOM 2356 O O . ARG A 1 313 ? 10.24274 5.60060 -8.71734 1.000 13.88648 312 ARG A O 1
ATOM 2364 N N . THR A 1 314 ? 12.25361 4.61647 -8.98304 1.000 11.69077 313 THR A N 1
ATOM 2365 C CA . THR A 1 314 ? 12.69874 5.56344 -10.03027 1.000 11.32848 313 THR A CA 1
ATOM 2366 C C . THR A 1 314 ? 13.28853 4.77015 -11.20918 1.000 13.25137 313 THR A C 1
ATOM 2367 O O . THR A 1 314 ? 14.47350 4.87013 -11.53773 1.000 15.08505 313 THR A O 1
ATOM 2371 N N . GLU A 1 315 ? 12.40679 4.03551 -11.88215 1.000 12.29347 314 GLU A N 1
ATOM 2372 C CA . GLU A 1 315 ? 12.81629 3.00795 -12.83393 1.000 13.65706 314 GLU A CA 1
ATOM 2373 C C . GLU A 1 315 ? 13.75770 3.53398 -13.91523 1.000 16.52355 314 GLU A C 1
ATOM 2374 O O . GLU A 1 315 ? 14.68857 2.83212 -14.32743 1.000 16.49683 314 GLU A O 1
ATOM 2380 N N . MET A 1 316 ? 13.53290 4.75462 -14.39693 1.000 11.77350 315 MET A N 1
ATOM 2381 C CA . MET A 1 316 ? 14.09944 5.16511 -15.67948 1.000 15.98363 315 MET A CA 1
ATOM 2382 C C . MET A 1 316 ? 15.26316 6.14578 -15.54660 1.000 14.77502 315 MET A C 1
ATOM 2383 O O . MET A 1 316 ? 15.67299 6.73004 -16.55304 1.000 17.80298 315 MET A O 1
ATOM 2388 N N . THR A 1 317 ? 15.81753 6.33994 -14.33837 1.000 12.74293 316 THR A N 1
ATOM 2389 C CA . THR A 1 317 ? 16.87991 7.33453 -14.16772 1.000 16.30311 316 THR A CA 1
ATOM 2390 C C . THR A 1 317 ? 18.09394 7.00874 -15.03048 1.000 19.69005 316 THR A C 1
ATOM 2391 O O . THR A 1 317 ? 18.60297 7.86613 -15.76488 1.000 19.32188 316 THR A O 1
ATOM 2395 N N . GLU A 1 318 ? 18.58589 5.77120 -14.93404 1.000 15.82269 317 GLU A N 1
ATOM 2396 C CA . GLU A 1 318 ? 19.77491 5.38074 -15.68541 1.000 19.15973 317 GLU A CA 1
ATOM 2397 C C . GLU A 1 318 ? 19.51293 5.39630 -17.18636 1.000 17.82199 317 GLU A C 1
ATOM 2398 O O . GLU A 1 318 ? 20.35586 5.85875 -17.96784 1.000 20.79356 317 GLU A O 1
ATOM 2404 N N . TYR A 1 319 ? 18.34801 4.90475 -17.61254 1.000 16.88282 318 TYR A N 1
ATOM 2405 C CA . TYR A 1 319 ? 18.04954 4.88585 -19.03968 1.000 20.32009 318 TYR A CA 1
ATOM 2406 C C . TYR A 1 319 ? 17.91220 6.30207 -19.58090 1.000 19.41856 318 TYR A C 1
ATOM 2407 O O . TYR A 1 319 ? 18.40895 6.60897 -20.67327 1.000 19.72335 318 TYR A O 1
ATOM 2416 N N . PHE A 1 320 ? 17.25528 7.18838 -18.83042 1.000 19.31268 319 PHE A N 1
ATOM 2417 C CA . PHE A 1 320 ? 17.06322 8.53861 -19.34325 1.000 18.57065 319 PHE A CA 1
ATOM 2418 C C . PHE A 1 320 ? 18.38981 9.28287 -19.41700 1.000 22.60436 319 PHE A C 1
ATOM 2419 O O . PHE A 1 320 ? 18.67379 9.96549 -20.41245 1.000 21.71877 319 PHE A O 1
ATOM 2427 N N . LEU A 1 321 ? 19.22314 9.14073 -18.38359 1.000 20.84162 320 LEU A N 1
ATOM 2428 C CA . LEU A 1 321 ? 20.54864 9.75591 -18.39306 1.000 20.40346 320 LEU A CA 1
ATOM 2429 C C . LEU A 1 321 ? 21.40954 9.20392 -19.52410 1.000 27.63397 320 LEU A C 1
ATOM 2430 O O . LEU A 1 321 ? 22.18032 9.94464 -20.14154 1.000 30.99927 320 LEU A O 1
ATOM 2435 N N . ALA A 1 322 ? 21.30330 7.90201 -19.80520 1.000 23.96471 321 ALA A N 1
ATOM 2436 C CA . ALA A 1 322 ? 22.08884 7.31262 -20.88409 1.000 26.71401 321 ALA A CA 1
ATOM 2437 C C . ALA A 1 322 ? 21.62317 7.77947 -22.25529 1.000 30.46613 321 ALA A C 1
ATOM 2438 O O . ALA A 1 322 ? 22.37662 7.65547 -23.22599 1.000 35.78754 321 ALA A O 1
ATOM 2440 N N . SER A 1 323 ? 20.39779 8.29423 -22.35583 1.000 22.65657 322 SER A N 1
ATOM 2441 C CA . SER A 1 323 ? 19.89400 8.88810 -23.58284 1.000 29.40070 322 SER A CA 1
ATOM 2442 C C . SER A 1 323 ? 20.04109 10.39884 -23.60908 1.000 27.10513 322 SER A C 1
ATOM 2443 O O . SER A 1 323 ? 20.00382 10.98986 -24.69244 1.000 26.18805 322 SER A O 1
ATOM 2446 N N . ASN A 1 324 ? 20.20828 11.02162 -22.44332 1.000 29.61568 323 ASN A N 1
ATOM 2447 C CA . ASN A 1 324 ? 20.19615 12.47861 -22.28797 1.000 31.42364 323 ASN A CA 1
ATOM 2448 C C . ASN A 1 324 ? 21.20377 12.83422 -21.20307 1.000 32.48992 323 ASN A C 1
ATOM 2449 O O . ASN A 1 324 ? 20.83214 13.19185 -20.07983 1.000 38.09844 323 ASN A O 1
ATOM 2454 N N . PRO A 1 325 ? 22.50131 12.72010 -21.49987 1.000 38.28136 324 PRO A N 1
ATOM 2455 C CA . PRO A 1 325 ? 23.50495 12.75481 -20.41672 1.000 38.60876 324 PRO A CA 1
ATOM 2456 C C . PRO A 1 325 ? 23.49666 14.02267 -19.57100 1.000 37.56496 324 PRO A C 1
ATOM 2457 O O . PRO A 1 325 ? 23.88406 13.96189 -18.39658 1.000 39.67659 324 PRO A O 1
ATOM 2461 N N . GLY A 1 326 ? 23.06383 15.16231 -20.11798 1.000 43.62823 325 GLY A N 1
ATOM 2462 C CA . GLY A 1 326 ? 22.99745 16.40063 -19.35684 1.000 39.89864 325 GLY A CA 1
ATOM 2463 C C . GLY A 1 326 ? 21.64206 16.66402 -18.72225 1.000 40.51221 325 GLY A C 1
ATOM 2464 O O . GLY A 1 326 ? 21.35845 17.78459 -18.28040 1.000 31.38455 325 GLY A O 1
ATOM 2465 N N . ALA A 1 327 ? 20.80418 15.62506 -18.64389 1.000 33.72744 326 ALA A N 1
ATOM 2466 C CA . ALA A 1 327 ? 19.41933 15.81880 -18.22582 1.000 32.93426 326 ALA A CA 1
ATOM 2467 C C . ALA A 1 327 ? 19.30839 16.24120 -16.76652 1.000 28.30231 326 ALA A C 1
ATOM 2468 O O . ALA A 1 327 ? 18.34955 16.92543 -16.38845 1.000 26.82455 326 ALA A O 1
ATOM 2470 N N . ALA A 1 328 ? 20.26181 15.84910 -15.92594 1.000 32.93311 327 ALA A N 1
ATOM 2471 C CA . ALA A 1 328 ? 20.11923 16.14880 -14.50912 1.000 28.03650 327 ALA A CA 1
ATOM 2472 C C . ALA A 1 328 ? 20.34497 17.61859 -14.19102 1.000 30.31613 327 ALA A C 1
ATOM 2473 O O . ALA A 1 328 ? 20.13219 18.01939 -13.04443 1.000 31.01825 327 ALA A O 1
ATOM 2475 N N . LYS A 1 329 ? 20.74911 18.42872 -15.16947 1.000 33.24068 328 LYS A N 1
ATOM 2476 C CA . LYS A 1 329 ? 20.94323 19.86190 -14.96918 1.000 34.03578 328 LYS A CA 1
ATOM 2477 C C . LYS A 1 329 ? 19.67852 20.67727 -15.21943 1.000 32.08842 328 LYS A C 1
ATOM 2478 O O . LYS A 1 329 ? 19.65190 21.86382 -14.87690 1.000 29.13897 328 LYS A O 1
ATOM 2484 N N . ARG A 1 330 ? 18.65089 20.07879 -15.82509 1.000 25.42699 329 ARG A N 1
ATOM 2485 C CA . ARG A 1 330 ? 17.48815 20.82742 -16.29372 1.000 28.56305 329 ARG A CA 1
ATOM 2486 C C . ARG A 1 330 ? 16.74516 21.49063 -15.13294 1.000 25.53667 329 ARG A C 1
ATOM 2487 O O . ARG A 1 330 ? 16.73779 20.99426 -14.00654 1.000 26.04376 329 ARG A O 1
ATOM 2495 N N . ASP A 1 331 ? 16.12018 22.63540 -15.41725 1.000 20.77755 330 ASP A N 1
ATOM 2496 C CA . ASP A 1 331 ? 15.20006 23.27011 -14.48320 1.000 21.86103 330 ASP A CA 1
ATOM 2497 C C . ASP A 1 331 ? 13.77267 22.78233 -14.74280 1.000 19.66882 330 ASP A C 1
ATOM 2498 O O . ASP A 1 331 ? 13.52618 21.99184 -15.65324 1.000 21.25373 330 ASP A O 1
ATOM 2503 N N . PHE A 1 332 ? 12.80943 23.27077 -13.94742 1.000 19.98858 331 PHE A N 1
ATOM 2504 C CA . PHE A 1 332 ? 11.44586 22.75158 -14.05788 1.000 17.09099 331 PHE A CA 1
ATOM 2505 C C . PHE A 1 332 ? 10.83467 23.03430 -15.42592 1.000 21.19701 331 PHE A C 1
ATOM 2506 O O . PHE A 1 332 ? 10.06702 22.21640 -15.94256 1.000 18.21599 331 PHE A O 1
ATOM 2514 N N . ALA A 1 333 ? 11.14514 24.19283 -16.02478 1.000 23.38683 332 ALA A N 1
ATOM 2515 C CA . ALA A 1 333 ? 10.59953 24.50479 -17.34783 1.000 22.96364 332 ALA A CA 1
ATOM 2516 C C . ALA A 1 333 ? 11.07785 23.51059 -18.39968 1.000 19.63525 332 ALA A C 1
ATOM 2517 O O . ALA A 1 333 ? 10.30112 23.08139 -19.26435 1.000 20.76942 332 ALA A O 1
ATOM 2519 N N . ALA A 1 334 ? 12.36010 23.13503 -18.34575 1.000 21.73486 333 ALA A N 1
ATOM 2520 C CA . ALA A 1 334 ? 12.90471 22.18203 -19.30751 1.000 21.82647 333 ALA A CA 1
ATOM 2521 C C . ALA A 1 334 ? 12.37721 20.77506 -19.05590 1.000 20.60309 333 ALA A C 1
ATOM 2522 O O . ALA A 1 334 ? 12.13864 20.01383 -20.00345 1.000 18.88168 333 ALA A O 1
ATOM 2524 N N . VAL A 1 335 ? 12.21272 20.40099 -17.78322 1.000 22.79486 334 VAL A N 1
ATOM 2525 C CA . VAL A 1 335 ? 11.56183 19.12983 -17.46188 1.000 20.46997 334 VAL A CA 1
ATOM 2526 C C . VAL A 1 335 ? 10.16765 19.08619 -18.07908 1.000 19.65241 334 VAL A C 1
ATOM 2527 O O . VAL A 1 335 ? 9.77643 18.09668 -18.71131 1.000 16.97071 334 VAL A O 1
ATOM 2531 N N . THR A 1 336 ? 9.39966 20.17004 -17.91331 1.000 18.90192 335 THR A N 1
ATOM 2532 C CA . THR A 1 336 ? 8.05001 20.21363 -18.47470 1.000 22.48176 335 THR A CA 1
ATOM 2533 C C . THR A 1 336 ? 8.07504 20.13301 -19.99790 1.000 24.06970 335 THR A C 1
ATOM 2534 O O . THR A 1 336 ? 7.29389 19.39118 -20.60717 1.000 18.83566 335 THR A O 1
ATOM 2538 N N . ALA A 1 337 ? 8.96124 20.90307 -20.63463 1.000 24.18376 336 ALA A N 1
ATOM 2539 C CA . ALA A 1 337 ? 9.00355 20.91674 -22.09301 1.000 23.79024 336 ALA A CA 1
ATOM 2540 C C . ALA A 1 337 ? 9.34798 19.54065 -22.65442 1.000 23.62436 336 ALA A C 1
ATOM 2541 O O . ALA A 1 337 ? 8.82804 19.14124 -23.70328 1.000 21.63544 336 ALA A O 1
ATOM 2543 N N . GLN A 1 338 ? 10.21654 18.79248 -21.97090 1.000 21.83304 337 GLN A N 1
ATOM 2544 C CA . GLN A 1 338 ? 10.62045 17.49254 -22.49116 1.000 22.60435 337 GLN A CA 1
ATOM 2545 C C . GLN A 1 338 ? 9.65211 16.38014 -22.12186 1.000 21.17533 337 GLN A C 1
ATOM 2546 O O . GLN A 1 338 ? 9.88457 15.22723 -22.50257 1.000 23.03123 337 GLN A O 1
ATOM 2552 N N . LEU A 1 339 ? 8.56689 16.70462 -21.41997 1.000 18.48996 338 LEU A N 1
ATOM 2553 C CA . LEU A 1 339 ? 7.45455 15.78576 -21.20912 1.000 19.36221 338 LEU A CA 1
ATOM 2554 C C . LEU A 1 339 ? 6.28693 16.05506 -22.15884 1.000 21.89817 338 LEU A C 1
ATOM 2555 O O . LEU A 1 339 ? 5.32224 15.28412 -22.17336 1.000 19.33975 338 LEU A O 1
ATOM 2560 N N . GLU A 1 340 ? 6.35605 17.12222 -22.95599 1.000 19.33953 339 GLU A N 1
ATOM 2561 C CA . GLU A 1 340 ? 5.30087 17.37502 -23.93738 1.000 18.94684 339 GLU A CA 1
ATOM 2562 C C . GLU A 1 340 ? 5.11681 16.22564 -24.92643 1.000 21.56401 339 GLU A C 1
ATOM 2563 O O . GLU A 1 340 ? 3.95648 15.88952 -25.22033 1.000 22.99953 339 GLU A O 1
ATOM 2569 N N . PRO A 1 341 ? 6.15814 15.57488 -25.45588 1.000 26.45042 340 PRO A N 1
ATOM 2570 C CA . PRO A 1 341 ? 5.89681 14.44216 -26.36684 1.000 26.61633 340 PRO A CA 1
ATOM 2571 C C . PRO A 1 341 ? 5.11234 13.30591 -25.71515 1.000 27.21593 340 PRO A C 1
ATOM 2572 O O . PRO A 1 341 ? 4.44887 12.54337 -26.42864 1.000 31.49906 340 PRO A O 1
ATOM 2576 N N . VAL A 1 342 ? 5.14305 13.18890 -24.38952 1.000 22.04761 341 VAL A N 1
ATOM 2577 C CA . VAL A 1 342 ? 4.40756 12.14397 -23.67742 1.000 22.32934 341 VAL A CA 1
ATOM 2578 C C . VAL A 1 342 ? 3.02675 12.61823 -23.23677 1.000 22.60147 341 VAL A C 1
ATOM 2579 O O . VAL A 1 342 ? 2.02158 11.93451 -23.45261 1.000 22.08341 341 VAL A O 1
ATOM 2583 N N . PHE A 1 343 ? 2.94888 13.76943 -22.56702 1.000 18.96097 342 PHE A N 1
ATOM 2584 C CA . PHE A 1 343 ? 1.69149 14.21637 -21.98018 1.000 17.01427 342 PHE A CA 1
ATOM 2585 C C . PHE A 1 343 ? 1.04159 15.35217 -22.75370 1.000 18.35702 342 PHE A C 1
ATOM 2586 O O . PHE A 1 343 ? -0.06756 15.76777 -22.38714 1.000 19.92766 342 PHE A O 1
ATOM 2594 N N . GLY A 1 344 ? 1.71953 15.87993 -23.76621 1.000 18.24709 343 GLY A N 1
ATOM 2595 C CA . GLY A 1 344 ? 1.12960 16.91018 -24.61112 1.000 19.89919 343 GLY A CA 1
ATOM 2596 C C . GLY A 1 344 ? 0.76703 18.14688 -23.81164 1.000 17.47528 343 GLY A C 1
ATOM 2597 O O . GLY A 1 344 ? 1.58560 18.71602 -23.09198 1.000 17.48786 343 GLY A O 1
ATOM 2598 N N . MET A 1 345 ? -0.50042 18.53275 -23.94904 1.000 16.66880 344 MET A N 1
ATOM 2599 C CA . MET A 1 345 ? -1.07811 19.74211 -23.36839 1.000 17.23582 344 MET A CA 1
ATOM 2600 C C . MET A 1 345 ? -1.06793 19.66321 -21.84628 1.000 17.71961 344 MET A C 1
ATOM 2601 O O . MET A 1 345 ? -1.06484 20.69343 -21.15869 1.000 16.76426 344 MET A O 1
ATOM 2606 N N . GLN A 1 346 ? -1.08323 18.44248 -21.30234 1.000 15.50923 345 GLN A N 1
ATOM 2607 C CA . GLN A 1 346 ? -1.18768 18.24050 -19.85933 1.000 17.24631 345 GLN A CA 1
ATOM 2608 C C . GLN A 1 346 ? 0.17134 18.18892 -19.16231 1.000 19.80979 345 GLN A C 1
ATOM 2609 O O . GLN A 1 346 ? 0.21630 18.02997 -17.93402 1.000 18.23630 345 GLN A O 1
ATOM 2615 N N . ALA A 1 347 ? 1.27669 18.32350 -19.89447 1.000 16.31585 346 ALA A N 1
ATOM 2616 C CA . ALA A 1 347 ? 2.58863 18.26962 -19.24993 1.000 17.63926 346 ALA A CA 1
ATOM 2617 C C . ALA A 1 347 ? 2.75318 19.25464 -18.09644 1.000 18.95675 346 ALA A C 1
ATOM 2618 O O . ALA A 1 347 ? 3.21623 18.82787 -17.02493 1.000 15.90975 346 ALA A O 1
ATOM 2620 N N . PRO A 1 348 ? 2.40397 20.54768 -18.21334 1.000 16.19194 347 PRO A N 1
ATOM 2621 C CA . PRO A 1 348 ? 2.54214 21.41608 -17.02801 1.000 15.69850 347 PRO A CA 1
ATOM 2622 C C . PRO A 1 348 ? 1.70123 20.95939 -15.85055 1.000 14.95989 347 PRO A C 1
ATOM 2623 O O . PRO A 1 348 ? 2.15188 21.04726 -14.69835 1.000 17.73319 347 PRO A O 1
ATOM 2627 N N . ALA A 1 349 ? 0.47851 20.49467 -16.09914 1.000 14.25680 348 ALA A N 1
ATOM 2628 C CA . ALA A 1 349 ? -0.35291 20.02089 -14.99908 1.000 16.19789 348 ALA A CA 1
ATOM 2629 C C . ALA A 1 349 ? 0.30854 18.84480 -14.28225 1.000 16.03941 348 ALA A C 1
ATOM 2630 O O . ALA A 1 349 ? 0.35506 18.80862 -13.04728 1.000 16.58471 348 ALA A O 1
ATOM 2632 N N . VAL A 1 350 ? 0.85495 17.89389 -15.04160 1.000 17.17313 349 VAL A N 1
ATOM 2633 C CA . VAL A 1 350 ? 1.48163 16.73048 -14.41285 1.000 14.23888 349 VAL A CA 1
ATOM 2634 C C . VAL A 1 350 ? 2.65768 17.16775 -13.54961 1.000 17.85674 349 VAL A C 1
ATOM 2635 O O . VAL A 1 350 ? 2.78500 16.75174 -12.39292 1.000 14.78119 349 VAL A O 1
ATOM 2639 N N . VAL A 1 351 ? 3.53370 18.02026 -14.09613 1.000 15.16240 350 VAL A N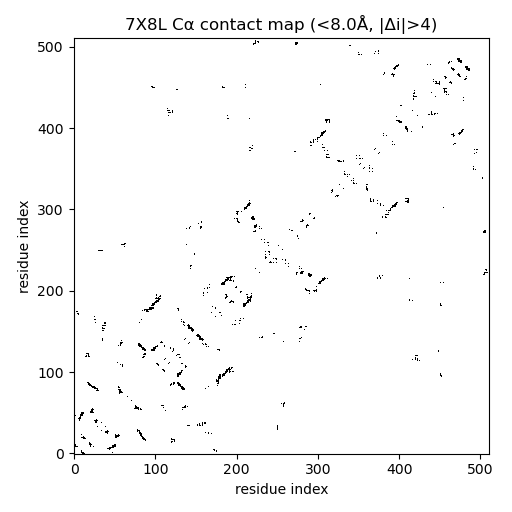 1
ATOM 2640 C CA . VAL A 1 351 ? 4.70970 18.43375 -13.33335 1.000 14.22805 350 VAL A CA 1
ATOM 2641 C C . VAL A 1 351 ? 4.27961 19.20695 -12.09314 1.000 19.62231 350 VAL A C 1
ATOM 2642 O O . VAL A 1 351 ? 4.83510 19.02505 -11.00091 1.000 16.10276 350 VAL A O 1
ATOM 2646 N N . ALA A 1 352 ? 3.26011 20.05862 -12.23466 1.000 17.98171 351 ALA A N 1
ATOM 2647 C CA . ALA A 1 352 ? 2.76619 20.79903 -11.07867 1.000 17.80361 351 ALA A CA 1
ATOM 2648 C C . ALA A 1 352 ? 2.22656 19.86341 -10.01151 1.000 17.93892 351 ALA A C 1
ATOM 2649 O O . ALA A 1 352 ? 2.43330 20.10149 -8.81776 1.000 16.26517 351 ALA A O 1
ATOM 2651 N N . HIS A 1 353 ? 1.51021 18.80691 -10.41333 1.000 18.16749 352 HIS A N 1
ATOM 2652 C CA . HIS A 1 353 ? 0.97929 17.88653 -9.41476 1.000 17.75327 352 HIS A CA 1
ATOM 2653 C C . HIS A 1 353 ? 2.10304 17.24246 -8.61489 1.000 16.71632 352 HIS A C 1
ATOM 2654 O O . HIS A 1 353 ? 2.04822 17.18939 -7.38002 1.000 17.19674 352 HIS A O 1
ATOM 2661 N N . TYR A 1 354 ? 3.12152 16.72198 -9.30784 1.000 15.90798 353 TYR A N 1
ATOM 2662 C CA . TYR A 1 354 ? 4.22059 16.05549 -8.61749 1.000 16.66348 353 TYR A CA 1
ATOM 2663 C C . TYR A 1 354 ? 5.01539 17.03952 -7.77128 1.000 15.85314 353 TYR A C 1
ATOM 2664 O O . TYR A 1 354 ? 5.52643 16.66999 -6.71071 1.000 16.19577 353 TYR A O 1
ATOM 2673 N N . ARG A 1 355 ? 5.13909 18.29527 -8.21288 1.000 13.98725 354 ARG A N 1
ATOM 2674 C CA . ARG A 1 355 ? 5.78110 19.27544 -7.34512 1.000 12.93603 354 ARG A CA 1
ATOM 2675 C C . ARG A 1 355 ? 4.97936 19.48415 -6.07580 1.000 16.17877 354 ARG A C 1
ATOM 2676 O O . ARG A 1 355 ? 5.55745 19.70389 -5.00089 1.000 17.67552 354 ARG A O 1
ATOM 2684 N N . ALA A 1 356 ? 3.65199 19.39056 -6.16744 1.000 15.48732 355 ALA A N 1
ATOM 2685 C CA . ALA A 1 356 ? 2.80902 19.60107 -4.99254 1.000 17.63813 355 ALA A CA 1
ATOM 2686 C C . ALA A 1 356 ? 2.90546 18.44492 -4.00151 1.000 21.47346 355 ALA A C 1
ATOM 2687 O O . ALA A 1 356 ? 2.94956 18.66996 -2.78310 1.000 15.78219 355 ALA A O 1
ATOM 2689 N N . THR A 1 357 ? 2.92032 17.19696 -4.49568 1.000 17.58768 356 THR A N 1
ATOM 2690 C CA . THR A 1 357 ? 3.02337 16.05011 -3.59736 1.000 18.99949 356 THR A CA 1
ATOM 2691 C C . THR A 1 357 ? 4.46023 15.72226 -3.19436 1.000 17.98861 356 THR A C 1
ATOM 2692 O O . THR A 1 357 ? 4.65947 14.99341 -2.21028 1.000 16.73293 356 THR A O 1
ATOM 2696 N N . HIS A 1 358 ? 5.46124 16.26602 -3.88071 1.000 15.92665 357 HIS A N 1
ATOM 2697 C CA . HIS A 1 358 ? 6.86422 16.10420 -3.49392 1.000 19.11091 357 HIS A CA 1
ATOM 2698 C C . HIS A 1 358 ? 7.54070 17.46573 -3.42722 1.000 16.54847 357 HIS A C 1
ATOM 2699 O O . HIS A 1 358 ? 8.46527 17.75718 -4.19568 1.000 18.59840 357 HIS A O 1
ATOM 2706 N N . PRO A 1 359 ? 7.14446 18.30203 -2.45918 1.000 19.24865 358 PRO A N 1
ATOM 2707 C CA . PRO A 1 359 ? 7.56568 19.71626 -2.48748 1.000 21.22957 358 PRO A CA 1
ATOM 2708 C C . PRO A 1 359 ? 9.04949 19.93958 -2.22783 1.000 25.96032 358 PRO A C 1
ATOM 2709 O O . PRO A 1 359 ? 9.54768 21.02892 -2.54409 1.000 23.70103 358 PRO A O 1
ATOM 2713 N N . THR A 1 360 ? 9.77971 18.96133 -1.68226 1.000 19.54280 359 THR A N 1
ATOM 2714 C CA . THR A 1 360 ? 11.21925 19.11276 -1.49170 1.000 22.93784 359 THR A CA 1
ATOM 2715 C C . THR A 1 360 ? 12.04442 18.44480 -2.59078 1.000 26.12883 359 THR A C 1
ATOM 2716 O O . THR A 1 360 ? 13.27721 18.52979 -2.55975 1.000 26.07436 359 THR A O 1
ATOM 2720 N N . ALA A 1 361 ? 11.39715 17.80998 -3.56835 1.000 22.78364 360 ALA A N 1
ATOM 2721 C CA . ALA A 1 361 ? 12.10669 17.13323 -4.64897 1.000 18.61100 360 ALA A CA 1
ATOM 2722 C C . ALA A 1 361 ? 12.69235 18.12193 -5.65374 1.000 22.48207 360 ALA A C 1
ATOM 2723 O O . ALA A 1 361 ? 12.05489 19.10925 -6.02584 1.000 21.08098 360 ALA A O 1
ATOM 2725 N N . SER A 1 362 ? 13.89663 17.82333 -6.13094 1.000 19.50070 361 SER A N 1
ATOM 2726 C CA . SER A 1 362 ? 14.52497 18.60521 -7.18553 1.000 19.20068 361 SER A CA 1
ATOM 2727 C C . SER A 1 362 ? 13.82850 18.33740 -8.52325 1.000 19.77634 361 SER A C 1
ATOM 2728 O O . SER A 1 362 ? 13.04673 17.39013 -8.64471 1.000 16.58847 361 SER A O 1
ATOM 2731 N N . PRO A 1 363 ? 14.08996 19.16449 -9.55098 1.000 19.13229 362 PRO A N 1
ATOM 2732 C CA . PRO A 1 363 ? 13.54686 18.85939 -10.88919 1.000 18.36558 362 PRO A CA 1
ATOM 2733 C C . PRO A 1 363 ? 13.88740 17.46247 -11.38144 1.000 16.20495 362 PRO A C 1
ATOM 2734 O O . PRO A 1 363 ? 13.05139 16.80585 -12.01595 1.000 17.18663 362 PRO A O 1
ATOM 2738 N N . TRP A 1 364 ? 15.11382 17.00309 -11.13413 1.000 16.80549 363 TRP A N 1
ATOM 2739 C CA . TRP A 1 364 ? 15.49242 15.65957 -11.55576 1.000 17.91384 363 TRP A CA 1
ATOM 2740 C C . TRP A 1 364 ? 14.66872 14.60527 -10.82665 1.000 17.05729 363 TRP A C 1
ATOM 2741 O O . TRP A 1 364 ? 14.23303 13.61559 -11.43264 1.000 18.04550 363 TRP A O 1
ATOM 2752 N N . GLU A 1 365 ? 14.47253 14.78222 -9.51889 1.000 18.51161 364 GLU A N 1
ATOM 2753 C CA . GLU A 1 365 ? 13.70883 13.79819 -8.75247 1.000 17.32923 364 GLU A CA 1
ATOM 2754 C C . GLU A 1 365 ? 12.24635 13.79251 -9.18077 1.000 16.69162 364 GLU A C 1
ATOM 2755 O O . GLU A 1 365 ? 11.63370 12.72888 -9.32142 1.000 12.30226 364 GLU A O 1
ATOM 2761 N N . VAL A 1 366 ? 11.66331 14.97496 -9.39474 1.000 14.90222 365 VAL A N 1
ATOM 2762 C CA . VAL A 1 366 ? 10.29694 15.05032 -9.91435 1.000 13.51403 365 VAL A CA 1
ATOM 2763 C C . VAL A 1 366 ? 10.20307 14.34542 -11.26684 1.000 13.39169 365 VAL A C 1
ATOM 2764 O O . VAL A 1 366 ? 9.32031 13.50147 -11.48941 1.000 14.61657 365 VAL A O 1
ATOM 2768 N N . ASP A 1 367 ? 11.13609 14.64496 -12.17478 1.000 12.86272 366 ASP A N 1
ATOM 2769 C CA . ASP A 1 367 ? 11.10456 14.01189 -13.49576 1.000 15.75691 366 ASP A CA 1
ATOM 2770 C C . ASP A 1 367 ? 11.24357 12.50370 -13.38156 1.000 16.50001 366 ASP A C 1
ATOM 2771 O O . ASP A 1 367 ? 10.59494 11.74792 -14.12125 1.000 13.56944 366 ASP A O 1
ATOM 2776 N N . ALA A 1 368 ? 12.07649 12.04755 -12.44275 1.000 15.30936 367 ALA A N 1
ATOM 2777 C CA . ALA A 1 368 ? 12.28890 10.61327 -12.26715 1.000 14.43667 367 ALA A CA 1
ATOM 2778 C C . ALA A 1 368 ? 11.03129 9.90514 -11.77410 1.000 14.40849 367 ALA A C 1
ATOM 2779 O O . ALA A 1 368 ? 10.73507 8.78797 -12.21900 1.000 16.09301 367 ALA A O 1
ATOM 2781 N N . LEU A 1 369 ? 10.27776 10.52542 -10.85747 1.000 12.29025 368 LEU A N 1
ATOM 2782 C CA . LEU A 1 369 ? 9.04388 9.89791 -10.37842 1.000 13.06762 368 LEU A CA 1
ATOM 2783 C C . LEU A 1 369 ? 8.00214 9.79819 -11.49036 1.000 13.67169 368 LEU A C 1
ATOM 2784 O O . LEU A 1 369 ? 7.32906 8.76935 -11.63429 1.000 13.41353 368 LEU A O 1
ATOM 2789 N N . ILE A 1 370 ? 7.85231 10.86639 -12.27730 1.000 12.45566 369 ILE A N 1
ATOM 2790 C CA . ILE A 1 370 ? 6.91867 10.86751 -13.40478 1.000 12.13533 369 ILE A CA 1
ATOM 2791 C C . ILE A 1 370 ? 7.27762 9.77836 -14.40896 1.000 12.50500 369 ILE A C 1
ATOM 2792 O O . ILE A 1 370 ? 6.40758 9.03344 -14.87976 1.000 12.42111 369 ILE A O 1
ATOM 2797 N N . ARG A 1 371 ? 8.55815 9.68560 -14.77594 1.000 11.45097 370 ARG A N 1
ATOM 2798 C CA . ARG A 1 371 ? 8.95850 8.72361 -15.80117 1.000 13.91077 370 ARG A CA 1
ATOM 2799 C C . ARG A 1 371 ? 9.00794 7.28643 -15.29612 1.000 16.34287 370 ARG A C 1
ATOM 2800 O O . ARG A 1 371 ? 9.05709 6.35404 -16.11021 1.000 15.52794 370 ARG A O 1
ATOM 2808 N N . SER A 1 372 ? 9.01027 7.08593 -13.98143 1.000 14.43508 371 SER A N 1
ATOM 2809 C CA . SER A 1 372 ? 8.83043 5.74907 -13.43172 1.000 10.76630 371 SER A CA 1
ATOM 2810 C C . SER A 1 372 ? 7.35464 5.38590 -13.34768 1.000 12.57726 371 SER A C 1
ATOM 2811 O O . SER A 1 372 ? 6.97218 4.23855 -13.61692 1.000 15.50509 371 SER A O 1
ATOM 2814 N N . ASP A 1 373 ? 6.50978 6.35581 -12.98182 1.000 13.39818 372 ASP A N 1
ATOM 2815 C CA . ASP A 1 373 ? 5.07624 6.10035 -12.89621 1.000 14.48636 372 ASP A CA 1
ATOM 2816 C C . ASP A 1 373 ? 4.46072 5.87304 -14.26767 1.000 13.16406 372 ASP A C 1
ATOM 2817 O O . ASP A 1 373 ? 3.55373 5.04851 -14.41673 1.000 13.95387 372 ASP A O 1
ATOM 2822 N N . TRP A 1 374 ? 4.90700 6.61767 -15.27183 1.000 14.36271 373 TRP A N 1
ATOM 2823 C CA . TRP A 1 374 ? 4.34080 6.45918 -16.60517 1.000 14.81521 373 TRP A CA 1
ATOM 2824 C C . TRP A 1 374 ? 5.37939 5.85517 -17.53463 1.000 15.60437 373 TRP A C 1
ATOM 2825 O O . TRP A 1 374 ? 6.35837 6.54034 -17.87579 1.000 16.51009 373 TRP A O 1
ATOM 2836 N N . PRO A 1 375 ? 5.19331 4.61132 -18.02547 1.000 15.41337 374 PRO A N 1
ATOM 2837 C CA . PRO A 1 375 ? 4.02011 3.78648 -17.72583 1.000 13.60264 374 PRO A CA 1
ATOM 2838 C C . PRO A 1 375 ? 4.23560 2.70270 -16.66502 1.000 13.98669 374 PRO A C 1
ATOM 2839 O O . PRO A 1 375 ? 3.25390 2.04006 -16.33288 1.000 13.63655 374 PRO A O 1
ATOM 2843 N N . THR A 1 376 ? 5.46185 2.50464 -16.16372 1.000 12.01341 375 THR A N 1
ATOM 2844 C CA . THR A 1 376 ? 5.74674 1.27936 -15.40954 1.000 16.16013 375 THR A CA 1
ATOM 2845 C C . THR A 1 376 ? 4.82685 1.11323 -14.20559 1.000 13.99666 375 THR A C 1
ATOM 2846 O O . THR A 1 376 ? 4.14313 0.08927 -14.08161 1.000 12.70357 375 THR A O 1
ATOM 2850 N N . ARG A 1 377 ? 4.78834 2.09429 -13.29196 1.000 12.02133 376 ARG A N 1
ATOM 2851 C CA . ARG A 1 377 ? 4.02500 1.84963 -12.06459 1.000 12.41884 376 ARG A CA 1
ATOM 2852 C C . ARG A 1 377 ? 2.52089 1.88357 -12.32163 1.000 11.57679 376 ARG A C 1
ATOM 2853 O O . ARG A 1 377 ? 1.77071 1.10784 -11.71848 1.000 13.25551 376 ARG A O 1
ATOM 2861 N N . LEU A 1 378 ? 2.05105 2.77072 -13.20902 1.000 11.74137 377 LEU A N 1
ATOM 2862 C CA . LEU A 1 378 ? 0.63624 2.73427 -13.57400 1.000 15.21418 377 LEU A CA 1
ATOM 2863 C C . LEU A 1 378 ? 0.25041 1.38894 -14.19485 1.000 14.54304 377 LEU A C 1
ATOM 2864 O O . LEU A 1 378 ? -0.79998 0.82235 -13.86119 1.000 16.46828 377 LEU A O 1
ATOM 2869 N N . PHE A 1 379 ? 1.06779 0.87913 -15.12691 1.000 12.06039 378 PHE A N 1
ATOM 2870 C CA . PHE A 1 379 ? 0.77027 -0.41830 -15.74599 1.000 11.97993 378 PHE A CA 1
ATOM 2871 C C . PHE A 1 379 ? 0.86569 -1.54507 -14.72686 1.000 15.49128 378 PHE A C 1
ATOM 2872 O O . PHE A 1 379 ? 0.11061 -2.52039 -14.80080 1.000 14.29668 378 PHE A O 1
ATOM 2880 N N . THR A 1 380 ? 1.82213 -1.44197 -13.80196 1.000 11.56518 379 THR A N 1
ATOM 2881 C CA . THR A 1 380 ? 1.96933 -2.43350 -12.74037 1.000 14.03040 379 THR A CA 1
ATOM 2882 C C . THR A 1 380 ? 0.70746 -2.49201 -11.89158 1.000 15.16845 379 THR A C 1
ATOM 2883 O O . THR A 1 380 ? 0.17455 -3.57302 -11.61492 1.000 13.62459 379 THR A O 1
ATOM 2887 N N . GLN A 1 381 ? 0.18464 -1.32186 -11.51747 1.000 14.65992 380 GLN A N 1
ATOM 2888 C CA . GLN A 1 381 ? -1.04608 -1.27602 -10.73586 1.000 15.46639 380 GLN A CA 1
ATOM 2889 C C . GLN A 1 381 ? -2.22883 -1.81826 -11.52811 1.000 14.61032 380 GLN A C 1
ATOM 2890 O O . GLN A 1 381 ? -3.09662 -2.50291 -10.96543 1.000 18.07898 380 GLN A O 1
ATOM 2896 N N . ARG A 1 382 ? -2.28521 -1.51535 -12.83152 1.000 17.09259 381 ARG A N 1
ATOM 2897 C CA . ARG A 1 382 ? -3.37799 -2.00321 -13.66902 1.000 14.84571 381 ARG A CA 1
ATOM 2898 C C . ARG A 1 382 ? -3.41958 -3.52668 -13.70499 1.000 19.68585 381 ARG A C 1
ATOM 2899 O O . ARG A 1 382 ? -4.49546 -4.12675 -13.59799 1.000 16.02663 381 ARG A O 1
ATOM 2907 N N . ILE A 1 383 ? -2.26082 -4.17149 -13.86553 1.000 14.38661 382 ILE A N 1
ATOM 2908 C CA . ILE A 1 383 ? -2.23081 -5.63093 -13.88589 1.000 13.49534 382 ILE A CA 1
ATOM 2909 C C . ILE A 1 383 ? -2.72487 -6.18213 -12.55878 1.000 14.48093 382 ILE A C 1
ATOM 2910 O O . ILE A 1 383 ? -3.54958 -7.10167 -12.51219 1.000 15.23318 382 ILE A O 1
ATOM 2915 N N . ALA A 1 384 ? -2.24218 -5.60729 -11.45709 1.000 12.62077 383 ALA A N 1
ATOM 2916 C CA . ALA A 1 384 ? -2.62825 -6.11049 -10.14306 1.000 14.66430 383 ALA A CA 1
ATOM 2917 C C . ALA A 1 384 ? -4.12210 -5.91885 -9.91041 1.000 16.43683 383 ALA A C 1
ATOM 2918 O O . ALA A 1 384 ? -4.79912 -6.82194 -9.40304 1.000 14.86846 383 ALA A O 1
ATOM 2920 N N . ASP A 1 385 ? -4.65398 -4.74601 -10.28942 1.000 16.90210 384 ASP A N 1
ATOM 2921 C CA . ASP A 1 385 ? -6.08875 -4.48860 -10.16040 1.000 16.63002 384 ASP A CA 1
ATOM 2922 C C . ASP A 1 385 ? -6.90474 -5.49482 -10.95583 1.000 16.96167 384 ASP A C 1
ATOM 2923 O O . ASP A 1 385 ? -7.94338 -5.97599 -10.48624 1.000 18.19718 384 ASP A O 1
ATOM 2928 N N . GLU A 1 386 ? -6.46227 -5.81408 -12.17691 1.000 16.39154 385 GLU A N 1
ATOM 2929 C CA . GLU A 1 386 ? -7.25247 -6.69475 -13.01946 1.000 15.27952 385 GLU A CA 1
ATOM 2930 C C . GLU A 1 386 ? -7.17319 -8.13191 -12.52897 1.000 18.51780 385 GLU A C 1
ATOM 2931 O O . GLU A 1 386 ? -8.16305 -8.85912 -12.59959 1.000 16.41769 385 GLU A O 1
ATOM 2937 N N . GLN A 1 387 ? -6.02317 -8.54283 -11.98525 1.000 15.15069 386 GLN A N 1
ATOM 2938 C CA . GLN A 1 387 ? -5.91325 -9.89730 -11.45488 1.000 14.58965 386 GLN A CA 1
ATOM 2939 C C . GLN A 1 387 ? -6.74808 -10.07710 -10.18993 1.000 14.88949 386 GLN A C 1
ATOM 2940 O O . GLN A 1 387 ? -7.42642 -11.09864 -10.04085 1.000 17.98317 386 GLN A O 1
ATOM 2946 N N . VAL A 1 388 ? -6.73350 -9.10558 -9.26663 1.000 18.73432 387 VAL A N 1
ATOM 2947 C CA . VAL A 1 388 ? -7.50836 -9.32070 -8.04005 1.000 19.91951 387 VAL A CA 1
ATOM 2948 C C . VAL A 1 388 ? -9.00320 -9.31850 -8.32727 1.000 17.71622 387 VAL A C 1
ATOM 2949 O O . VAL A 1 388 ? -9.77979 -9.91856 -7.57221 1.000 22.37550 387 VAL A O 1
ATOM 2953 N N . LYS A 1 389 ? -9.41862 -8.68696 -9.42322 1.000 22.55298 388 LYS A N 1
ATOM 2954 C CA . LYS A 1 389 ? -10.81665 -8.70094 -9.83545 1.000 22.55753 388 LYS A CA 1
ATOM 2955 C C . LYS A 1 389 ? -11.30044 -10.09296 -10.23898 1.000 27.18897 388 LYS A C 1
ATOM 2956 O O . LYS A 1 389 ? -12.51355 -10.33550 -10.24743 1.000 27.99901 388 LYS A O 1
ATOM 2962 N N . LEU A 1 390 ? -10.38908 -11.02053 -10.55784 1.000 22.34944 389 LEU A N 1
ATOM 2963 C CA . LEU A 1 390 ? -10.79638 -12.39293 -10.84577 1.000 20.61881 389 LEU A CA 1
ATOM 2964 C C . LEU A 1 390 ? -11.29308 -13.12574 -9.60523 1.000 21.45150 389 LEU A C 1
ATOM 2965 O O . LEU A 1 390 ? -11.92507 -14.17737 -9.73380 1.000 24.03426 389 LEU A O 1
ATOM 2970 N N . GLY A 1 391 ? -10.98702 -12.62792 -8.41661 1.000 18.53270 390 GLY A N 1
ATOM 2971 C CA . GLY A 1 391 ? -11.47914 -13.25176 -7.20431 1.000 27.98241 390 GLY A CA 1
ATOM 2972 C C . GLY A 1 391 ? -10.90412 -14.62151 -6.93667 1.000 22.50846 390 GLY A C 1
ATOM 2973 O O . GLY A 1 391 ? -11.55687 -15.44477 -6.28914 1.000 26.15045 390 GLY A O 1
ATOM 2974 N N . GLY A 1 392 ? -9.69090 -14.88507 -7.41150 1.000 19.15799 391 GLY A N 1
ATOM 2975 C CA . GLY A 1 392 ? -9.06503 -16.17832 -7.23217 1.000 19.76881 391 GLY A CA 1
ATOM 2976 C C . GLY A 1 392 ? -7.85174 -16.09970 -6.33052 1.000 23.12696 391 GLY A C 1
ATOM 2977 O O . GLY A 1 392 ? -7.95347 -15.70797 -5.15942 1.000 19.52453 391 GLY A O 1
ATOM 2978 N N . ALA A 1 393 ? -6.69036 -16.46447 -6.86830 1.000 20.12308 392 ALA A N 1
ATOM 2979 C CA . ALA A 1 393 ? -5.48937 -16.53460 -6.05753 1.000 19.98956 392 ALA A CA 1
ATOM 2980 C C . ALA A 1 393 ? -5.04884 -15.13294 -5.62980 1.000 18.97444 392 ALA A C 1
ATOM 2981 O O . ALA A 1 393 ? -5.36203 -14.13767 -6.29449 1.000 19.35386 392 ALA A O 1
ATOM 2983 N N . PRO A 1 394 ? -4.31697 -15.02808 -4.52307 1.000 14.35982 393 PRO A N 1
ATOM 2984 C CA . PRO A 1 394 ? -3.89856 -13.70610 -4.05186 1.000 14.62512 393 PRO A CA 1
ATOM 2985 C C . PRO A 1 394 ? -2.83805 -13.08758 -4.94511 1.000 17.25157 393 PRO A C 1
ATOM 2986 O O . PRO A 1 394 ? -2.12655 -13.76306 -5.69718 1.000 15.96309 393 PRO A O 1
ATOM 2990 N N . VAL A 1 395 ? -2.75646 -11.76665 -4.82636 1.000 12.93830 394 VAL A N 1
ATOM 2991 C CA . VAL A 1 395 ? -1.76351 -10.92792 -5.48232 1.000 14.48701 394 VAL A CA 1
ATOM 2992 C C . VAL A 1 395 ? -0.97018 -10.21603 -4.39068 1.000 16.96176 394 VAL A C 1
ATOM 2993 O O . VAL A 1 395 ? -1.55361 -9.70564 -3.42361 1.000 12.71577 394 VAL A O 1
ATOM 2997 N N . TRP A 1 396 ? 0.35517 -10.19081 -4.53179 1.000 14.68342 395 TRP A N 1
ATOM 2998 C CA . TRP A 1 396 ? 1.21997 -9.47336 -3.59578 1.000 13.40547 395 TRP A CA 1
ATOM 2999 C C . TRP A 1 396 ? 1.95149 -8.38087 -4.36270 1.000 13.54192 395 TRP A C 1
ATOM 3000 O O . TRP A 1 396 ? 2.65481 -8.67610 -5.33606 1.000 12.96187 395 TRP A O 1
ATOM 3011 N N . MET A 1 397 ? 1.73801 -7.12411 -3.94271 1.000 11.70907 396 MET A N 1
ATOM 3012 C CA . MET A 1 397 ? 2.35032 -5.90757 -4.48665 1.000 12.93261 396 MET A CA 1
ATOM 3013 C C . MET A 1 397 ? 3.51141 -5.35898 -3.67332 1.000 12.46513 396 MET A C 1
ATOM 3014 O O . MET A 1 397 ? 3.41112 -5.23270 -2.45467 1.000 11.10304 396 MET A O 1
ATOM 3019 N N . TYR A 1 398 ? 4.58168 -4.95546 -4.36484 1.000 9.68657 397 TYR A N 1
ATOM 3020 C CA . TYR A 1 398 ? 5.69122 -4.28453 -3.70030 1.000 11.860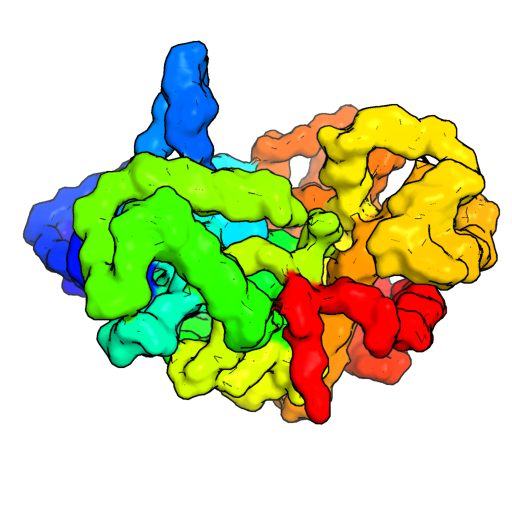15 397 TYR A CA 1
ATOM 3021 C C . TYR A 1 398 ? 6.15303 -3.06037 -4.49703 1.000 11.83492 397 TYR A C 1
ATOM 3022 O O . TYR A 1 398 ? 5.85937 -2.88775 -5.68991 1.000 11.55633 397 TYR A O 1
ATOM 3031 N N . ARG A 1 399 ? 6.88327 -2.19196 -3.81171 1.000 12.42291 398 ARG A N 1
ATOM 3032 C CA . ARG A 1 399 ? 7.67405 -1.16100 -4.47494 1.000 10.60457 398 ARG A CA 1
ATOM 3033 C C . ARG A 1 399 ? 9.05883 -1.19034 -3.84983 1.000 11.65747 398 ARG A C 1
ATOM 3034 O O . ARG A 1 399 ? 9.17860 -1.22023 -2.62178 1.000 12.36854 398 ARG A O 1
ATOM 3042 N N . MET A 1 400 ? 10.09764 -1.18569 -4.69573 1.000 10.29587 399 MET A N 1
ATOM 3043 C CA . MET A 1 400 ? 11.49386 -1.27821 -4.25912 1.000 12.17829 399 MET A CA 1
ATOM 3044 C C . MET A 1 400 ? 12.09252 0.12137 -4.13859 1.000 14.35137 399 MET A C 1
ATOM 3045 O O . MET A 1 400 ? 12.30940 0.79747 -5.14864 1.000 12.60471 399 MET A O 1
ATOM 3050 N N . ASP A 1 401 ? 12.31909 0.56367 -2.88997 1.000 11.26289 400 ASP A N 1
ATOM 3051 C CA . ASP A 1 401 ? 12.69314 1.93971 -2.56910 1.000 13.49253 400 ASP A CA 1
ATOM 3052 C C . ASP A 1 401 ? 14.14041 2.10525 -2.12977 1.000 16.46438 400 ASP A C 1
ATOM 3053 O O . ASP A 1 401 ? 14.55529 3.24100 -1.86295 1.000 14.96628 400 ASP A O 1
ATOM 3058 N N . TRP A 1 402 ? 14.91026 1.02186 -2.01124 1.000 15.46874 401 TRP A N 1
ATOM 3059 C CA . TRP A 1 402 ? 16.32287 1.15722 -1.65881 1.000 17.98012 401 TRP A CA 1
ATOM 3060 C C . TRP A 1 402 ? 17.05084 1.98501 -2.71834 1.000 14.13243 401 TRP A C 1
ATOM 3061 O O . TRP A 1 402 ? 16.78960 1.84320 -3.91354 1.000 15.19026 401 TRP A O 1
ATOM 3072 N N . GLN A 1 403 ? 17.97207 2.85293 -2.28212 1.000 14.26346 402 GLN A N 1
ATOM 3073 C CA . GLN A 1 403 ? 18.69763 3.72654 -3.20456 1.000 15.18947 402 GLN A CA 1
ATOM 3074 C C . GLN A 1 403 ? 20.19035 3.41600 -3.21291 1.000 14.49394 402 GLN A C 1
ATOM 3075 O O . GLN A 1 403 ? 20.81806 3.32207 -2.14688 1.000 15.40938 402 GLN A O 1
ATOM 3081 N N . THR A 1 404 ? 20.75906 3.31627 -4.40798 1.000 13.64657 403 THR A N 1
ATOM 3082 C CA . THR A 1 404 ? 22.20427 3.30677 -4.57326 1.000 15.63736 403 THR A CA 1
ATOM 3083 C C . THR A 1 404 ? 22.72411 4.73451 -4.49395 1.000 15.87423 403 THR A C 1
ATOM 3084 O O . THR A 1 404 ? 21.99797 5.68893 -4.77927 1.000 19.01220 403 THR A O 1
ATOM 3088 N N . THR A 1 405 ? 23.98645 4.88594 -4.09576 1.000 17.21918 404 THR A N 1
ATOM 3089 C CA . THR A 1 405 ? 24.59443 6.22065 -4.09751 1.000 19.28057 404 THR A CA 1
ATOM 3090 C C . THR A 1 405 ? 25.26800 6.54903 -5.42630 1.000 20.83526 404 THR A C 1
ATOM 3091 O O . THR A 1 405 ? 25.89051 7.61327 -5.54546 1.000 20.83480 404 THR A O 1
ATOM 3095 N N . ALA A 1 406 ? 25.12127 5.68105 -6.42776 1.000 21.88224 405 ALA A N 1
ATOM 3096 C CA . ALA A 1 406 ? 25.84999 5.79925 -7.68395 1.000 23.13428 405 ALA A CA 1
ATOM 3097 C C . ALA A 1 406 ? 25.58391 7.13349 -8.36976 1.000 27.44217 405 ALA A C 1
ATOM 3098 O O . ALA A 1 406 ? 24.48585 7.69595 -8.29255 1.000 20.43573 405 ALA A O 1
ATOM 3100 N N . ARG A 1 407 ? 26.61532 7.62072 -9.06026 1.000 25.60908 406 ARG A N 1
ATOM 3101 C CA . ARG A 1 407 ? 26.54523 8.83479 -9.86534 1.000 28.30119 406 ARG A CA 1
ATOM 3102 C C . ARG A 1 407 ? 25.97771 9.99136 -9.05700 1.000 27.73447 406 ARG A C 1
ATOM 3103 O O . ARG A 1 407 ? 25.02592 10.66518 -9.45837 1.000 29.38763 406 ARG A O 1
ATOM 3111 N N . ASP A 1 408 ? 26.55664 10.18658 -7.87322 1.000 28.96257 407 ASP A N 1
ATOM 3112 C CA . ASP A 1 408 ? 26.29957 11.36164 -7.05602 1.000 27.68065 407 ASP A CA 1
ATOM 3113 C C . ASP A 1 408 ? 24.83637 11.44430 -6.62834 1.000 32.52841 407 ASP A C 1
ATOM 3114 O O . ASP A 1 408 ? 24.26855 12.53369 -6.51655 1.000 28.88579 407 ASP A O 1
ATOM 3119 N N . GLY A 1 409 ? 24.20670 10.29617 -6.38567 1.000 23.17907 408 GLY A N 1
ATOM 3120 C CA . GLY A 1 409 ? 22.81757 10.27054 -5.96788 1.000 21.29382 408 GLY A CA 1
ATOM 3121 C C . GLY A 1 409 ? 21.79218 10.36530 -7.08508 1.000 20.68532 408 GLY A C 1
ATOM 3122 O O . GLY A 1 409 ? 20.59015 10.37357 -6.79224 1.000 20.36705 408 GLY A O 1
ATOM 3123 N N . LEU A 1 410 ? 22.21431 10.41444 -8.35845 1.000 17.38615 409 LEU A N 1
ATOM 3124 C CA . LEU A 1 410 ? 21.25249 10.65834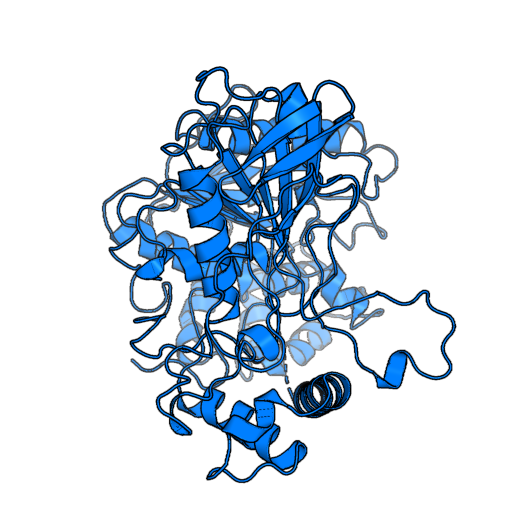 -9.42971 1.000 18.81208 409 LEU A CA 1
ATOM 3125 C C . LEU A 1 410 ? 20.43417 9.42120 -9.79243 1.000 20.22455 409 LEU A C 1
ATOM 3126 O O . LEU A 1 410 ? 19.30514 9.55822 -10.28341 1.000 20.99191 409 LEU A O 1
ATOM 3131 N N . LEU A 1 411 ? 20.95903 8.21854 -9.55769 1.000 15.67220 410 LEU A N 1
ATOM 3132 C CA . LEU A 1 411 ? 20.24731 7.02949 -10.02763 1.000 12.95374 410 LEU A CA 1
ATOM 3133 C C . LEU A 1 411 ? 19.12507 6.59644 -9.08645 1.000 14.89629 410 LEU A C 1
ATOM 3134 O O . LEU A 1 411 ? 18.08845 6.10524 -9.55313 1.000 12.80888 410 LEU A O 1
ATOM 3139 N N . MET A 1 412 ? 19.31372 6.75503 -7.77121 1.000 15.13421 411 MET A N 1
ATOM 3140 C CA . MET A 1 412 ? 18.29477 6.42856 -6.77094 1.000 15.05169 411 MET A CA 1
ATOM 3141 C C . MET A 1 412 ? 17.90159 4.94845 -6.82708 1.000 14.42851 411 MET A C 1
ATOM 3142 O O . MET A 1 412 ? 18.68748 4.11003 -6.38973 1.000 15.20560 411 MET A O 1
ATOM 3147 N N . SER A 1 413 ? 16.71155 4.60275 -7.33388 1.000 11.73174 412 SER A N 1
ATOM 3148 C CA . SER A 1 413 ? 16.24283 3.21234 -7.39160 1.000 13.81220 412 SER A CA 1
ATOM 3149 C C . SER A 1 413 ? 15.96526 2.79603 -8.83756 1.000 12.75828 412 SER A C 1
ATOM 3150 O O . SER A 1 413 ? 14.79969 2.63675 -9.23441 1.000 11.60940 412 SER A O 1
ATOM 3153 N N . PRO A 1 414 ? 17.00938 2.58267 -9.64071 1.000 12.52228 413 PRO A N 1
ATOM 3154 C CA . PRO A 1 414 ? 16.81374 2.33537 -11.07396 1.000 13.74924 413 PRO A CA 1
ATOM 3155 C C . PRO A 1 414 ? 16.44521 0.89640 -11.40370 1.000 16.25314 413 PRO A C 1
ATOM 3156 O O . PRO A 1 414 ? 16.70810 -0.04447 -10.65574 1.000 14.91097 413 PRO A O 1
ATOM 3160 N N . HIS A 1 415 ? 15.82115 0.76889 -12.56956 1.000 16.45825 414 HIS A N 1
ATOM 3161 C CA . HIS A 1 415 ? 15.53164 -0.47819 -13.24352 1.000 16.18348 414 HIS A CA 1
ATOM 3162 C C . HIS A 1 415 ? 16.68526 -1.46734 -13.11427 1.000 13.66564 414 HIS A C 1
ATOM 3163 O O . HIS A 1 415 ? 17.84570 -1.11247 -13.34034 1.000 16.72069 414 HIS A O 1
ATOM 3170 N N . ALA A 1 416 ? 16.35494 -2.70202 -12.73670 1.000 14.60447 415 ALA A N 1
ATOM 3171 C CA . ALA A 1 416 ? 17.21826 -3.89309 -12.70609 1.000 15.29641 415 ALA A CA 1
ATOM 3172 C C . ALA A 1 416 ? 18.19768 -3.90873 -11.53708 1.000 15.18118 415 ALA A C 1
ATOM 3173 O O . ALA A 1 416 ? 18.90780 -4.90959 -11.35764 1.000 13.94572 415 ALA A O 1
ATOM 3175 N N . ILE A 1 417 ? 18.26108 -2.85286 -10.72864 1.000 15.00842 416 ILE A N 1
ATOM 3176 C CA . ILE A 1 417 ? 19.18967 -2.84637 -9.61159 1.000 16.48195 416 ILE A CA 1
ATOM 3177 C C . ILE A 1 417 ? 18.87950 -3.94049 -8.60529 1.000 15.16228 416 ILE A C 1
ATOM 3178 O O . ILE A 1 417 ? 19.76424 -4.33730 -7.83615 1.000 16.37616 416 ILE A O 1
ATOM 3183 N N . ASP A 1 418 ? 17.65907 -4.48241 -8.62088 1.000 11.38342 417 ASP A N 1
ATOM 3184 C CA . ASP A 1 418 ? 17.26751 -5.50939 -7.66416 1.000 12.37812 417 ASP A CA 1
ATOM 3185 C C . ASP A 1 418 ? 17.35278 -6.93088 -8.21471 1.000 12.52288 417 ASP A C 1
ATOM 3186 O O . ASP A 1 418 ? 16.98858 -7.87075 -7.49620 1.000 14.50099 417 ASP A O 1
ATOM 3191 N N . ILE A 1 419 ? 17.84192 -7.13816 -9.45352 1.000 11.29017 418 ILE A N 1
ATOM 3192 C CA . ILE A 1 419 ? 18.06904 -8.51331 -9.92029 1.000 10.34011 418 ILE A CA 1
ATOM 3193 C C . ILE A 1 419 ? 19.01453 -9.27683 -8.99758 1.000 10.41287 418 ILE A C 1
ATOM 3194 O O . ILE A 1 419 ? 18.68497 -10.41313 -8.61806 1.000 11.24069 418 ILE A O 1
ATOM 3199 N N . PRO A 1 420 ? 20.17939 -8.74534 -8.61403 1.000 12.65298 419 PRO A N 1
ATOM 3200 C CA . PRO A 1 420 ? 21.04978 -9.48794 -7.68022 1.000 10.35227 419 PRO A CA 1
ATOM 3201 C C . PRO A 1 420 ? 20.42310 -9.72795 -6.32220 1.000 11.81717 419 PRO A C 1
ATOM 3202 O O . PRO A 1 420 ? 20.78294 -10.71543 -5.65478 1.000 11.53711 419 PRO A O 1
ATOM 3206 N N . PHE A 1 421 ? 19.49758 -8.86419 -5.89109 1.000 11.30662 420 PHE A N 1
ATOM 3207 C CA . PHE A 1 421 ? 18.80419 -9.11035 -4.62375 1.000 12.35210 420 PHE A CA 1
ATOM 3208 C C . PHE A 1 421 ? 17.90560 -10.34033 -4.71633 1.000 12.80315 420 PHE A C 1
ATOM 3209 O O . PHE A 1 421 ? 17.87691 -11.16547 -3.79546 1.000 12.63014 420 PHE A O 1
ATOM 3217 N N . VAL A 1 422 ? 17.13782 -10.47419 -5.79868 1.000 12.05209 421 VAL A N 1
ATOM 3218 C CA . VAL A 1 422 ? 16.20337 -11.59430 -5.85015 1.000 11.47896 421 VAL A CA 1
ATOM 3219 C C . VAL A 1 422 ? 16.91826 -12.88353 -6.21298 1.000 11.41652 421 VAL A C 1
ATOM 3220 O O . VAL A 1 422 ? 16.49573 -13.96195 -5.77830 1.000 14.53361 421 VAL A O 1
ATOM 3224 N N . LEU A 1 423 ? 18.00413 -12.81649 -6.99449 1.000 10.98292 422 LEU A N 1
ATOM 3225 C CA . LEU A 1 423 ? 18.66369 -14.04101 -7.45596 1.000 11.70784 422 LEU A CA 1
ATOM 3226 C C . LEU A 1 423 ? 19.82416 -14.48626 -6.57498 1.000 15.08382 422 LEU A C 1
ATOM 3227 O O . LEU A 1 423 ? 20.42870 -15.52027 -6.86951 1.000 13.14031 422 LEU A O 1
ATOM 3232 N N . ASP A 1 424 ? 20.15163 -13.74384 -5.51612 1.000 15.12928 423 ASP A N 1
ATOM 3233 C CA . ASP A 1 424 ? 21.28562 -14.06183 -4.63580 1.000 12.35023 423 ASP A CA 1
ATOM 3234 C C . ASP A 1 424 ? 22.60754 -14.00865 -5.41821 1.000 14.60116 423 ASP A C 1
ATOM 3235 O O . ASP A 1 424 ? 23.43786 -14.91468 -5.34009 1.000 18.67036 423 ASP A O 1
ATOM 3240 N N . THR A 1 425 ? 22.80529 -12.91676 -6.17819 1.000 14.83687 424 THR A N 1
ATOM 3241 C CA . THR A 1 425 ? 24.01908 -12.71970 -6.97656 1.000 13.85509 424 THR A CA 1
ATOM 3242 C C . THR A 1 425 ? 24.67623 -11.36856 -6.68245 1.000 14.27728 424 THR A C 1
ATOM 3243 O O . THR A 1 425 ? 25.28043 -10.75409 -7.57216 1.000 16.57935 424 THR A O 1
ATOM 3247 N N . VAL A 1 426 ? 24.58325 -10.89019 -5.43508 1.000 11.62765 425 VAL A N 1
ATOM 3248 C CA . VAL A 1 426 ? 25.21385 -9.62552 -5.07148 1.000 14.08699 425 VAL A CA 1
ATOM 3249 C C . VAL A 1 426 ? 26.72080 -9.70478 -5.30149 1.000 16.70141 425 VAL A C 1
ATOM 3250 O O . VAL A 1 426 ? 27.37058 -10.69901 -4.96238 1.000 19.53638 425 VAL A O 1
ATOM 3254 N N . GLY A 1 427 ? 27.28428 -8.62912 -5.85853 1.000 19.10525 426 GLY A N 1
ATOM 3255 C CA . GLY A 1 427 ? 28.67495 -8.56040 -6.25512 1.000 26.05745 426 GLY A CA 1
ATOM 3256 C C . GLY A 1 427 ? 28.87522 -8.60471 -7.75862 1.000 24.77608 426 GLY A C 1
ATOM 3257 O O . GLY A 1 427 ? 29.84840 -8.03043 -8.26676 1.000 22.41740 426 GLY A O 1
ATOM 3258 N N . THR A 1 428 ? 27.97554 -9.27310 -8.48025 1.000 19.22300 427 THR A N 1
ATOM 3259 C CA . THR A 1 428 ? 28.09624 -9.34236 -9.93469 1.000 21.90543 427 THR A CA 1
ATOM 3260 C C . THR A 1 428 ? 27.82829 -7.99947 -10.60526 1.000 27.37717 427 THR A C 1
ATOM 3261 O O . THR A 1 428 ? 28.24237 -7.79776 -11.75490 1.000 23.44659 427 THR A O 1
ATOM 3265 N N . GLU A 1 429 ? 27.16141 -7.07397 -9.91174 1.000 22.23171 428 GLU A N 1
ATOM 3266 C CA . GLU A 1 429 ? 26.85743 -5.74956 -10.44702 1.000 25.87548 428 GLU A CA 1
ATOM 3267 C C . GLU A 1 429 ? 27.56085 -4.71620 -9.57129 1.000 22.15804 428 GLU A C 1
ATOM 3268 O O . GLU A 1 429 ? 28.07885 -5.07769 -8.50542 1.000 24.08021 428 GLU A O 1
ATOM 3274 N N . PRO A 1 430 ? 27.62118 -3.44201 -9.97104 1.000 24.90515 429 PRO A N 1
ATOM 3275 C CA . PRO A 1 430 ? 28.39838 -2.47243 -9.18902 1.000 29.16921 429 PRO A CA 1
ATOM 3276 C C . PRO A 1 430 ? 27.91516 -2.38799 -7.75490 1.000 23.00780 429 PRO A C 1
ATOM 3277 O O . PRO A 1 430 ? 26.72072 -2.50679 -7.47267 1.000 22.80927 429 PRO A O 1
ATOM 3281 N N . VAL A 1 431 ? 28.86419 -2.18021 -6.84858 1.000 24.85099 430 VAL A N 1
ATOM 3282 C CA . VAL A 1 431 ? 28.57580 -1.92183 -5.44803 1.000 19.24758 430 VAL A CA 1
ATOM 3283 C C . VAL A 1 431 ? 29.31555 -0.65012 -5.05357 1.000 25.78514 430 VAL A C 1
ATOM 3284 O O . VAL A 1 431 ? 30.53910 -0.56440 -5.21813 1.000 24.45692 430 VAL A O 1
ATOM 3288 N N . GLU A 1 432 ? 28.57639 0.34357 -4.54573 1.000 22.39092 431 GLU A N 1
ATOM 3289 C CA . GLU A 1 432 ? 29.23495 1.58436 -4.18514 1.000 25.00479 431 GLU A CA 1
ATOM 3290 C C . GLU A 1 432 ? 29.89612 1.47123 -2.81357 1.000 20.27094 431 GLU A C 1
ATOM 3291 O O . GLU A 1 432 ? 29.48071 0.66084 -1.97790 1.000 22.63528 431 GLU A O 1
ATOM 3297 N N . PRO A 1 433 ? 30.93555 2.26908 -2.56748 1.000 27.49548 432 PRO A N 1
ATOM 3298 C CA . PRO A 1 433 ? 31.59290 2.24646 -1.25601 1.000 26.68630 432 PRO A CA 1
ATOM 3299 C C . PRO A 1 433 ? 30.59396 2.42041 -0.12214 1.000 26.11347 432 PRO A C 1
ATOM 3300 O O . PRO A 1 433 ? 29.74116 3.30748 -0.14951 1.000 28.27287 432 PRO A O 1
ATOM 3304 N N . GLY A 1 434 ? 30.68003 1.53279 0.86633 1.000 24.04672 433 GLY A N 1
ATOM 3305 C CA . GLY A 1 434 ? 29.79607 1.57472 2.00820 1.000 24.24591 433 GLY A CA 1
ATOM 3306 C C . GLY A 1 434 ? 28.43317 0.95162 1.79913 1.000 27.24254 433 GLY A C 1
ATOM 3307 O O . GLY A 1 434 ? 27.59036 1.05079 2.69711 1.000 25.20116 433 GLY A O 1
ATOM 3308 N N . GLN A 1 435 ? 28.17912 0.31782 0.64869 1.000 22.91669 434 GLN A N 1
ATOM 3309 C CA . GLN A 1 435 ? 26.87212 -0.27729 0.37806 1.000 19.94501 434 GLN A CA 1
ATOM 3310 C C . GLN A 1 435 ? 26.89393 -1.79368 0.20592 1.000 23.55488 434 GLN A C 1
ATOM 3311 O O . GLN A 1 435 ? 25.85010 -2.37335 -0.12404 1.000 20.28368 434 GLN A O 1
ATOM 3317 N N . LEU A 1 436 ? 28.01949 -2.47625 0.44864 1.000 19.17225 435 LEU A N 1
ATOM 3318 C CA . LEU A 1 436 ? 27.98645 -3.93172 0.29547 1.000 22.31739 435 LEU A CA 1
ATOM 3319 C C . LEU A 1 436 ? 27.05672 -4.57559 1.31831 1.000 17.92788 435 LEU A C 1
ATOM 3320 O O . LEU A 1 436 ? 26.22456 -5.42079 0.96623 1.000 20.02945 435 LEU A O 1
ATOM 3325 N N . ALA A 1 437 ? 27.18658 -4.19663 2.59098 1.000 20.40620 436 ALA A N 1
ATOM 3326 C CA . ALA A 1 437 ? 26.28821 -4.72735 3.61865 1.000 21.78998 436 ALA A CA 1
ATOM 3327 C C . ALA A 1 437 ? 24.83104 -4.36858 3.33456 1.000 18.49757 436 ALA A C 1
ATOM 3328 O O . ALA A 1 437 ? 23.92289 -5.16262 3.60881 1.000 15.39984 436 ALA A O 1
ATOM 3330 N N . GLU A 1 438 ? 24.58525 -3.17094 2.79641 1.000 18.26409 437 GLU A N 1
ATOM 3331 C CA . GLU A 1 438 ? 23.22574 -2.79803 2.41428 1.000 17.35040 437 GLU A CA 1
ATOM 3332 C C . GLU A 1 438 ? 22.67403 -3.72256 1.32910 1.000 13.77205 437 GLU A C 1
ATOM 3333 O O . GLU A 1 438 ? 21.53914 -4.20071 1.42738 1.000 14.27848 437 GLU A O 1
ATOM 3339 N N . GLN A 1 439 ? 23.45094 -3.96955 0.27193 1.000 16.60417 438 GLN A N 1
ATOM 3340 C CA . GLN A 1 439 ? 22.96602 -4.86668 -0.77641 1.000 15.69483 438 GLN A CA 1
ATOM 3341 C C . GLN A 1 439 ? 22.74896 -6.28465 -0.24707 1.000 15.00948 438 GLN A C 1
ATOM 3342 O O . GLN A 1 439 ? 21.77111 -6.94946 -0.61031 1.000 14.57857 438 GLN A O 1
ATOM 3348 N N . GLN A 1 440 ? 23.64877 -6.76910 0.60846 1.000 14.13056 439 GLN A N 1
ATOM 3349 C CA . GLN A 1 440 ? 23.44472 -8.08784 1.20670 1.000 16.91820 439 GLN A CA 1
ATOM 3350 C C . GLN A 1 440 ? 22.16181 -8.13739 2.03562 1.000 15.87305 439 GLN A C 1
ATOM 3351 O O . GLN A 1 440 ? 21.50707 -9.18683 2.10591 1.000 14.50232 439 GLN A O 1
ATOM 3357 N N . ARG A 1 441 ? 21.79025 -7.01887 2.66647 1.000 15.74892 440 ARG A N 1
ATOM 3358 C CA . ARG A 1 441 ? 20.55924 -6.95916 3.45626 1.000 13.35072 440 ARG A CA 1
ATOM 3359 C C . ARG A 1 441 ? 19.33171 -6.90394 2.55391 1.000 15.26674 440 ARG A C 1
ATOM 3360 O O . ARG A 1 441 ? 18.27726 -7.47896 2.87126 1.000 12.29986 440 ARG A O 1
ATOM 3368 N N . MET A 1 442 ? 19.45089 -6.18742 1.43130 1.000 12.23438 441 MET A N 1
ATOM 3369 C CA . MET A 1 442 ? 18.37487 -6.14026 0.45682 1.000 12.88020 441 MET A CA 1
ATOM 3370 C C . MET A 1 442 ? 18.15504 -7.53622 -0.12846 1.000 11.46401 441 MET A C 1
ATOM 3371 O O . MET A 1 442 ? 17.01731 -7.98788 -0.28649 1.000 11.94034 441 MET A O 1
ATOM 3376 N N . MET A 1 443 ? 19.25313 -8.23641 -0.43545 1.000 10.87863 442 MET A N 1
ATOM 3377 C CA . MET A 1 443 ? 19.18652 -9.61806 -0.91012 1.000 13.90828 442 MET A CA 1
ATOM 3378 C C . MET A 1 443 ? 18.48734 -10.51966 0.09463 1.000 14.75823 442 MET A C 1
ATOM 3379 O O . MET A 1 443 ? 17.56524 -11.26318 -0.25622 1.000 12.06583 442 MET A O 1
ATOM 3384 N N . GLN A 1 444 ? 18.90367 -10.45901 1.35270 1.000 14.45866 443 GLN A N 1
ATOM 3385 C CA . GLN A 1 444 ? 18.32294 -11.35624 2.34616 1.000 16.00918 443 GLN A CA 1
ATOM 3386 C C . GLN A 1 444 ? 16.79998 -11.19757 2.40292 1.000 13.28161 443 GLN A C 1
ATOM 3387 O O . GLN A 1 444 ? 16.06525 -12.19228 2.44961 1.000 15.82747 443 GLN A O 1
ATOM 3393 N N . GLN A 1 445 ? 16.30255 -9.96554 2.27061 1.000 10.77608 444 GLN A N 1
ATOM 3394 C CA . GLN A 1 445 ? 14.85323 -9.74626 2.32517 1.000 11.31298 444 GLN A CA 1
ATOM 3395 C C . GLN A 1 445 ? 14.15817 -10.20151 1.04120 1.000 12.63494 444 GLN A C 1
ATOM 3396 O O . GLN A 1 445 ? 13.11570 -10.86440 1.08035 1.000 15.47557 444 GLN A O 1
ATOM 3402 N N . MET A 1 446 ? 14.71227 -9.83981 -0.10843 1.000 10.84452 445 MET A N 1
ATOM 3403 C CA . MET A 1 446 ? 13.99666 -10.04029 -1.36152 1.000 11.15643 445 MET A CA 1
ATOM 3404 C C . MET A 1 446 ? 14.15940 -11.47304 -1.85983 1.000 10.98971 445 MET A C 1
ATOM 3405 O O . MET A 1 446 ? 13.18788 -12.10039 -2.29621 1.000 11.97010 445 MET A O 1
ATOM 3410 N N . ASN A 1 447 ? 15.38431 -12.00512 -1.79695 1.000 12.44746 446 ASN A N 1
ATOM 3411 C CA . ASN A 1 447 ? 15.61517 -13.39902 -2.16233 1.000 12.99666 446 ASN A CA 1
ATOM 3412 C C . ASN A 1 447 ? 14.73426 -14.32850 -1.33486 1.000 12.25663 446 ASN A C 1
ATOM 3413 O O . ASN A 1 447 ? 14.12969 -15.26590 -1.86558 1.000 11.72841 446 ASN A O 1
ATOM 3418 N N . ASN A 1 448 ? 14.63608 -14.08583 -0.02486 1.000 11.81166 447 ASN A N 1
ATOM 3419 C CA . ASN A 1 448 ? 13.80307 -14.97386 0.77806 1.000 13.29885 447 ASN A CA 1
ATOM 3420 C C . ASN A 1 448 ? 12.32780 -14.81989 0.43597 1.000 11.25421 447 ASN A C 1
ATOM 3421 O O . ASN A 1 448 ? 11.56216 -15.77344 0.59606 1.000 13.15410 447 ASN A O 1
ATOM 3426 N N . ALA A 1 449 ? 11.90722 -13.63056 -0.00141 1.000 12.29152 448 ALA A N 1
ATOM 3427 C CA . ALA A 1 449 ? 10.52652 -13.45504 -0.44731 1.000 12.35185 448 ALA A CA 1
ATOM 3428 C C . ALA A 1 449 ? 10.26147 -14.23706 -1.73139 1.000 14.49579 448 ALA A C 1
ATOM 3429 O O . ALA A 1 449 ? 9.22340 -14.89282 -1.87059 1.000 11.24714 448 ALA A O 1
ATOM 3431 N N . TRP A 1 450 ? 11.17436 -14.14098 -2.70172 1.000 12.15250 449 TRP A N 1
ATOM 3432 C CA . TRP A 1 450 ? 11.01765 -14.89390 -3.94865 1.000 11.21449 449 TRP A CA 1
ATOM 3433 C C . TRP A 1 450 ? 11.00186 -16.39820 -3.68401 1.000 13.95092 449 TRP A C 1
ATOM 3434 O O . TRP A 1 450 ? 10.13117 -17.12104 -4.18391 1.000 13.36462 449 TRP A O 1
ATOM 3445 N N . VAL A 1 451 ? 11.95309 -16.88553 -2.88122 1.000 11.22681 450 VAL A N 1
ATOM 3446 C CA . VAL A 1 451 ? 12.03364 -18.31516 -2.58339 1.000 13.20834 450 VAL A CA 1
ATOM 3447 C C . VAL A 1 451 ? 10.81859 -18.78810 -1.79028 1.000 11.21468 450 VAL A C 1
ATOM 3448 O O . VAL A 1 451 ? 10.27282 -19.85677 -2.06181 1.000 13.42140 450 VAL A O 1
ATOM 3452 N N . SER A 1 452 ? 10.36782 -18.01717 -0.79033 1.000 12.05466 451 SER A N 1
ATOM 3453 C CA . SER A 1 452 ? 9.20135 -18.47789 -0.02762 1.000 12.81484 451 SER A CA 1
ATOM 3454 C C . SER A 1 452 ? 7.94487 -18.50407 -0.89737 1.000 9.76524 451 SER A C 1
ATOM 3455 O O . SER A 1 452 ? 7.08164 -19.37968 -0.73791 1.000 11.87970 451 SER A O 1
ATOM 3458 N N . PHE A 1 453 ? 7.81389 -17.53464 -1.80399 1.000 10.56216 452 PHE A N 1
ATOM 3459 C CA . PHE A 1 453 ? 6.71228 -17.55670 -2.75768 1.000 12.63375 452 PHE A CA 1
ATOM 3460 C C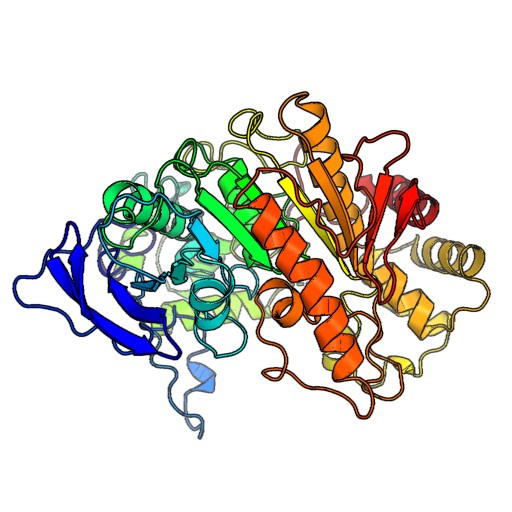 . PHE A 1 453 ? 6.75337 -18.83154 -3.59604 1.000 12.53634 452 PHE A C 1
ATOM 3461 O O . PHE A 1 453 ? 5.73372 -19.50533 -3.77366 1.000 12.49615 452 PHE A O 1
ATOM 3469 N N . ALA A 1 454 ? 7.93999 -19.19459 -4.09676 1.000 11.99697 453 ALA A N 1
ATOM 3470 C CA . ALA A 1 454 ? 8.05625 -20.38967 -4.92477 1.000 14.42138 453 ALA A CA 1
ATOM 3471 C C . ALA A 1 454 ? 7.81508 -21.66167 -4.11652 1.000 15.39694 453 ALA A C 1
ATOM 3472 O O . ALA A 1 454 ? 7.13712 -22.57999 -4.58603 1.000 16.21364 453 ALA A O 1
ATOM 3474 N N . ARG A 1 455 ? 8.34710 -21.72603 -2.89728 1.000 13.11340 454 ARG A N 1
ATOM 3475 C CA A ARG A 1 455 ? 8.25749 -22.94752 -2.10479 0.491 15.84854 454 ARG A CA 1
ATOM 3476 C CA B ARG A 1 455 ? 8.26779 -22.94004 -2.08914 0.509 15.84143 454 ARG A CA 1
ATOM 3477 C C . ARG A 1 455 ? 6.90630 -23.09162 -1.41821 1.000 19.03048 454 ARG A C 1
ATOM 3478 O O . ARG A 1 455 ? 6.31118 -24.17911 -1.42643 1.000 19.62716 454 ARG A O 1
ATOM 3493 N N . ASN A 1 456 ? 6.40650 -22.01930 -0.82048 1.000 16.56848 455 ASN A N 1
ATOM 3494 C CA . ASN A 1 456 ? 5.27311 -22.10895 0.09153 1.000 17.07408 455 ASN A CA 1
ATOM 3495 C C . ASN A 1 456 ? 4.00513 -21.47479 -0.44766 1.000 17.05201 455 ASN A C 1
ATOM 3496 O O . ASN A 1 456 ? 2.93737 -21.68216 0.14152 1.000 24.47736 455 ASN A O 1
ATOM 3501 N N . GLY A 1 457 ? 4.09586 -20.69262 -1.51931 1.000 14.31954 456 GLY A N 1
ATOM 3502 C CA . GLY A 1 457 ? 2.95502 -19.98261 -2.06580 1.000 16.03883 456 GLY A CA 1
ATOM 3503 C C . GLY A 1 457 ? 2.62221 -18.67613 -1.37090 1.000 20.81769 456 GLY A C 1
ATOM 3504 O O . GLY A 1 457 ? 1.52893 -18.14313 -1.57669 1.000 20.15302 456 GLY A O 1
ATOM 3505 N N . ASN A 1 458 ? 3.53813 -18.14211 -0.55512 1.000 15.06242 457 ASN A N 1
ATOM 3506 C CA . ASN A 1 458 ? 3.35816 -16.89865 0.20101 1.000 14.39985 457 ASN A CA 1
ATOM 3507 C C . ASN A 1 458 ? 4.73902 -16.29493 0.43039 1.000 10.78638 457 ASN A C 1
ATOM 3508 O O . ASN A 1 458 ? 5.63404 -17.01531 0.89277 1.000 14.16823 457 ASN A O 1
ATOM 3513 N N . PRO A 1 459 ? 4.95919 -15.02504 0.07817 1.000 10.10614 458 PRO A N 1
ATOM 3514 C CA . PRO A 1 459 ? 6.30571 -14.43592 0.17408 1.000 11.91730 458 PRO A CA 1
ATOM 3515 C C . PRO A 1 459 ? 6.75109 -14.09365 1.58710 1.000 14.30658 458 PRO A C 1
ATOM 3516 O O . PRO A 1 459 ? 7.88323 -13.62933 1.76861 1.000 14.32021 458 PRO A O 1
ATOM 3520 N N . GLN A 1 460 ? 5.91300 -14.28580 2.59716 1.000 13.05358 459 GLN A N 1
ATOM 3521 C CA . GLN A 1 460 ? 6.31478 -13.87619 3.93997 1.000 10.76330 459 GLN A CA 1
ATOM 3522 C C . GLN A 1 460 ? 7.53619 -14.65883 4.41146 1.000 11.76476 459 GLN A C 1
ATOM 3523 O O . GLN A 1 460 ? 7.69251 -15.84784 4.11546 1.000 14.34768 459 GLN A O 1
ATOM 3529 N N . ASN A 1 461 ? 8.44066 -13.96214 5.09660 1.000 11.76617 460 ASN A N 1
ATOM 3530 C CA . ASN A 1 461 ? 9.64269 -14.58935 5.62949 1.000 12.97533 460 ASN A CA 1
ATOM 3531 C C . ASN A 1 461 ? 10.12124 -13.77940 6.82589 1.000 14.30257 460 ASN A C 1
ATOM 3532 O O . ASN A 1 461 ? 9.68853 -12.64544 7.05383 1.000 14.00992 460 ASN A O 1
ATOM 3537 N N . LYS A 1 462 ? 11.04374 -14.37164 7.58410 1.000 14.67321 461 LYS A N 1
ATOM 3538 C CA . LYS A 1 462 ? 11.40716 -13.78640 8.87137 1.000 14.90627 461 LYS A CA 1
ATOM 3539 C C . LYS A 1 462 ? 12.19369 -12.49078 8.74618 1.000 17.01112 461 LYS A C 1
ATOM 3540 O O . LYS A 1 462 ? 12.35699 -11.80008 9.75661 1.000 18.69532 461 LYS A O 1
ATOM 3546 N N . TYR A 1 463 ? 12.65544 -12.11695 7.54918 1.000 11.85096 462 TYR A N 1
ATOM 3547 C CA . TYR A 1 463 ? 13.40633 -10.87000 7.41273 1.000 14.04749 462 TYR A CA 1
ATOM 3548 C C . TYR A 1 463 ? 12.55529 -9.67104 7.02175 1.000 17.14498 462 TYR A C 1
ATOM 3549 O O . TYR A 1 463 ? 13.09294 -8.55457 6.92631 1.000 16.44871 462 TYR A O 1
ATOM 3558 N N . ILE A 1 464 ? 11.25706 -9.85394 6.80004 1.000 13.75894 463 ILE A N 1
ATOM 3559 C CA . ILE A 1 464 ? 10.38171 -8.72580 6.48264 1.000 13.38799 463 ILE A CA 1
ATOM 3560 C C . ILE A 1 464 ? 9.13775 -8.81278 7.35686 1.000 15.07451 463 ILE A C 1
ATOM 3561 O O . ILE A 1 464 ? 8.83419 -9.87173 7.93030 1.000 15.12014 463 ILE A O 1
ATOM 3566 N N . PRO A 1 465 ? 8.38070 -7.72715 7.45853 1.000 15.18455 464 PRO A N 1
ATOM 3567 C CA . PRO A 1 465 ? 7.13149 -7.76245 8.24151 1.000 15.36740 464 PRO A CA 1
ATOM 3568 C C . PRO A 1 465 ? 6.06649 -8.56871 7.52546 1.000 11.81774 464 PRO A C 1
ATOM 3569 O O . PRO A 1 465 ? 6.20875 -8.87302 6.32996 1.000 13.77302 464 PRO A O 1
ATOM 3573 N N . PRO A 1 466 ? 4.97882 -8.91592 8.21803 1.000 11.75979 465 PRO A N 1
ATOM 3574 C CA . PRO A 1 466 ? 3.82736 -9.52211 7.54298 1.000 13.48883 465 PRO A CA 1
ATOM 3575 C C . PRO A 1 466 ? 3.39875 -8.72462 6.31702 1.000 13.89187 465 PRO A C 1
ATOM 3576 O O . PRO A 1 466 ? 3.37154 -7.49036 6.32944 1.000 16.17688 465 PRO A O 1
ATOM 3580 N N . TRP A 1 467 ? 3.02481 -9.44962 5.26588 1.000 12.89970 466 TRP A N 1
ATOM 3581 C CA . TRP A 1 467 ? 2.75344 -8.87493 3.94663 1.000 11.26329 466 TRP A CA 1
ATOM 3582 C C . TRP A 1 467 ? 1.34590 -9.28472 3.52655 1.000 15.45451 466 TRP A C 1
ATOM 3583 O O . TRP A 1 467 ? 1.12098 -10.42536 3.11385 1.000 17.70455 466 TRP A O 1
ATOM 3594 N N . GLN A 1 468 ? 0.38850 -8.34905 3.64764 1.000 13.82019 467 GLN A N 1
ATOM 3595 C CA . GLN A 1 468 ? -0.99999 -8.60349 3.27785 1.000 17.02374 467 GLN A CA 1
ATOM 3596 C C . GLN A 1 468 ? -1.17385 -8.57619 1.75813 1.000 14.94258 467 GLN A C 1
ATOM 3597 O O . GLN A 1 468 ? -0.57109 -7.73455 1.08768 1.000 15.68113 467 GLN A O 1
ATOM 3603 N N . PRO A 1 469 ? -2.02091 -9.44928 1.20634 1.000 13.05334 468 PRO A N 1
ATOM 3604 C CA . PRO A 1 469 ? -2.27999 -9.42284 -0.23456 1.000 12.01723 468 PRO A CA 1
ATOM 3605 C C . PRO A 1 469 ? -2.90671 -8.10660 -0.65456 1.000 15.29127 468 PRO A C 1
ATOM 3606 O O . PRO A 1 469 ? -3.57000 -7.40787 0.11871 1.000 15.30186 468 PRO A O 1
ATOM 3610 N N . TYR A 1 470 ? -2.70721 -7.80512 -1.92470 1.000 12.51740 469 TYR A N 1
ATOM 3611 C CA . TYR A 1 470 ? -3.16650 -6.57422 -2.52027 1.000 12.02272 469 TYR A CA 1
ATOM 3612 C C . TYR A 1 470 ? -4.68595 -6.57517 -2.69225 1.000 16.54988 469 TYR A C 1
ATOM 3613 O O . TYR A 1 470 ? -5.32152 -7.62343 -2.83931 1.000 15.69007 469 TYR A O 1
ATOM 3622 N N . ASN A 1 471 ? -5.26574 -5.37708 -2.65284 1.000 17.09400 470 ASN A N 1
ATOM 3623 C CA . ASN A 1 471 ? -6.63782 -5.12670 -3.08360 1.000 16.12981 470 ASN A CA 1
ATOM 3624 C C . ASN A 1 471 ? -6.63761 -3.77086 -3.78761 1.000 19.74844 470 ASN A C 1
ATOM 3625 O O . ASN A 1 471 ? -5.66902 -3.02137 -3.70520 1.000 20.51849 470 ASN A O 1
ATOM 3630 N N A SER A 1 472 ? -7.73474 -3.45847 -4.47833 0.542 19.47457 471 SER A N 1
ATOM 3631 N N B SER A 1 472 ? -7.72403 -3.44630 -4.48337 0.458 19.50325 471 SER A N 1
ATOM 3632 C CA A SER A 1 472 ? -7.79676 -2.25450 -5.29779 0.542 22.32447 471 SER A CA 1
ATOM 3633 C CA B SER A 1 472 ? -7.75045 -2.22157 -5.28149 0.458 22.32180 471 SER A CA 1
ATOM 3634 C C A SER A 1 472 ? -8.55896 -1.11658 -4.62271 0.542 26.02434 471 SER A C 1
ATOM 3635 C C B SER A 1 472 ? -8.30153 -1.01635 -4.53300 0.458 25.95395 471 SER A C 1
ATOM 3636 O O A SER A 1 472 ? -8.92899 -0.14695 -5.29371 0.542 25.67565 471 SER A O 1
ATOM 3637 O O B SER A 1 472 ? -8.27396 0.09710 -5.07090 0.458 24.29775 471 SER A O 1
ATOM 3642 N N . THR A 1 473 ? -8.78697 -1.20171 -3.30976 1.000 22.44070 472 THR A N 1
ATOM 3643 C CA . THR A 1 473 ? -9.37398 -0.10238 -2.55543 1.000 27.20173 472 THR A CA 1
ATOM 3644 C C . THR A 1 473 ? -8.33880 0.58022 -1.66031 1.000 30.34137 472 THR A C 1
ATOM 3645 O O . THR A 1 473 ? -8.03152 1.75944 -1.86385 1.000 33.23590 472 THR A O 1
ATOM 3649 N N . SER A 1 474 ? -7.76269 -0.14049 -0.69625 1.000 23.04183 473 SER A N 1
ATOM 3650 C CA . SER A 1 474 ? -6.70161 0.44401 0.12070 1.000 22.76153 473 SER A CA 1
ATOM 3651 C C . SER A 1 474 ? -5.30011 0.20112 -0.43750 1.000 21.22050 473 SER A C 1
ATOM 3652 O O . SER A 1 474 ? -4.35302 0.87555 -0.00941 1.000 20.45238 473 SER A O 1
ATOM 3655 N N . ARG A 1 475 ? -5.14967 -0.74603 -1.36065 1.000 20.66565 474 ARG A N 1
ATOM 3656 C CA . ARG A 1 475 ? -3.90350 -0.97812 -2.08363 1.000 17.58439 474 ARG A CA 1
ATOM 3657 C C . ARG A 1 475 ? -2.67978 -1.19979 -1.18710 1.000 17.80878 474 ARG A C 1
ATOM 3658 O O . ARG A 1 475 ? -1.65291 -0.53948 -1.35676 1.000 13.89599 474 ARG A O 1
ATOM 3666 N N . PRO A 1 476 ? -2.73949 -2.15343 -0.25472 1.000 14.73381 475 PRO A N 1
ATOM 3667 C CA . PRO A 1 476 ? -1.57467 -2.39760 0.60947 1.000 16.45595 475 PRO A CA 1
ATOM 3668 C C . PRO A 1 476 ? -0.38556 -2.90776 -0.19409 1.000 13.11775 475 PRO A C 1
ATOM 3669 O O . PRO A 1 476 ? -0.50629 -3.84114 -0.98770 1.000 15.96154 475 PRO A O 1
ATOM 3673 N N . THR A 1 477 ? 0.77887 -2.30986 0.06103 1.000 13.69173 476 THR A N 1
ATOM 3674 C CA . THR A 1 477 ? 1.97872 -2.51163 -0.74293 1.000 15.73216 476 THR A CA 1
ATOM 3675 C C . THR A 1 477 ? 3.17778 -2.70041 0.17400 1.000 15.61425 476 THR A C 1
ATOM 3676 O O . THR A 1 477 ? 3.38318 -1.90428 1.09594 1.000 12.48080 476 THR A O 1
ATOM 3680 N N . MET A 1 478 ? 3.99325 -3.72699 -0.09148 1.000 12.35657 477 MET A N 1
ATOM 3681 C CA . MET A 1 478 ? 5.24023 -3.89283 0.65652 1.000 13.71912 477 MET A CA 1
ATOM 3682 C C . MET A 1 478 ? 6.25375 -2.88829 0.11204 1.000 12.81086 477 MET A C 1
ATOM 3683 O O . MET A 1 478 ? 6.55942 -2.91205 -1.08576 1.000 13.43830 477 MET A O 1
ATOM 3688 N N . ILE A 1 479 ? 6.81194 -2.04390 0.96877 1.000 12.74123 478 ILE A N 1
ATOM 3689 C CA . ILE A 1 479 ? 7.90626 -1.15707 0.58469 1.000 12.22968 478 ILE A CA 1
ATOM 3690 C C . ILE A 1 479 ? 9.21369 -1.83871 0.98390 1.000 14.80959 478 ILE A C 1
ATOM 3691 O O . ILE A 1 479 ? 9.53075 -1.93861 2.17662 1.000 12.06384 478 ILE A O 1
ATOM 3696 N N . PHE A 1 480 ? 9.98830 -2.28762 -0.00404 1.000 12.34335 479 PHE A N 1
ATOM 3697 C CA . PHE A 1 480 ? 11.28424 -2.90685 0.25487 1.000 12.20340 479 PHE A CA 1
ATOM 3698 C C . PHE A 1 480 ? 12.34780 -1.82804 0.43901 1.000 11.93855 479 PHE A C 1
ATOM 3699 O O . PHE A 1 480 ? 12.49907 -0.94633 -0.41011 1.000 13.75487 479 PHE A O 1
ATOM 3707 N N . ASN A 1 481 ? 13.06715 -1.88875 1.55650 1.000 14.13484 480 ASN A N 1
ATOM 3708 C CA . ASN A 1 481 ? 14.18447 -0.98921 1.84055 1.000 12.70888 480 ASN A CA 1
ATOM 3709 C C . ASN A 1 481 ? 15.05414 -1.69101 2.87564 1.000 16.21290 480 ASN A C 1
ATOM 3710 O O . ASN A 1 481 ? 14.84042 -2.86840 3.17218 1.000 14.21184 480 ASN A O 1
ATOM 3715 N N . LEU A 1 482 ? 16.05787 -0.99030 3.41594 1.000 15.64377 481 LEU A N 1
ATOM 3716 C CA . LEU A 1 482 ? 16.91016 -1.64960 4.40242 1.000 18.07747 481 LEU A CA 1
ATOM 3717 C C . LEU A 1 482 ? 16.08769 -2.16100 5.57285 1.000 15.68957 481 LEU A C 1
ATOM 3718 O O . LEU A 1 482 ? 16.38225 -3.22109 6.12860 1.000 18.86594 481 LEU A O 1
ATOM 3723 N N . HIS A 1 483 ? 15.04040 -1.43622 5.93138 1.000 14.87260 482 HIS A N 1
ATOM 3724 C CA . HIS A 1 483 ? 13.98710 -1.92722 6.80097 1.000 17.36318 482 HIS A CA 1
ATOM 3725 C C . HIS A 1 483 ? 12.69828 -1.74590 6.02282 1.000 16.26071 482 HIS A C 1
ATOM 3726 O O . HIS A 1 483 ? 12.39981 -0.63819 5.56669 1.000 20.61494 482 HIS A O 1
ATOM 3733 N N . SER A 1 484 ? 11.99170 -2.84211 5.79465 1.000 17.06697 483 SER A N 1
ATOM 3734 C CA . SER A 1 484 ? 10.83514 -2.85397 4.91638 1.000 14.85112 483 SER A CA 1
ATOM 3735 C C . SER A 1 484 ? 9.55426 -2.65505 5.71600 1.000 17.71304 483 SER A C 1
ATOM 3736 O O . SER A 1 484 ? 9.51391 -2.85929 6.92995 1.000 15.33864 483 SER A O 1
ATOM 3739 N N . HIS A 1 485 ? 8.49720 -2.23364 5.02872 1.000 13.77976 484 HIS A N 1
ATOM 3740 C CA . HIS A 1 485 ? 7.26311 -1.95673 5.75786 1.000 15.76665 484 HIS A CA 1
ATOM 3741 C C . HIS A 1 485 ? 6.10696 -1.87765 4.77877 1.000 13.86919 484 HIS A C 1
ATOM 3742 O O . HIS A 1 485 ? 6.28598 -1.48113 3.63216 1.000 12.69846 484 HIS A O 1
ATOM 3749 N N . MET A 1 486 ? 4.91740 -2.23040 5.26349 1.000 12.07004 485 MET A N 1
ATOM 3750 C CA . MET A 1 486 ? 3.69484 -2.11502 4.47849 1.000 14.78355 485 MET A CA 1
ATOM 3751 C C . MET A 1 486 ? 3.21345 -0.66514 4.46033 1.000 20.28937 485 MET A C 1
ATOM 3752 O O . MET A 1 486 ? 3.31802 0.04958 5.46358 1.000 16.79274 485 MET A O 1
ATOM 3757 N N . ALA A 1 487 ? 2.68779 -0.23045 3.31479 1.000 12.99723 486 ALA A N 1
ATOM 3758 C CA . ALA A 1 487 ? 2.07528 1.08599 3.17398 1.000 16.21612 486 ALA A CA 1
ATOM 3759 C C . ALA A 1 487 ? 0.82073 0.95759 2.32032 1.000 18.12175 486 ALA A C 1
ATOM 3760 O O . ALA A 1 487 ? 0.79935 0.19445 1.34683 1.000 17.36017 486 ALA A O 1
ATOM 3762 N N . ASN A 1 488 ? -0.23491 1.68355 2.69217 1.000 17.34784 487 ASN A N 1
ATOM 3763 C CA . ASN A 1 488 ? -1.47497 1.66733 1.92280 1.000 16.10392 487 ASN A CA 1
ATOM 3764 C C . ASN A 1 488 ? -1.37095 2.71487 0.81963 1.000 18.40721 487 ASN A C 1
ATOM 3765 O O . ASN A 1 488 ? -1.12269 3.88946 1.10987 1.000 21.01661 487 ASN A O 1
ATOM 3770 N N . ASP A 1 489 ? -1.52975 2.28637 -0.43326 1.000 17.37203 488 ASP A N 1
ATOM 3771 C CA . ASP A 1 489 ? -1.59078 3.18821 -1.58041 1.000 20.81558 488 ASP A CA 1
ATOM 3772 C C . ASP A 1 489 ? -0.43090 4.19045 -1.60990 1.000 25.26850 488 ASP A C 1
ATOM 3773 O O . ASP A 1 489 ? -0.65451 5.40486 -1.62458 1.000 17.96732 488 ASP A O 1
ATOM 3778 N N . PRO A 1 490 ? 0.81500 3.71061 -1.62872 1.000 19.78263 489 PRO A N 1
ATOM 3779 C CA . PRO A 1 490 ? 1.96334 4.62929 -1.56280 1.000 20.90382 489 PRO A CA 1
ATOM 3780 C C . PRO A 1 490 ? 1.98234 5.59056 -2.74146 1.000 18.63350 489 PRO A C 1
ATOM 3781 O O . PRO A 1 490 ? 1.90107 5.17738 -3.90021 1.000 17.48786 489 PRO A O 1
ATOM 3785 N N . ASP A 1 491 ? 2.09869 6.88298 -2.42791 1.000 18.66510 490 ASP A N 1
ATOM 3786 C CA . ASP A 1 491 ? 2.03075 7.96129 -3.41851 1.000 21.64532 490 ASP A CA 1
ATOM 3787 C C . ASP A 1 491 ? 0.89698 7.71702 -4.41089 1.000 17.54302 490 ASP A C 1
ATOM 3788 O O . ASP A 1 491 ? 1.04209 7.86549 -5.63042 1.000 20.86882 490 ASP A O 1
ATOM 3793 N N . GLY A 1 492 ? -0.25506 7.33021 -3.86105 1.000 16.11917 491 GLY A N 1
ATOM 3794 C CA . GLY A 1 492 ? -1.37220 6.93349 -4.69312 1.000 16.29853 491 GLY A CA 1
ATOM 3795 C C . GLY A 1 492 ? -1.98462 8.07258 -5.48628 1.000 19.74953 491 GLY A C 1
ATOM 3796 O O . GLY A 1 492 ? -2.50476 7.85037 -6.58275 1.000 17.22344 491 GLY A O 1
ATOM 3797 N N . SER A 1 493 ? -1.94184 9.29970 -4.95195 1.000 19.40779 492 SER A N 1
ATOM 3798 C CA . SER A 1 493 ? -2.54579 10.42176 -5.67064 1.000 21.15672 492 SER A CA 1
ATOM 3799 C C . SER A 1 493 ? -1.79156 10.73958 -6.96181 1.000 24.33664 492 SER A C 1
ATOM 3800 O O . SER A 1 493 ? -2.38633 11.27650 -7.91288 1.000 16.60785 492 SER A O 1
ATOM 3803 N N . ASP A 1 494 ? -0.49848 10.39626 -7.02501 1.000 19.01357 493 ASP A N 1
ATOM 3804 C CA . ASP A 1 494 ? 0.25842 10.56531 -8.26123 1.000 18.28002 493 ASP A CA 1
ATOM 3805 C C . ASP A 1 494 ? -0.31702 9.69273 -9.36729 1.000 16.99109 493 ASP A C 1
ATOM 3806 O O . ASP A 1 494 ? -0.54067 10.16239 -10.48655 1.000 19.37025 493 ASP A O 1
ATOM 3811 N N . LEU A 1 495 ? -0.54444 8.40416 -9.07537 1.000 17.31445 494 LEU A N 1
ATOM 3812 C CA . LEU A 1 495 ? -1.12499 7.53019 -10.09534 1.000 17.56782 494 LEU A CA 1
ATOM 3813 C C . LEU A 1 495 ? -2.56001 7.92931 -10.41248 1.000 17.81895 494 LEU A C 1
ATOM 3814 O O . LEU A 1 495 ? -3.00060 7.81601 -11.56453 1.000 18.05089 494 LEU A O 1
ATOM 3819 N N . ALA A 1 496 ? -3.30305 8.39101 -9.40341 1.000 18.38255 495 ALA A N 1
ATOM 3820 C CA . ALA A 1 496 ? -4.67210 8.84229 -9.63694 1.000 19.78142 495 ALA A CA 1
ATOM 3821 C C . ALA A 1 496 ? -4.70468 10.00388 -10.62531 1.000 21.56678 495 ALA A C 1
ATOM 3822 O O . ALA A 1 496 ? -5.55846 10.04570 -11.52332 1.000 17.77198 495 ALA A O 1
ATOM 3824 N N . PHE A 1 497 ? -3.74650 10.93026 -10.50614 1.000 18.97100 496 PHE A N 1
ATOM 3825 C CA . PHE A 1 497 ? -3.65775 12.04921 -11.44344 1.000 22.28163 496 PHE A CA 1
ATOM 3826 C C . PHE A 1 497 ? -3.39684 11.57605 -12.86436 1.000 22.69071 496 PHE A C 1
ATOM 3827 O O . PHE A 1 497 ? -3.98765 12.09862 -13.81920 1.000 19.64830 496 PHE A O 1
ATOM 3835 N N . LEU A 1 498 ? -2.48347 10.61627 -13.03111 1.000 19.53587 497 LEU A N 1
ATOM 3836 C CA . LEU A 1 498 ? -2.20750 10.07715 -14.35893 1.000 22.21651 497 LEU A CA 1
ATOM 3837 C C . LEU A 1 498 ? -3.41812 9.34453 -14.91941 1.000 20.14645 497 LEU A C 1
ATOM 3838 O O . LEU A 1 498 ? -3.68207 9.40259 -16.12802 1.000 22.15555 497 LEU A O 1
ATOM 3843 N N . LYS A 1 499 ? -4.16869 8.65088 -14.05579 1.000 19.54210 498 LYS A N 1
ATOM 3844 C CA . LYS A 1 499 ? -5.32539 7.90487 -14.53530 1.000 20.36140 498 LYS A CA 1
ATOM 3845 C C . LYS A 1 499 ? -6.43341 8.82269 -15.05691 1.000 22.75170 498 LYS A C 1
ATOM 3846 O O . LYS A 1 499 ? -7.17019 8.42243 -15.96396 1.000 22.34792 498 LYS A O 1
ATOM 3852 N N . LYS A 1 500 ? -6.57732 10.04428 -14.50953 1.000 21.68137 499 LYS A N 1
ATOM 3853 C CA . LYS A 1 500 ? -7.52323 11.00127 -15.09784 1.000 26.76608 499 LYS A CA 1
ATOM 3854 C C . LYS A 1 500 ? -7.22577 11.28978 -16.55826 1.000 29.47027 499 LYS A C 1
ATOM 3855 O O . LYS A 1 500 ? -8.14272 11.61841 -17.32161 1.000 31.64028 499 LYS A O 1
ATOM 3861 N N . ASP A 1 501 ? -5.96682 11.19614 -16.96862 1.000 23.67376 500 ASP A N 1
ATOM 3862 C CA . ASP A 1 501 ? -5.59451 11.54872 -18.33056 1.000 29.09942 500 ASP A CA 1
ATOM 3863 C C . ASP A 1 501 ? -5.38612 10.32973 -19.22252 1.000 29.79706 500 ASP A C 1
ATOM 3864 O O . ASP A 1 501 ? -4.87744 10.47865 -20.33636 1.000 28.66578 500 ASP A O 1
ATOM 3869 N N . LEU A 1 502 ? -5.80883 9.14073 -18.77393 1.000 27.16058 501 LEU A N 1
ATOM 3870 C CA . LEU A 1 502 ? -5.35534 7.89257 -19.39234 1.000 24.45715 501 LEU A CA 1
ATOM 3871 C C . LEU A 1 502 ? -6.00868 7.64470 -20.74916 1.000 32.11205 501 LEU A C 1
ATOM 3872 O O . LEU A 1 502 ? -5.34320 7.19383 -21.69022 1.000 28.67450 501 LEU A O 1
ATOM 3877 N N . ALA A 1 503 ? -7.30871 7.91952 -20.87586 1.000 33.18519 502 ALA A N 1
ATOM 3878 C CA . ALA A 1 503 ? -7.97780 7.72731 -22.16080 1.000 37.84018 502 ALA A CA 1
ATOM 3879 C C . ALA A 1 503 ? -7.29066 8.47627 -23.30200 1.000 36.12271 502 ALA A C 1
ATOM 3880 O O . ALA A 1 503 ? -7.48939 8.11825 -24.47264 1.000 35.26726 502 ALA A O 1
ATOM 3882 N N . ASN A 1 504 ? -6.45947 9.47518 -22.98669 1.000 37.29392 503 ASN A N 1
ATOM 3883 C CA . ASN A 1 504 ? -5.84493 10.35155 -23.97694 1.000 31.71327 503 ASN A CA 1
ATOM 3884 C C . ASN A 1 504 ? -4.33292 10.17214 -24.12943 1.000 37.01723 503 ASN A C 1
ATOM 3885 O O . ASN A 1 504 ? -3.71806 10.91618 -24.90018 1.000 36.42829 503 ASN A O 1
ATOM 3890 N N . LEU A 1 505 ? -3.71461 9.22381 -23.42395 1.000 29.47179 504 LEU A N 1
ATOM 3891 C CA . LEU A 1 505 ? -2.29411 8.92064 -23.56339 1.000 22.00323 504 LEU A CA 1
ATOM 3892 C C . LEU A 1 505 ? -2.10124 7.72731 -24.50128 1.000 21.72395 504 LEU A C 1
ATOM 3893 O O . LEU A 1 505 ? -3.00085 6.90672 -24.68301 1.000 27.55029 504 LEU A O 1
ATOM 3898 N N . GLU A 1 506 ? -0.92054 7.64749 -25.11620 1.000 19.49799 505 GLU A N 1
ATOM 3899 C CA . GLU A 1 506 ? -0.57732 6.47978 -25.92150 1.000 19.94595 505 GLU A CA 1
ATOM 3900 C C . GLU A 1 506 ? -0.19358 5.34528 -24.98590 1.000 17.95452 505 GLU A C 1
ATOM 3901 O O . GLU A 1 506 ? 0.77659 5.46385 -24.22713 1.000 20.43157 505 GLU A O 1
ATOM 3907 N N . VAL A 1 507 ? -0.95413 4.25612 -25.02752 1.000 17.41210 506 VAL A N 1
ATOM 3908 C CA . VAL A 1 507 ? -0.67888 3.11114 -24.16878 1.000 18.54062 506 VAL A CA 1
ATOM 3909 C C . VAL A 1 507 ? -0.10642 1.93005 -24.95176 1.000 17.96139 506 VAL A C 1
ATOM 3910 O O . VAL A 1 507 ? 0.61626 1.11055 -24.36436 1.000 17.84613 506 VAL A O 1
ATOM 3914 N N . VAL A 1 508 ? -0.37316 1.83752 -26.25076 1.000 14.49579 507 VAL A N 1
ATOM 3915 C CA . VAL A 1 508 ? 0.28706 0.87857 -27.13080 1.000 15.71089 507 VAL A CA 1
ATOM 3916 C C . VAL A 1 508 ? 0.23712 1.45532 -28.53829 1.000 17.53469 507 VAL A C 1
ATOM 3917 O O . VAL A 1 508 ? -0.71555 2.14585 -28.90378 1.000 20.30848 507 VAL A O 1
ATOM 3921 N N . ALA A 1 509 ? 1.28364 1.19558 -29.31714 1.000 14.55986 508 ALA A N 1
ATOM 3922 C CA . ALA A 1 509 ? 1.30070 1.66781 -30.69814 1.000 23.38386 508 ALA A CA 1
ATOM 3923 C C . ALA A 1 509 ? 0.07628 1.13548 -31.42867 1.000 22.76430 508 ALA A C 1
ATOM 3924 O O . ALA A 1 509 ? -0.24321 -0.05560 -31.34429 1.000 18.58930 508 ALA A O 1
ATOM 3926 N N . GLY A 1 510 ? -0.63830 2.03417 -32.10892 1.000 21.70707 509 GLY A N 1
ATOM 3927 C CA . GLY A 1 510 ? -1.85992 1.67589 -32.78816 1.000 19.19922 509 GLY A CA 1
ATOM 3928 C C . GLY A 1 510 ? -3.10296 1.70510 -31.92945 1.000 24.87435 509 GLY A C 1
ATOM 3929 O O . GLY A 1 510 ? -4.21073 1.65319 -32.47597 1.000 23.16249 509 GLY A O 1
ATOM 3930 N N . GLY A 1 511 ? -2.96592 1.79512 -30.60739 1.000 20.34621 510 GLY A N 1
ATOM 3931 C CA . GLY A 1 511 ? -4.10905 1.92966 -29.73354 1.000 23.38898 510 GLY A CA 1
ATOM 3932 C C . GLY A 1 511 ? -4.76279 0.59901 -29.40205 1.000 28.55861 510 GLY A C 1
ATOM 3933 O O . GLY A 1 511 ? -4.43185 -0.45937 -29.94181 1.000 23.51843 510 GLY A O 1
ATOM 3934 N N . VAL A 1 512 ? -5.74371 0.67458 -28.50585 1.000 24.99165 511 VAL A N 1
ATOM 3935 C CA . VAL A 1 512 ?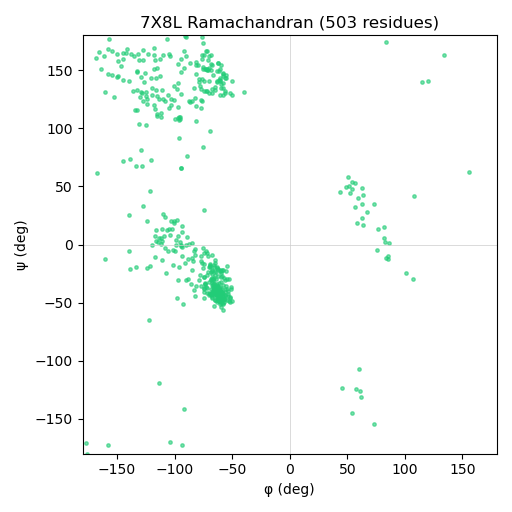 -6.46449 -0.48506 -27.99421 1.000 28.27047 511 VAL A CA 1
ATOM 3936 C C . VAL A 1 512 ? -7.95329 -0.26472 -28.23463 1.000 34.55590 511 VAL A C 1
ATOM 3937 O O . VAL A 1 512 ? -8.49985 0.78148 -27.86700 1.000 33.05470 511 VAL A O 1
ATOM 3941 N N . THR A 1 513 ? -8.60038 -1.24708 -28.85740 1.000 29.64663 512 THR A N 1
ATOM 3942 C CA . THR A 1 513 ? -10.01911 -1.16302 -29.17347 1.000 35.63369 512 THR A CA 1
ATOM 3943 C C . THR A 1 513 ? -10.86656 -1.45007 -27.93877 1.000 40.84379 512 THR A C 1
ATOM 3944 O O . THR A 1 513 ? -10.55482 -2.34164 -27.14442 1.000 36.08768 512 THR A O 1
ATOM 3948 N N . HIS A 1 514 ? -11.94963 -0.69306 -27.78491 1.000 50.73780 513 HIS A N 1
ATOM 3949 C CA . HIS A 1 514 ? -12.80759 -0.83141 -26.61478 1.000 53.28953 513 HIS A CA 1
ATOM 3950 C C . HIS A 1 514 ? -14.25617 -1.11734 -26.99969 1.000 53.13819 513 HIS A C 1
ATOM 3951 O O . HIS A 1 514 ? -15.07201 -1.48197 -26.14994 1.000 61.31472 513 HIS A O 1
#

Sequence (511 aa):
PMARTRYGPVIGKVEQGALAFKGIPYGAPTSGSGRFMPPTPPQPWSTPLRAFDYGPTAPQSDPQDALESGAADARESEDCLTLNVWTPSLNDQRKRPVMVWLHGGGLWRLSAAGDYQAGTHLAAHSDVVMMVSPNHRLNVLAHAYLDEYDPAFAGSSSAGMLDLVLALKWVRDNIEEEFGGDPDNVTIFGQSGGGQKVSFLMAMPAAAGLFHKAIIQSGPAPLALEKPYARELSARLLTLLDIPKNRVRDIQNVPLDAIMRAYYQIFEELGVMGVIQDFAPVVDDVALPQHPFWNGASPLSRDVPLMIGCTRTEMTEYFLASNPGAAKRDFAAVTAQLEPVFGMQAPAVVAHYRATHPTASPWEVDALIRSDWPTRLFTQRIADEQVKLGGAPVWMYRMDWQTTARDGLLMSPHAIDIPFVLDTVGTEPVEPGQLAEQQRMMQQMNNAWVSFARRNGNPQNKYIPPWQPYNSSTSRPTMIFNLHSHMANDPDGSDLAFLKKDLANLEVVAGGVTH

Solvent-accessible surface area: 19682 Å² total; per-residue (Å²): 52,108,0,168,16,161,29,11,25,0,50,3,106,99,33,129,62,0,26,8,0,51,12,0,28,2,3,20,77,5,52,26,101,20,11,1,49,59,20,78,67,12,163,101,49,100,101,57,50,160,1,56,112,68,17,50,34,2,1,19,55,20,16,113,104,73,111,180,61,87,85,101,102,55,181,43,34,15,66,0,1,13,0,4,0,1,0,36,28,43,75,57,100,167,123,14,6,0,0,1,3,4,2,12,20,14,2,40,60,92,16,0,38,26,113,59,3,14,0,16,49,0,0,41,120,17,55,0,0,0,0,0,1,10,5,2,1,0,0,3,0,4,0,6,0,24,90,45,41,124,63,5,48,4,3,0,1,1,0,1,30,0,2,6,24,1,4,79,8,1,119,63,7,0,71,23,0,1,2,20,25,105,23,2,0,0,1,0,5,16,0,0,0,12,0,0,0,0,2,2,0,1,66,48,0,47,66,14,10,60,21,0,0,0,1,3,5,7,2,1,4,0,1,30,60,86,48,3,101,82,8,1,38,101,0,7,105,75,22,134,14,65,108,131,144,2,48,56,0,27,121,29,95,44,83,36,0,6,83,4,0,34,83,6,77,129,119,71,91,50,75,23,11,6,36,7,3,0,1,0,28,6,103,88,8,1,65,46,7,0,2,14,85,25,10,5,76,80,4,96,111,14,20,0,0,0,0,1,0,56,0,0,23,2,79,108,29,2,80,84,51,106,50,5,32,189,29,86,46,75,30,0,26,66,78,2,95,112,34,9,24,180,76,1,80,45,1,4,58,33,0,114,76,57,24,109,136,21,46,35,15,67,0,1,5,11,0,37,0,4,12,3,8,22,3,2,2,9,50,0,0,28,27,2,36,172,31,70,38,17,55,0,6,14,3,19,0,19,3,82,11,76,15,122,149,38,53,9,13,0,2,17,29,38,0,10,2,0,1,0,19,5,36,51,63,59,114,50,51,124,76,9,88,74,52,9,87,68,0,38,56,0,0,9,49,0,1,13,13,0,0,90,105,21,51,0,75,27,179,68,15,46,92,3,90,65,12,55,51,122,49,32,13,6,0,7,0,51,49,150,12,95,48,28,109,57,18,57,11,60,2,5,32,68,0,76,168,22,25,105,122,16,105,12,1,5,62,30,29,103,170

Organism: NCBI:txid374177

InterPro domains:
  IPR002018 Carboxylesterase, type B [PF00135] (3-495)
  IPR019819 Carboxylesterase type B, conserved site [PS00941] (77-87)
  IPR019826 Carboxylesterase type B, active site [PS00122] (176-191)
  IPR029058 Alpha/Beta hydrolase fold [G3DSA:3.40.50.1820] (1-501)
  IPR029058 Alpha/Beta hydrolase fold [SSF53474] (3-501)
  IPR050309 Type-B Carboxylesterase/Lipase [PTHR11559] (3-484)

Foldseek 3Di:
DWFAFPQGIEAFDQDPLKTKFAFAALFDQCFFPNFLHATHGHHGDYDYHYRYDHFAAADADQPVAVPPDDDDDRRHGSSFWGKMKIANDFQPPPAAFEEEEEEADAQGDDACDALLRDQHCVHRPQRHMYMYTHFHGFCRQAQDLCVLDVNNQQSHHNRLSSVLSVLVSCLRGCSRRVHHQQQYEYEYFANSLCSQLQLQQWPSNQPSHAAYERELHFFQFWAEDVLSVVVNVQQCVQLVHDSNRVSCVSPDDPNSNSNSQVVVVVVDCQRQAARGRHHYCRCPGGVDRCCQVFHHLSNLAHEYEYEYEQQACLVVVCVVVVCVVVDQQVVLLVVCCVFQNPCSVVLLVVLCVVVVPDGSLRSSRNLSCVVPRVLSRLRRQARSVVSVHHFYFAAYEQAAACPPNRRCRTYGPPCSCLQSVSPPSDDHDPPCSVQSVLLSVQNVQQNSCCSRPVGSDDPSADDTDTAYNPQGWYWYRYSHIDIDTCVVVVSSVVVVVCVVPGRRYVVDDDD

Radius of gyration: 22.35 Å; Cα contacts (8 Å, |Δi|>4): 1169; chains: 1; bounding box: 49×65×62 Å

Nearest PDB structures (foldseek):
  7x8l-assembly1_A  TM=1.002E+00  e=0.000E+00  Altericroceibacterium indicum
  2ogs-assembly1_A  TM=8.849E-01  e=9.976E-50  Geobacillus stearothermophilus
  5a2g-assembly2_D  TM=8.296E-01  e=1.972E-47  Hungatella hathewayi DSM 13479
  5ydh-assembly1_A-2  TM=8.354E-01  e=7.209E-40  Anopheles gambiae
  6ary-assembly1_B-2  TM=8.197E-01  e=1.620E-40  Anopheles gambiae

Secondary structure (DSSP, 8-state):
-EE--TT--EE-EEETTEEEEEEEE-S---SGGGTTS---PPPP-SSPEE-BS--PBPS-S-TTTTTT--SPP--B-S---EEEEEES-SS----EEEEEEE--STTTS--S-SGGG-SHHHHHHH--EEEEE----HHHHH---TTT-GGGTTGGGHHHHHHHHHHHHHHHHGGGGTEEEEEEEEEEETHHHHHHHHHTT-GGGTTS-SEEEEES------B-HHHHHHHHHHHHHHTT--GGGGGGGGTS-HHHHHHHHHHHHHT---TTS--SS--B--SSS--S-SSTT---GGGTT--EEEEEETTTTHHHHHHHSTTGGG--HHHHHHTTHHHHGGGHHHHHHHHHHHSTT--HHHHHHHHHHIIIIIHHHHHHHHHHHTT-SS-EEEEEE---B-TGGGTSBS-TTTTHHHHHT-TTSS---TT-HHHHHHHHHHHHHHHHHHHHHSS---TTS---PPP-SSS-EEEEESSS-EEEESTTHHHHHHHHHTGGGS--STT----

B-factor: mean 20.97, std 9.83, range [7.17, 81.02]